Protein AF-A0A7C6D4V8-F1 (afdb_monomer)

Mean predicted aligned error: 15.54 Å

Solvent-accessible surface area (backbone atoms only — not comparable to full-atom values): 23937 Å² total; per-residue (Å²): 134,56,77,69,56,55,51,52,52,51,51,51,51,51,50,50,52,51,52,51,49,52,51,51,52,50,49,50,52,53,51,51,51,54,49,49,53,52,52,42,51,52,47,40,75,75,41,34,91,42,47,88,47,73,38,70,47,79,51,89,60,61,53,86,79,49,80,55,28,46,69,45,39,31,45,28,16,43,92,86,67,48,71,65,18,37,38,37,32,26,46,42,79,55,99,60,31,35,41,31,33,37,37,19,30,36,69,74,51,42,27,29,50,23,70,47,79,76,48,71,60,44,78,50,71,60,54,71,72,54,45,52,52,48,44,58,65,46,45,63,34,45,48,34,52,35,71,49,63,88,69,73,85,81,74,88,64,74,83,90,66,81,66,42,89,66,40,41,63,48,61,14,51,29,64,55,95,59,63,45,99,87,39,34,28,46,37,24,39,34,32,28,50,89,23,29,54,31,30,55,47,64,47,24,45,31,77,85,74,55,65,35,45,37,60,24,18,71,73,58,77,43,78,58,65,92,91,56,64,42,54,40,55,29,40,49,41,51,28,49,46,44,31,67,63,66,36,77,77,75,50,51,65,43,97,89,24,37,45,83,76,52,76,75,43,90,57,75,44,54,64,57,53,53,27,47,48,48,17,52,51,23,23,52,68,69,47,71,50,83,75,82,52,90,83,74,77,78,78,79,82,84,79,86,89,82,83,90,80,80,85,84,87,90,79,90,85,89,89,88,81,89,89,82,85,87,84,90,86,82,87,86,89,86,89,84,91,86,82,87,87,89,80,79,92,78,83,81,74,80,68,91,84,70,86,78,91,64,68,85,40,39,96,70,70,44,52,54,46,62,32,60,32,74,31,73,59,43,90,86,19,52,68,45,36,46,50,50,41,37,32,53,35,51,50,37,51,48,36,60,77,75,72,108

pLDDT: mean 76.83, std 23.44, range [23.64, 98.25]

Sequence (404 aa):
MNRSDARKIVLSAIIMVSLSLVALIGSALISNYSRQEKTQNYFRQNMGHLIDADRFEAYEVPEAISDGSVSDFYIAYDMNRKVLGYVLTVRISTDQGELSSRMAISETGDRLLAIEVLDSSMQSLPSLNVMDALNGQLQGVRIPVALQLEYNSEELIYSEYPSVEGLHDGVFFAENDDYDNSGYKDYVEITVKDGRIISVNWDAEAKDGGKNRAQSSVDGEYNMPDGQQIWAAQSYSMENMLVKVQDLDKLAIKSDGYTEIVDGVDMKVNVFYRLAKECIENSRNNVIKEIPTEGERTEETGTEPSEAEELPSVSNDAEDASNFPGDEVSIPSDTAKVEIDNGGIEDGVVVPGEVGDNLIESVDGLPLSEIRTQILGVDSAPEFSATLVSAVNTGYKYIRDYVL

Structure (mmCIF, N/CA/C/O backbone):
data_AF-A0A7C6D4V8-F1
#
_entry.id   AF-A0A7C6D4V8-F1
#
loop_
_atom_site.group_PDB
_atom_site.id
_atom_site.type_symbol
_atom_site.label_atom_id
_atom_site.label_alt_id
_atom_site.label_comp_id
_atom_site.label_asym_id
_atom_site.label_entity_id
_atom_site.label_seq_id
_atom_site.pdbx_PDB_ins_code
_atom_site.Cartn_x
_atom_site.Cartn_y
_atom_site.Cartn_z
_atom_site.occupancy
_atom_site.B_iso_or_equiv
_atom_site.auth_seq_id
_atom_site.auth_comp_id
_atom_site.auth_asym_id
_atom_site.auth_atom_id
_atom_site.pdbx_PDB_model_num
ATOM 1 N N . MET A 1 1 ? 39.667 10.645 -66.633 1.00 62.72 1 MET A N 1
ATOM 2 C CA . MET A 1 1 ? 38.469 10.010 -66.044 1.00 62.72 1 MET A CA 1
ATOM 3 C C . MET A 1 1 ? 37.240 10.627 -66.693 1.00 62.72 1 MET A C 1
ATOM 5 O O . MET A 1 1 ? 37.128 11.848 -66.669 1.00 62.72 1 MET A O 1
ATOM 9 N N . ASN A 1 2 ? 36.388 9.839 -67.356 1.00 81.75 2 ASN A N 1
ATOM 10 C CA . ASN A 1 2 ? 35.209 10.390 -68.033 1.00 81.75 2 ASN A CA 1
ATOM 11 C C . ASN A 1 2 ? 34.081 10.625 -67.006 1.00 81.75 2 ASN A C 1
ATOM 13 O O . ASN A 1 2 ? 34.040 9.969 -65.965 1.00 81.75 2 ASN A O 1
ATOM 17 N N . ARG A 1 3 ? 33.149 11.550 -67.274 1.00 76.31 3 ARG A N 1
ATOM 18 C CA . ARG A 1 3 ? 32.049 11.907 -66.348 1.00 76.31 3 ARG A CA 1
ATOM 19 C C . ARG A 1 3 ? 31.216 10.694 -65.909 1.00 76.31 3 ARG A C 1
ATOM 21 O O . ARG A 1 3 ? 30.687 10.686 -64.801 1.00 76.31 3 ARG A O 1
ATOM 28 N N . SER A 1 4 ? 31.118 9.671 -66.759 1.00 81.06 4 SER A N 1
ATOM 29 C CA . SER A 1 4 ? 30.445 8.405 -66.447 1.00 81.06 4 SER A CA 1
ATOM 30 C C . SER A 1 4 ? 31.153 7.605 -65.347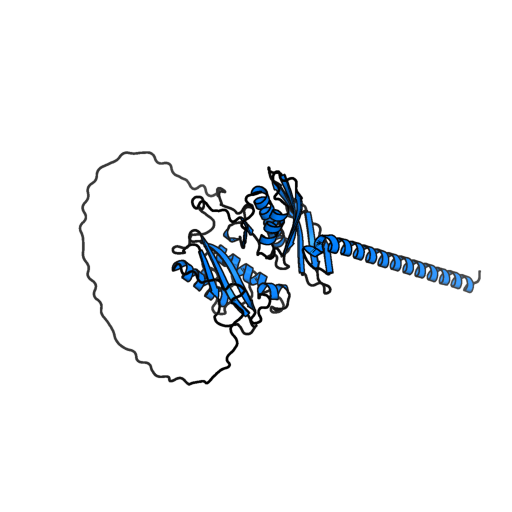 1.00 81.06 4 SER A C 1
ATOM 32 O O . SER A 1 4 ? 30.486 7.028 -64.492 1.00 81.06 4 SER A O 1
ATOM 34 N N . ASP A 1 5 ? 32.486 7.582 -65.338 1.00 83.56 5 ASP A N 1
ATOM 35 C CA . ASP A 1 5 ? 33.266 6.818 -64.356 1.00 83.56 5 ASP A CA 1
ATOM 36 C C . ASP A 1 5 ? 33.213 7.499 -62.988 1.00 83.56 5 ASP A C 1
ATOM 38 O O . ASP A 1 5 ? 32.983 6.848 -61.973 1.00 83.56 5 ASP A O 1
ATOM 42 N N . ALA A 1 6 ? 33.292 8.835 -62.975 1.00 79.06 6 ALA A N 1
ATOM 43 C CA . ALA A 1 6 ? 33.117 9.630 -61.763 1.00 79.06 6 ALA A CA 1
ATOM 44 C C . ALA A 1 6 ? 31.729 9.415 -61.127 1.00 79.06 6 ALA A C 1
ATOM 46 O O . ALA A 1 6 ? 31.631 9.222 -59.920 1.00 79.06 6 ALA A O 1
ATOM 47 N N . ARG A 1 7 ? 30.654 9.374 -61.931 1.00 83.62 7 ARG A N 1
ATOM 48 C CA . ARG A 1 7 ? 29.289 9.104 -61.436 1.00 83.62 7 ARG A CA 1
ATOM 49 C C . ARG A 1 7 ? 29.139 7.702 -60.844 1.00 83.62 7 ARG A C 1
ATOM 51 O O . ARG A 1 7 ? 28.488 7.563 -59.816 1.00 83.62 7 ARG A O 1
ATOM 58 N N . LYS A 1 8 ? 29.745 6.679 -61.456 1.00 86.12 8 LYS A N 1
ATOM 59 C CA . LYS A 1 8 ? 29.718 5.301 -60.933 1.00 86.12 8 LYS A CA 1
ATOM 60 C C . LYS A 1 8 ? 30.466 5.176 -59.607 1.00 86.12 8 LYS A C 1
ATOM 62 O O . LYS A 1 8 ? 29.975 4.504 -58.704 1.00 86.12 8 LYS A O 1
ATOM 67 N N . ILE A 1 9 ? 31.610 5.848 -59.475 1.00 88.19 9 ILE A N 1
ATOM 68 C CA . ILE A 1 9 ? 32.384 5.876 -58.226 1.00 88.19 9 ILE A CA 1
ATOM 69 C C . ILE A 1 9 ? 31.589 6.582 -57.123 1.00 88.19 9 ILE A C 1
ATOM 71 O O . ILE A 1 9 ? 31.449 6.032 -56.036 1.00 88.19 9 ILE A O 1
ATOM 75 N N . VAL A 1 10 ? 31.002 7.748 -57.415 1.00 86.81 10 VAL A N 1
ATOM 76 C CA . VAL A 1 10 ? 30.170 8.488 -56.449 1.00 86.81 10 VAL A CA 1
ATOM 77 C C . VAL A 1 10 ? 28.944 7.675 -56.031 1.00 86.81 10 VAL A C 1
ATOM 79 O O . VAL A 1 10 ? 28.665 7.574 -54.842 1.00 86.81 10 VAL A O 1
ATOM 82 N N . LEU A 1 11 ? 28.245 7.036 -56.974 1.00 87.50 11 LEU A N 1
ATOM 83 C CA . LEU A 1 11 ? 27.096 6.183 -56.663 1.00 87.50 11 LEU A CA 1
ATOM 84 C C . LEU A 1 11 ? 27.495 4.985 -55.787 1.00 87.50 11 LEU A C 1
ATOM 86 O O . LEU A 1 11 ? 26.812 4.683 -54.814 1.00 87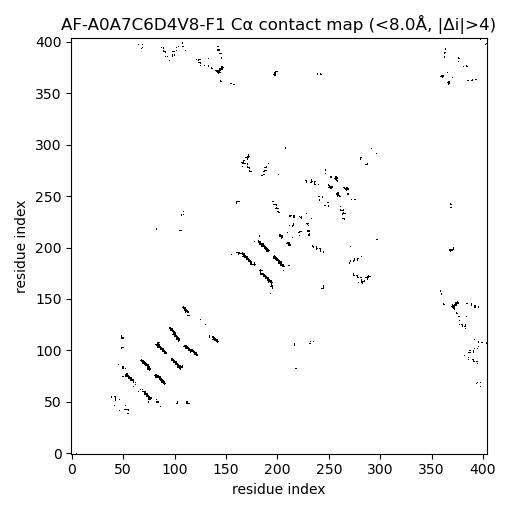.50 11 LEU A O 1
ATOM 90 N N . SER A 1 12 ? 28.622 4.338 -56.094 1.00 86.00 12 SER A N 1
ATOM 91 C CA . SER A 1 12 ? 29.137 3.214 -55.299 1.00 86.00 12 SER A CA 1
ATOM 92 C C . SER A 1 12 ? 29.539 3.656 -53.889 1.00 86.00 12 SER A C 1
ATOM 94 O O . SER A 1 12 ? 29.259 2.950 -52.925 1.00 86.00 12 SER A O 1
ATOM 96 N N . ALA A 1 13 ? 30.141 4.843 -53.756 1.00 86.69 13 ALA A N 1
ATOM 97 C CA . ALA A 1 13 ? 30.484 5.427 -52.463 1.00 86.69 13 ALA A CA 1
ATOM 98 C C . ALA A 1 13 ? 29.231 5.745 -51.631 1.00 86.69 13 ALA A C 1
ATOM 100 O O . ALA A 1 13 ? 29.190 5.409 -50.452 1.00 86.69 13 ALA A O 1
ATOM 101 N N . ILE A 1 14 ? 28.186 6.314 -52.247 1.00 90.19 14 ILE A N 1
ATOM 102 C CA . ILE A 1 14 ? 26.900 6.568 -51.577 1.00 90.19 14 ILE A CA 1
ATOM 103 C C . ILE A 1 14 ? 26.290 5.251 -51.083 1.00 90.19 14 ILE A C 1
ATOM 105 O O . ILE A 1 14 ? 25.914 5.161 -49.920 1.00 90.19 14 ILE A O 1
ATOM 109 N N . ILE A 1 15 ? 26.260 4.210 -51.923 1.00 91.62 15 ILE A N 1
ATOM 110 C CA . ILE A 1 15 ? 25.720 2.895 -51.545 1.00 91.62 15 ILE A CA 1
ATOM 111 C C . ILE A 1 15 ? 26.504 2.286 -50.374 1.00 91.62 15 ILE A C 1
ATOM 113 O O . ILE A 1 15 ? 25.889 1.800 -49.427 1.00 91.62 15 ILE A O 1
ATOM 117 N N . MET A 1 16 ? 27.842 2.334 -50.392 1.00 92.44 16 MET A N 1
ATOM 118 C CA . MET A 1 16 ? 28.656 1.823 -49.280 1.00 92.44 16 MET A CA 1
ATOM 119 C C . MET A 1 16 ? 28.403 2.582 -47.976 1.00 92.44 16 MET A C 1
ATOM 121 O O . MET A 1 16 ? 28.285 1.957 -46.921 1.00 92.44 16 MET A O 1
ATOM 125 N N . VAL A 1 17 ? 28.293 3.913 -48.037 1.00 92.75 17 VAL A N 1
ATOM 126 C CA . VAL A 1 17 ? 27.989 4.739 -46.860 1.00 92.75 17 VAL A CA 1
ATOM 127 C C . VAL A 1 17 ? 26.596 4.413 -46.322 1.00 92.75 17 VAL A C 1
ATOM 129 O O . VAL A 1 17 ? 26.448 4.198 -45.122 1.00 92.75 17 VAL A O 1
ATOM 132 N N . SER A 1 18 ? 25.590 4.293 -47.192 1.00 89.25 18 SER A N 1
ATOM 133 C CA . SER A 1 18 ? 24.230 3.920 -46.792 1.00 89.25 18 SER A CA 1
ATOM 134 C C . SER A 1 18 ? 24.169 2.524 -46.166 1.00 89.25 18 SER A C 1
ATOM 136 O O . SER A 1 18 ? 23.566 2.364 -45.110 1.00 89.25 18 SER A O 1
ATOM 138 N N . LEU A 1 19 ? 24.829 1.523 -46.760 1.00 92.94 19 LEU A N 1
ATOM 139 C CA . LEU A 1 19 ? 24.890 0.166 -46.204 1.00 92.94 19 LEU A CA 1
ATOM 140 C C . LEU A 1 19 ? 25.598 0.134 -44.846 1.00 92.94 19 LEU A C 1
ATOM 142 O O . LEU A 1 19 ? 25.136 -0.542 -43.930 1.00 92.94 19 LEU A O 1
ATOM 146 N N . SER A 1 20 ? 26.680 0.901 -44.697 1.00 91.44 20 SER A N 1
ATOM 147 C CA . SER A 1 20 ? 27.408 1.007 -43.428 1.00 91.44 20 SER A CA 1
ATOM 148 C C . SER A 1 20 ? 26.553 1.670 -42.348 1.00 91.44 20 SER A C 1
ATOM 150 O O . SER A 1 20 ? 26.542 1.211 -41.209 1.00 91.44 20 SER A O 1
ATOM 152 N N . LEU A 1 21 ? 25.789 2.708 -42.703 1.00 93.25 21 LEU A N 1
ATOM 153 C CA . LEU A 1 21 ? 24.876 3.383 -41.783 1.00 93.25 21 LEU A CA 1
ATOM 154 C C . LEU A 1 21 ? 23.735 2.459 -41.338 1.00 93.25 21 LEU A C 1
ATOM 156 O O . LEU A 1 21 ? 23.437 2.394 -40.150 1.00 93.25 21 LEU A O 1
ATOM 160 N N . VAL A 1 22 ? 23.139 1.698 -42.262 1.00 93.56 22 VAL A N 1
ATOM 161 C CA . VAL A 1 22 ? 22.102 0.703 -41.936 1.00 93.56 22 VAL A CA 1
ATOM 162 C C . VAL A 1 22 ? 22.662 -0.398 -41.035 1.00 93.56 22 VAL A C 1
ATOM 164 O O . VAL A 1 22 ? 22.009 -0.774 -40.067 1.00 93.56 22 VAL A O 1
ATOM 167 N N . ALA A 1 23 ? 23.879 -0.881 -41.298 1.00 91.25 23 ALA A N 1
ATOM 168 C CA . ALA A 1 23 ? 24.529 -1.875 -40.448 1.00 91.25 23 ALA A CA 1
ATOM 169 C C . ALA A 1 23 ? 24.836 -1.326 -39.039 1.00 91.25 23 ALA A C 1
ATOM 171 O O . ALA A 1 23 ? 24.625 -2.022 -38.045 1.00 91.25 23 ALA A O 1
ATOM 172 N N . LEU A 1 24 ? 25.282 -0.070 -38.929 1.00 92.38 24 LEU A N 1
ATOM 173 C CA . LEU A 1 24 ? 25.537 0.588 -37.642 1.00 92.38 24 LEU A CA 1
ATOM 174 C C . LEU A 1 24 ? 24.248 0.824 -36.850 1.00 92.38 24 LEU A C 1
ATOM 176 O O . LEU A 1 24 ? 24.184 0.471 -35.678 1.00 92.38 24 LEU A O 1
ATOM 180 N N . ILE A 1 25 ? 23.205 1.358 -37.487 1.00 90.31 25 ILE A N 1
ATOM 181 C CA . ILE A 1 25 ? 21.903 1.565 -36.839 1.00 90.31 25 ILE A CA 1
ATOM 182 C C . ILE A 1 25 ? 21.298 0.216 -36.440 1.00 90.31 25 ILE A C 1
ATOM 184 O O . ILE A 1 25 ? 20.875 0.049 -35.301 1.00 90.31 25 ILE A O 1
ATOM 188 N N . GLY A 1 26 ? 21.313 -0.771 -37.340 1.00 84.50 26 GLY A N 1
ATOM 189 C CA . GLY A 1 26 ? 20.806 -2.115 -37.068 1.00 84.50 26 GLY A CA 1
ATOM 190 C C . GLY A 1 26 ? 21.529 -2.785 -35.899 1.00 84.50 26 GLY A C 1
ATOM 191 O O . GLY A 1 26 ? 20.882 -3.300 -34.992 1.00 84.50 26 GLY A O 1
ATOM 192 N N . SER A 1 27 ? 22.863 -2.724 -35.865 1.00 82.25 27 SER A N 1
ATOM 193 C CA . SER A 1 27 ? 23.650 -3.281 -34.756 1.0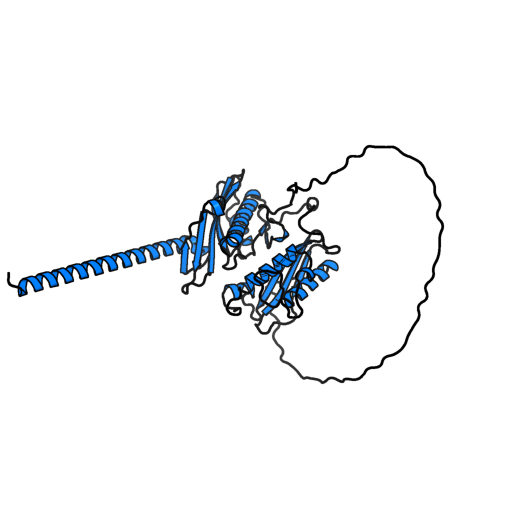0 82.25 27 SER A CA 1
ATOM 194 C C . SER A 1 27 ? 23.434 -2.535 -33.436 1.00 82.25 27 SER A C 1
ATOM 196 O O . SER A 1 27 ? 23.338 -3.184 -32.396 1.00 82.25 27 SER A O 1
ATOM 198 N N . ALA A 1 28 ? 23.281 -1.208 -33.461 1.00 83.88 28 ALA A N 1
ATOM 199 C CA . ALA A 1 28 ? 22.936 -0.422 -32.277 1.00 83.88 28 ALA A CA 1
ATOM 200 C C . ALA A 1 28 ? 21.543 -0.782 -31.733 1.00 83.88 28 ALA A C 1
ATOM 202 O O . ALA A 1 28 ? 21.394 -0.986 -30.530 1.00 83.88 28 ALA A O 1
ATOM 203 N N . LEU A 1 29 ? 20.543 -0.932 -32.609 1.00 83.88 29 LEU A N 1
ATOM 204 C CA . LEU A 1 29 ? 19.187 -1.339 -32.227 1.00 83.88 29 LEU A CA 1
ATOM 205 C C . LEU A 1 29 ? 19.167 -2.747 -31.623 1.00 83.88 29 LEU A C 1
ATOM 207 O O . LEU A 1 29 ? 18.613 -2.935 -30.543 1.00 83.88 29 LEU A O 1
ATOM 211 N N . ILE A 1 30 ? 19.824 -3.716 -32.270 1.00 84.69 30 ILE A N 1
ATOM 212 C CA . ILE A 1 30 ? 19.922 -5.097 -31.770 1.00 84.69 30 ILE A CA 1
ATOM 213 C C . ILE A 1 30 ? 20.673 -5.139 -30.433 1.00 84.69 30 ILE A C 1
ATOM 215 O O . ILE A 1 30 ? 20.250 -5.825 -29.504 1.00 84.69 30 ILE A O 1
ATOM 219 N N . SER A 1 31 ? 21.770 -4.385 -30.307 1.00 81.44 31 SER A N 1
ATOM 220 C CA . SER A 1 31 ? 22.532 -4.280 -29.058 1.00 81.44 31 SER A CA 1
ATOM 221 C C . SER A 1 31 ? 21.681 -3.701 -27.929 1.00 81.44 31 SER A C 1
ATOM 223 O O . SER A 1 31 ? 21.689 -4.239 -26.824 1.00 81.44 31 SER A O 1
ATOM 225 N N . ASN A 1 32 ? 20.943 -2.622 -28.188 1.00 81.88 32 ASN A N 1
ATOM 226 C CA . ASN A 1 32 ? 20.095 -1.988 -27.181 1.00 81.88 32 ASN A CA 1
ATOM 227 C C . ASN A 1 32 ? 18.934 -2.894 -26.770 1.00 81.88 32 ASN A C 1
ATOM 229 O O . ASN A 1 32 ? 18.693 -3.040 -25.576 1.00 81.88 32 ASN A O 1
ATOM 233 N N . TYR A 1 33 ? 18.287 -3.560 -27.728 1.00 79.94 33 TYR A N 1
ATOM 234 C CA . TYR A 1 33 ? 17.239 -4.539 -27.447 1.00 79.94 33 TYR A CA 1
ATOM 235 C C . TYR A 1 33 ? 17.763 -5.689 -26.579 1.00 79.94 33 TYR A C 1
ATOM 237 O O . TYR A 1 33 ? 17.205 -5.972 -25.525 1.00 79.94 33 TYR A O 1
ATOM 245 N N . SER A 1 34 ? 18.902 -6.286 -26.952 1.00 81.06 34 SER A N 1
ATOM 246 C CA . SER A 1 34 ? 19.509 -7.370 -26.169 1.00 81.06 34 SER A CA 1
ATOM 247 C C . SER A 1 34 ? 19.940 -6.919 -24.768 1.00 81.06 34 SER A C 1
ATOM 249 O O . SER A 1 34 ? 19.862 -7.698 -23.821 1.00 81.06 34 SER A O 1
ATOM 251 N N . ARG A 1 35 ? 20.393 -5.667 -24.606 1.00 81.62 35 ARG A N 1
ATOM 252 C CA . ARG A 1 35 ? 20.683 -5.095 -23.281 1.00 81.62 35 ARG A CA 1
ATOM 253 C C . ARG A 1 35 ? 19.416 -4.959 -22.450 1.00 81.62 35 ARG A C 1
ATOM 255 O O . ARG A 1 35 ? 19.416 -5.415 -21.315 1.00 81.62 35 ARG A O 1
ATOM 262 N N . GLN A 1 36 ? 18.357 -4.386 -23.018 1.00 84.50 36 GLN A N 1
ATOM 263 C CA . GLN A 1 36 ? 17.076 -4.240 -22.330 1.00 84.50 36 GLN A CA 1
ATOM 264 C C . GLN A 1 36 ? 16.517 -5.599 -21.913 1.00 84.50 36 GLN A C 1
ATOM 266 O O . GLN A 1 36 ? 16.172 -5.765 -20.752 1.00 84.50 36 GLN A O 1
ATOM 271 N N . GLU A 1 37 ? 16.515 -6.591 -22.801 1.00 88.62 37 GLU A N 1
ATOM 272 C CA . GLU A 1 37 ? 16.044 -7.943 -22.488 1.00 88.62 37 GLU A CA 1
ATOM 273 C C . GLU A 1 37 ? 16.849 -8.583 -21.347 1.00 88.62 37 GLU A C 1
ATOM 275 O O . GLU A 1 37 ? 16.272 -9.127 -20.410 1.00 88.62 37 GLU A O 1
ATOM 280 N N . LYS A 1 38 ? 18.184 -8.459 -21.358 1.00 91.00 38 LYS A N 1
ATOM 281 C CA . LYS A 1 38 ? 19.029 -8.937 -20.250 1.00 91.00 38 LYS A CA 1
ATOM 282 C C . LYS A 1 38 ? 18.706 -8.239 -18.932 1.00 91.00 38 LYS A C 1
ATOM 284 O O . LYS A 1 38 ? 18.637 -8.907 -17.906 1.00 91.00 38 LYS A O 1
ATOM 289 N N . THR A 1 39 ? 18.508 -6.924 -18.961 1.00 92.62 39 THR A N 1
ATOM 290 C CA . THR A 1 39 ? 18.119 -6.140 -17.784 1.00 92.62 39 THR A CA 1
ATOM 291 C C . THR A 1 39 ? 16.745 -6.567 -17.262 1.00 92.62 39 THR A C 1
ATOM 293 O O . THR A 1 39 ? 16.603 -6.815 -16.072 1.00 92.62 39 THR A O 1
ATOM 296 N N . GLN A 1 40 ? 15.755 -6.753 -18.137 1.00 94.44 40 GLN A N 1
ATOM 297 C CA . GLN A 1 40 ? 14.428 -7.238 -17.745 1.00 94.44 40 GLN A CA 1
ATOM 298 C C . GLN A 1 40 ? 14.469 -8.672 -17.199 1.00 94.44 40 GLN A C 1
ATOM 300 O O . GLN A 1 40 ? 13.786 -8.981 -16.229 1.00 94.44 40 GLN A O 1
ATOM 305 N N . ASN A 1 41 ? 15.299 -9.549 -17.772 1.00 94.12 41 ASN A N 1
ATOM 306 C CA . ASN A 1 41 ? 15.513 -10.901 -17.247 1.00 94.12 41 ASN A CA 1
ATOM 307 C C . ASN A 1 41 ? 16.131 -10.867 -15.847 1.00 94.12 41 ASN A C 1
ATOM 309 O O . ASN A 1 41 ? 15.708 -11.624 -14.979 1.00 94.12 41 ASN A O 1
ATOM 313 N N . TYR A 1 42 ? 17.100 -9.975 -15.623 1.00 94.19 42 TYR A N 1
ATOM 314 C CA . TYR A 1 42 ? 17.686 -9.758 -14.305 1.00 94.19 42 TYR A CA 1
ATOM 315 C C . TYR A 1 42 ? 16.632 -9.281 -13.296 1.00 94.19 42 TYR A C 1
ATOM 317 O O . TYR A 1 42 ? 16.562 -9.817 -12.195 1.00 94.19 42 TYR A O 1
ATOM 325 N N . PHE A 1 43 ? 15.776 -8.328 -13.668 1.00 95.50 43 PHE A N 1
ATOM 326 C CA . PHE A 1 43 ? 14.708 -7.852 -12.787 1.00 95.50 43 PHE A CA 1
ATOM 327 C C . PHE A 1 43 ? 13.703 -8.949 -12.439 1.00 95.50 43 PHE A C 1
ATOM 329 O O . PHE A 1 43 ? 13.473 -9.201 -11.261 1.00 95.50 43 PHE A O 1
ATOM 336 N N . ARG A 1 44 ? 13.188 -9.679 -13.433 1.00 94.88 44 ARG A N 1
ATOM 337 C CA . ARG A 1 44 ? 12.243 -10.784 -13.199 1.00 94.88 44 ARG A CA 1
ATOM 338 C C . ARG A 1 44 ? 12.836 -11.895 -12.336 1.00 94.88 44 ARG A C 1
ATOM 340 O O . ARG A 1 44 ? 12.141 -12.441 -11.491 1.00 94.88 44 ARG A O 1
ATOM 347 N N . GLN A 1 45 ? 14.124 -12.199 -12.497 1.00 93.94 45 GLN A N 1
ATOM 348 C CA . GLN A 1 45 ? 14.799 -13.190 -11.658 1.00 93.94 45 GLN A CA 1
ATOM 349 C C . GLN A 1 45 ? 14.909 -12.753 -10.188 1.00 93.94 45 GLN A C 1
ATOM 351 O O . GLN A 1 45 ? 14.853 -13.609 -9.312 1.00 93.94 45 GLN A O 1
ATOM 356 N N . ASN A 1 46 ? 15.100 -11.456 -9.924 1.00 93.75 46 ASN A N 1
ATOM 357 C CA . ASN A 1 46 ? 15.354 -10.946 -8.572 1.00 93.75 46 ASN A CA 1
ATOM 358 C C . ASN A 1 46 ? 14.122 -10.365 -7.870 1.00 93.75 46 ASN A C 1
ATOM 360 O O . ASN A 1 46 ? 14.189 -10.151 -6.669 1.00 93.75 46 ASN A O 1
ATOM 364 N N . MET A 1 47 ? 13.051 -10.040 -8.597 1.00 96.25 47 MET A N 1
ATOM 365 C CA . MET A 1 47 ? 11.862 -9.368 -8.050 1.00 96.25 47 MET A CA 1
ATOM 366 C C . MET A 1 47 ? 10.549 -10.059 -8.435 1.00 96.25 47 MET A C 1
ATOM 368 O O . MET A 1 47 ? 9.503 -9.696 -7.908 1.00 96.25 47 MET A O 1
ATOM 372 N N . GLY A 1 48 ? 10.579 -11.058 -9.325 1.00 94.12 48 GLY A N 1
ATOM 373 C CA . GLY A 1 48 ? 9.370 -11.732 -9.811 1.00 94.12 48 GLY A CA 1
ATOM 374 C C . GLY A 1 48 ? 8.599 -12.499 -8.733 1.00 94.12 48 GLY A C 1
ATOM 375 O O . GLY A 1 48 ? 7.416 -12.761 -8.903 1.00 94.12 48 GLY A O 1
ATOM 376 N N . HIS A 1 49 ? 9.244 -12.850 -7.616 1.00 94.56 49 HIS A N 1
ATOM 377 C CA . HIS A 1 49 ? 8.568 -13.443 -6.456 1.00 94.56 49 HIS A CA 1
ATOM 378 C C . HIS A 1 49 ? 7.858 -12.410 -5.578 1.00 94.56 49 HIS A C 1
ATOM 380 O O . HIS A 1 49 ? 6.994 -12.795 -4.798 1.00 94.56 49 HIS A O 1
ATOM 386 N N . LEU A 1 50 ? 8.222 -11.127 -5.688 1.00 95.81 50 LEU A N 1
ATOM 387 C CA . LEU A 1 50 ? 7.534 -10.039 -4.994 1.00 95.81 50 LEU A CA 1
ATOM 388 C C . LEU A 1 50 ? 6.317 -9.565 -5.789 1.00 95.81 50 LEU A C 1
ATOM 390 O O . LEU A 1 50 ? 5.283 -9.254 -5.206 1.00 95.81 50 LEU A O 1
ATOM 394 N N . ILE A 1 51 ? 6.453 -9.499 -7.117 1.00 96.19 51 ILE A N 1
ATOM 395 C CA . ILE A 1 51 ? 5.383 -9.103 -8.031 1.00 96.19 51 ILE A CA 1
ATOM 396 C C . ILE A 1 51 ? 5.575 -9.748 -9.410 1.00 96.19 51 ILE A C 1
ATOM 398 O O . ILE A 1 51 ? 6.651 -9.654 -10.009 1.00 96.19 51 ILE A O 1
ATOM 402 N N . ASP A 1 52 ? 4.529 -10.403 -9.920 1.00 94.75 52 ASP A N 1
ATOM 403 C CA . ASP A 1 52 ? 4.553 -11.062 -11.230 1.00 94.75 52 ASP A CA 1
ATOM 404 C C . ASP A 1 52 ? 4.351 -10.030 -12.346 1.00 94.75 52 ASP A C 1
ATOM 406 O O . ASP A 1 52 ? 3.228 -9.659 -12.681 1.00 94.75 52 ASP A O 1
ATOM 410 N N . ALA A 1 53 ? 5.459 -9.513 -12.878 1.00 95.56 53 ALA A N 1
ATOM 411 C CA . ALA A 1 53 ? 5.458 -8.470 -13.894 1.00 95.56 53 ALA A CA 1
ATOM 412 C C . ALA A 1 53 ? 6.267 -8.857 -15.136 1.00 95.56 53 ALA A C 1
ATOM 414 O O . ALA A 1 53 ? 7.358 -9.436 -15.065 1.00 95.56 53 ALA A O 1
ATOM 415 N N . ASP A 1 54 ? 5.767 -8.442 -16.298 1.00 94.25 54 ASP A N 1
ATOM 416 C CA . ASP A 1 54 ? 6.437 -8.642 -17.581 1.00 94.25 54 ASP A CA 1
ATOM 417 C C . ASP A 1 54 ? 7.607 -7.677 -17.775 1.00 94.25 54 ASP A C 1
ATOM 419 O O . ASP A 1 54 ? 8.590 -7.996 -18.460 1.00 94.25 54 ASP A O 1
ATOM 423 N N . ARG A 1 55 ? 7.504 -6.479 -17.188 1.00 95.25 55 ARG A N 1
ATOM 424 C CA . ARG A 1 55 ? 8.492 -5.416 -17.340 1.00 95.25 55 ARG A CA 1
ATOM 425 C C . ARG A 1 55 ? 8.627 -4.573 -16.076 1.00 95.25 55 ARG A C 1
ATOM 427 O O . ARG A 1 55 ? 7.641 -4.168 -15.482 1.00 95.25 55 ARG A O 1
ATOM 434 N N . PHE A 1 56 ? 9.863 -4.207 -15.760 1.00 96.81 56 PHE A N 1
ATOM 435 C CA . PHE A 1 56 ? 10.210 -3.240 -14.726 1.00 96.81 56 PHE A CA 1
ATOM 436 C C . PHE A 1 56 ? 10.881 -2.014 -15.346 1.00 96.81 56 PHE A C 1
ATOM 438 O O . PHE A 1 56 ? 11.732 -2.131 -16.237 1.00 96.81 56 PHE A O 1
ATOM 445 N N . GLU A 1 57 ? 10.530 -0.830 -14.863 1.00 94.69 57 GLU A N 1
ATOM 446 C CA . GLU A 1 57 ? 11.219 0.418 -15.183 1.00 94.69 57 GLU A CA 1
ATOM 447 C C . GLU A 1 57 ? 11.848 0.983 -13.918 1.00 94.69 57 GLU A C 1
ATOM 449 O O . GLU A 1 57 ? 11.151 1.208 -12.937 1.00 94.69 57 GLU A O 1
ATOM 454 N N . ALA A 1 58 ? 13.169 1.155 -13.937 1.00 94.00 58 ALA A N 1
ATOM 455 C CA . ALA A 1 58 ? 13.927 1.681 -12.811 1.00 94.00 58 ALA A CA 1
ATOM 456 C C . ALA A 1 58 ? 13.935 3.209 -12.851 1.00 94.00 58 ALA A C 1
ATOM 458 O O . ALA A 1 58 ? 14.185 3.798 -13.907 1.00 94.00 58 ALA A O 1
ATOM 459 N N . TYR A 1 59 ? 13.734 3.823 -11.694 1.00 90.81 59 TYR A N 1
ATOM 460 C CA . TYR A 1 59 ? 13.763 5.265 -11.511 1.00 90.81 59 TYR A CA 1
ATOM 461 C C . TYR A 1 59 ? 14.842 5.626 -10.497 1.00 90.81 59 TYR A C 1
ATOM 463 O O . TYR A 1 59 ? 15.101 4.902 -9.538 1.00 90.81 59 TYR A O 1
ATOM 471 N N . GLU A 1 60 ? 15.497 6.755 -10.739 1.00 86.94 60 GLU A N 1
ATOM 472 C CA . GLU A 1 60 ? 16.466 7.301 -9.800 1.00 86.94 60 GLU A CA 1
ATOM 473 C C . GLU A 1 60 ? 15.717 7.903 -8.612 1.00 86.94 60 GLU A C 1
ATOM 475 O O . GLU A 1 60 ? 14.783 8.683 -8.804 1.00 86.94 60 GLU A O 1
ATOM 480 N N . VAL A 1 61 ? 16.131 7.542 -7.397 1.00 85.75 61 VAL A N 1
ATOM 481 C CA . VAL A 1 61 ? 15.608 8.114 -6.156 1.00 85.75 61 VAL A CA 1
ATOM 482 C C . VAL A 1 61 ? 16.585 9.195 -5.702 1.00 85.75 61 VAL A C 1
ATOM 484 O O . VAL A 1 61 ? 17.700 8.870 -5.290 1.00 85.75 61 VAL A O 1
ATOM 487 N N . PRO A 1 62 ? 16.230 10.488 -5.798 1.00 77.94 62 PRO A N 1
ATOM 488 C CA . PRO A 1 62 ? 17.084 11.545 -5.285 1.00 77.94 62 PRO A CA 1
ATOM 489 C C . PRO A 1 62 ? 17.260 11.385 -3.774 1.00 77.94 62 PRO A C 1
ATOM 491 O O . PRO A 1 62 ? 16.280 11.318 -3.038 1.00 77.94 62 PRO A O 1
ATOM 494 N N . GLU A 1 63 ? 18.504 11.394 -3.305 1.00 72.12 63 GLU A N 1
ATOM 495 C CA . GLU A 1 63 ? 18.851 11.183 -1.889 1.00 72.12 63 GLU A CA 1
ATOM 496 C C . GLU A 1 63 ? 18.106 12.144 -0.939 1.00 72.12 63 GLU A C 1
ATOM 498 O O . GLU A 1 63 ? 17.706 11.762 0.157 1.00 72.12 63 GLU A O 1
ATOM 503 N N . ALA A 1 64 ? 17.825 13.367 -1.405 1.00 64.88 64 ALA A N 1
ATOM 504 C CA . ALA A 1 64 ? 17.100 14.402 -0.668 1.00 64.88 64 ALA A CA 1
ATOM 505 C C . ALA A 1 64 ? 15.607 14.105 -0.419 1.00 64.88 64 ALA A C 1
ATOM 507 O O . ALA A 1 64 ? 14.991 14.792 0.389 1.00 64.88 64 ALA A O 1
ATOM 508 N N . ILE A 1 65 ? 15.014 13.1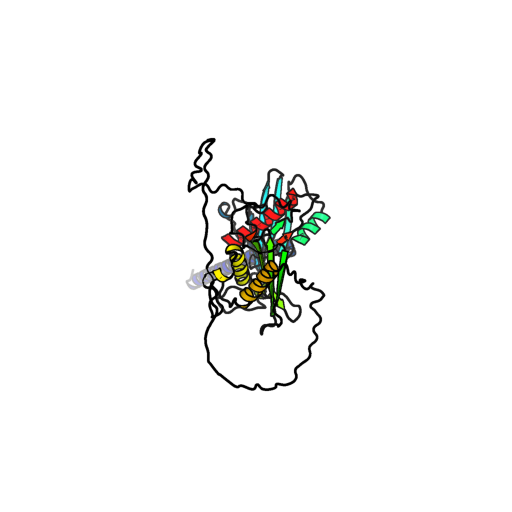43 -1.132 1.00 64.94 65 ILE A N 1
ATOM 509 C CA . ILE A 1 65 ? 13.574 12.848 -1.078 1.00 64.94 65 ILE A CA 1
ATOM 510 C C . ILE A 1 65 ? 13.245 11.846 0.034 1.00 64.94 65 ILE A C 1
ATOM 512 O O . ILE A 1 65 ? 12.209 11.961 0.682 1.00 64.94 65 ILE A O 1
ATOM 516 N N . SER A 1 66 ? 14.136 10.888 0.290 1.00 62.94 66 SER A N 1
ATOM 517 C CA . SER A 1 66 ? 13.919 9.831 1.284 1.00 62.94 66 SER A CA 1
ATOM 518 C C . SER A 1 66 ? 14.868 9.906 2.479 1.00 62.94 66 SER A C 1
ATOM 520 O O . SER A 1 66 ? 14.942 8.940 3.230 1.00 62.94 66 SER A O 1
ATOM 522 N N . ASP A 1 67 ? 15.679 10.960 2.603 1.00 70.88 67 ASP A N 1
ATOM 523 C CA . ASP A 1 67 ? 16.811 11.001 3.549 1.00 70.88 67 ASP A CA 1
ATOM 524 C C . ASP A 1 67 ? 17.733 9.765 3.406 1.00 70.88 67 ASP A C 1
ATOM 526 O O . ASP A 1 67 ? 18.220 9.181 4.368 1.00 70.88 67 ASP A O 1
ATOM 530 N N . GLY A 1 68 ? 17.879 9.271 2.168 1.00 76.56 68 GLY A N 1
ATOM 531 C CA . GLY A 1 68 ? 18.614 8.036 1.857 1.00 76.56 68 GLY A CA 1
ATOM 532 C C . GLY A 1 68 ? 17.955 6.712 2.288 1.00 76.56 68 GLY A C 1
ATOM 533 O O . GLY A 1 68 ? 18.503 5.651 1.986 1.00 76.56 68 GLY A O 1
ATOM 534 N N . SER A 1 69 ? 16.784 6.734 2.937 1.00 87.31 69 SER A N 1
ATOM 535 C CA . SER A 1 69 ? 16.087 5.512 3.383 1.00 87.31 69 SER A CA 1
ATOM 536 C C . SER A 1 69 ? 15.520 4.662 2.240 1.00 87.31 69 SER A C 1
ATOM 538 O O . SER A 1 69 ? 15.387 3.453 2.400 1.00 87.31 69 SER A O 1
ATOM 540 N N . VAL A 1 70 ? 15.240 5.239 1.066 1.00 92.44 70 VAL A N 1
ATOM 541 C CA . VAL A 1 70 ? 14.835 4.511 -0.147 1.00 92.44 70 VAL A CA 1
ATOM 542 C C . VAL A 1 70 ? 15.983 4.561 -1.153 1.00 92.44 70 VAL A C 1
ATOM 544 O O . VAL A 1 70 ? 16.448 5.633 -1.526 1.00 92.44 70 VAL A O 1
ATOM 547 N N . SER A 1 71 ? 16.459 3.391 -1.580 1.00 87.75 71 SER A N 1
ATOM 548 C CA . SER A 1 71 ? 17.694 3.261 -2.375 1.00 87.75 71 SER A CA 1
ATOM 549 C C . SER A 1 71 ? 17.470 2.809 -3.817 1.00 87.75 71 SER A C 1
ATOM 551 O O . SER A 1 71 ? 18.187 3.252 -4.710 1.00 87.75 71 SER A O 1
ATOM 553 N N . ASP A 1 72 ? 16.454 1.981 -4.059 1.00 92.06 72 ASP A N 1
ATOM 554 C CA . ASP A 1 72 ? 16.022 1.593 -5.400 1.00 92.06 72 ASP A CA 1
ATOM 555 C C . ASP A 1 72 ? 14.512 1.786 -5.524 1.00 92.06 72 ASP A C 1
ATOM 557 O O . ASP A 1 72 ? 13.786 1.504 -4.569 1.00 92.06 72 ASP A O 1
ATOM 561 N N . PHE A 1 73 ? 14.040 2.188 -6.706 1.00 95.75 73 PHE A N 1
ATOM 562 C CA . PHE A 1 73 ? 12.618 2.288 -7.025 1.00 95.75 73 PHE A CA 1
ATOM 563 C C . PHE A 1 73 ? 12.340 1.795 -8.450 1.00 95.75 73 PHE A C 1
ATOM 565 O O . PHE A 1 73 ? 13.024 2.170 -9.409 1.00 95.75 73 PHE A O 1
ATOM 572 N N . TYR A 1 74 ? 11.322 0.949 -8.586 1.00 97.25 74 TYR A N 1
ATOM 573 C CA . TYR A 1 74 ? 10.887 0.361 -9.844 1.00 97.25 74 TYR A CA 1
ATOM 574 C C . TYR A 1 74 ? 9.370 0.439 -9.976 1.00 97.25 74 TYR A C 1
ATOM 576 O O . TYR A 1 74 ? 8.644 0.158 -9.025 1.00 97.25 74 TYR A O 1
ATOM 584 N N . ILE A 1 75 ? 8.894 0.715 -11.187 1.00 97.12 75 ILE A N 1
ATOM 585 C CA . ILE A 1 75 ? 7.490 0.514 -11.555 1.00 97.12 75 ILE A CA 1
ATOM 586 C C . ILE A 1 75 ? 7.379 -0.805 -12.315 1.00 97.12 75 ILE A C 1
ATOM 588 O O . ILE A 1 75 ? 8.123 -1.041 -13.275 1.00 97.12 75 ILE A O 1
ATOM 592 N N . ALA A 1 76 ? 6.464 -1.661 -11.873 1.00 97.38 76 ALA A N 1
ATOM 593 C CA . ALA A 1 76 ? 6.167 -2.950 -12.474 1.00 97.38 76 ALA A CA 1
ATOM 594 C C . ALA A 1 76 ? 4.976 -2.832 -13.436 1.00 97.38 76 ALA A C 1
ATOM 596 O O . ALA A 1 76 ? 3.967 -2.204 -13.115 1.00 97.38 76 ALA A O 1
ATOM 597 N N . TYR A 1 77 ? 5.093 -3.444 -14.614 1.00 95.44 77 TYR A N 1
ATOM 598 C CA . TYR A 1 77 ? 4.094 -3.394 -15.677 1.00 95.44 77 TYR A CA 1
ATOM 599 C C . TYR A 1 77 ? 3.770 -4.777 -16.243 1.00 95.44 77 TYR A C 1
ATOM 601 O O . TYR A 1 77 ? 4.651 -5.638 -16.347 1.00 95.44 77 TYR A O 1
ATOM 609 N N . ASP A 1 78 ? 2.535 -4.932 -16.716 1.00 92.25 78 ASP A N 1
ATOM 610 C CA . ASP A 1 78 ? 2.113 -6.061 -17.550 1.00 92.25 78 ASP A CA 1
ATOM 611 C C . ASP A 1 78 ? 2.570 -5.908 -19.023 1.00 92.25 78 ASP A C 1
ATOM 613 O O . ASP A 1 78 ? 3.150 -4.892 -19.439 1.00 92.25 78 ASP A O 1
ATOM 617 N N . MET A 1 79 ? 2.255 -6.908 -19.856 1.00 90.75 79 MET A N 1
ATOM 618 C CA . MET A 1 79 ? 2.510 -6.890 -21.305 1.00 90.75 79 MET A CA 1
ATOM 619 C C . MET A 1 79 ? 1.903 -5.674 -22.033 1.00 90.75 79 MET A C 1
ATOM 621 O O . MET A 1 79 ? 2.413 -5.268 -23.084 1.00 90.75 79 MET A O 1
ATOM 625 N N . ASN A 1 80 ? 0.821 -5.097 -21.506 1.00 89.62 80 ASN A N 1
ATOM 626 C CA . ASN A 1 80 ? 0.078 -3.985 -22.099 1.00 89.62 80 ASN A CA 1
ATOM 627 C C . ASN A 1 80 ? 0.536 -2.607 -21.591 1.00 89.62 80 ASN A C 1
ATOM 629 O O . ASN A 1 80 ? 0.037 -1.590 -22.079 1.00 89.62 80 ASN A O 1
ATOM 633 N N . ARG A 1 81 ? 1.524 -2.557 -20.684 1.00 88.56 81 ARG A N 1
ATOM 634 C CA . ARG A 1 81 ? 1.977 -1.354 -19.960 1.00 88.56 81 ARG A CA 1
ATOM 635 C C . ARG A 1 81 ? 0.968 -0.800 -18.952 1.00 88.56 81 ARG A C 1
ATOM 637 O O . ARG A 1 81 ? 1.031 0.385 -18.625 1.00 88.56 81 ARG A O 1
ATOM 644 N N . LYS A 1 82 ? 0.074 -1.638 -18.437 1.00 88.19 82 LYS A N 1
ATOM 645 C CA . LYS A 1 82 ? -0.678 -1.342 -17.220 1.00 88.19 82 LYS A CA 1
ATOM 646 C C . LYS A 1 82 ? 0.272 -1.438 -16.023 1.00 88.19 82 LYS A C 1
ATOM 648 O O . LYS A 1 82 ? 1.068 -2.373 -15.964 1.00 88.19 82 LYS A O 1
ATOM 653 N N . VAL A 1 83 ? 0.212 -0.472 -15.108 1.00 91.06 83 VAL A N 1
ATOM 654 C CA . VAL A 1 83 ? 0.952 -0.531 -13.837 1.00 91.06 83 VAL A CA 1
ATOM 655 C C . VAL A 1 83 ? 0.353 -1.645 -12.981 1.00 91.06 83 VAL A C 1
ATOM 657 O O . VAL A 1 83 ? -0.863 -1.707 -12.832 1.00 91.06 83 VAL A O 1
ATOM 660 N N . LEU A 1 84 ? 1.213 -2.519 -12.465 1.00 91.75 84 LEU A N 1
ATOM 661 C CA . LEU A 1 84 ? 0.862 -3.595 -11.531 1.00 91.75 84 LEU A CA 1
ATOM 662 C C . LEU A 1 84 ? 1.253 -3.260 -10.088 1.00 91.75 84 LEU A C 1
ATOM 664 O O . LEU A 1 84 ? 0.793 -3.905 -9.159 1.00 91.75 84 LEU A O 1
ATOM 668 N N . GLY A 1 85 ? 2.157 -2.298 -9.903 1.00 95.44 85 GLY A N 1
ATOM 669 C CA . GLY A 1 85 ? 2.634 -1.894 -8.591 1.00 95.44 85 GLY A CA 1
ATOM 670 C C . GLY A 1 85 ? 4.037 -1.314 -8.625 1.00 95.44 85 GLY A C 1
ATOM 671 O O . GLY A 1 85 ? 4.618 -1.042 -9.684 1.00 95.44 85 GLY A O 1
ATOM 672 N N . TYR A 1 86 ? 4.581 -1.151 -7.431 1.00 97.62 86 TYR A N 1
ATOM 673 C CA . TYR A 1 86 ? 5.846 -0.489 -7.173 1.00 97.62 86 TYR A CA 1
ATOM 674 C C . TYR A 1 86 ? 6.765 -1.408 -6.386 1.00 97.62 86 TYR A C 1
ATOM 676 O O . TYR A 1 86 ? 6.329 -2.038 -5.430 1.00 97.62 86 TYR A O 1
ATOM 684 N N . VAL A 1 87 ? 8.042 -1.468 -6.752 1.00 98.25 87 VAL A N 1
ATOM 685 C CA . VAL A 1 87 ? 9.056 -2.194 -5.980 1.00 98.25 87 VAL A CA 1
ATOM 686 C C . VAL A 1 87 ? 10.100 -1.212 -5.495 1.00 98.25 87 VAL A C 1
ATOM 688 O O . VAL A 1 87 ? 10.639 -0.444 -6.290 1.00 98.25 87 VAL A O 1
ATOM 691 N N . LEU A 1 88 ? 10.414 -1.250 -4.207 1.00 96.75 88 LEU A N 1
ATOM 692 C CA . LEU A 1 88 ? 11.413 -0.375 -3.614 1.00 96.75 88 LEU A CA 1
ATOM 693 C C . LEU A 1 88 ? 12.280 -1.099 -2.594 1.00 96.75 88 LEU A C 1
ATOM 695 O O . LEU A 1 88 ? 11.822 -2.005 -1.896 1.00 96.75 88 LEU A O 1
ATOM 699 N N . THR A 1 89 ? 13.540 -0.678 -2.520 1.00 96.81 89 THR A N 1
ATOM 700 C CA . THR A 1 89 ? 14.483 -1.122 -1.491 1.00 96.81 89 THR A CA 1
ATOM 701 C C . THR A 1 89 ? 14.569 -0.052 -0.409 1.00 96.81 89 THR A C 1
ATOM 703 O O . THR A 1 89 ? 15.068 1.047 -0.665 1.00 96.81 89 THR A O 1
ATOM 706 N N . VAL A 1 90 ? 14.130 -0.390 0.800 1.00 96.06 90 VAL A N 1
ATOM 707 C CA . VAL A 1 90 ? 14.167 0.474 1.982 1.00 96.06 90 VAL A CA 1
ATOM 708 C C . VAL A 1 90 ? 15.281 0.024 2.922 1.00 96.06 90 VAL A C 1
ATOM 710 O O . VAL A 1 90 ? 15.445 -1.172 3.173 1.00 96.06 90 VAL A O 1
ATOM 713 N N . ARG A 1 91 ? 16.039 0.979 3.456 1.00 95.31 91 ARG A N 1
ATOM 714 C CA . ARG A 1 91 ? 17.051 0.771 4.488 1.00 95.31 91 ARG A CA 1
ATOM 715 C C . ARG A 1 91 ? 16.687 1.557 5.739 1.00 95.31 91 ARG A C 1
ATOM 717 O O . ARG A 1 91 ? 16.527 2.771 5.676 1.00 95.31 91 ARG A O 1
ATOM 724 N N . ILE A 1 92 ? 16.628 0.855 6.864 1.00 93.81 92 ILE A N 1
ATOM 725 C CA . ILE A 1 92 ? 16.429 1.436 8.191 1.00 93.81 92 ILE A CA 1
ATOM 726 C C . ILE A 1 92 ? 17.684 1.177 9.021 1.00 93.81 92 ILE A C 1
ATOM 728 O O . ILE A 1 92 ? 18.152 0.040 9.102 1.00 93.81 92 ILE A O 1
ATOM 732 N N . SER A 1 93 ? 18.219 2.231 9.632 1.00 92.31 93 SER A N 1
ATOM 733 C CA . SER A 1 93 ? 19.368 2.163 10.536 1.00 92.31 93 SER A CA 1
ATOM 734 C C . SER A 1 93 ? 18.916 2.510 11.953 1.00 92.31 93 SER A C 1
ATOM 736 O O . SER A 1 93 ? 18.334 3.567 12.183 1.00 92.31 93 SER A O 1
ATOM 738 N N . THR A 1 94 ? 19.200 1.620 12.899 1.00 89.62 94 THR A N 1
ATOM 739 C CA . THR A 1 94 ? 18.893 1.757 14.331 1.00 89.62 94 THR A CA 1
ATOM 740 C C . THR A 1 94 ? 20.183 1.661 15.151 1.00 89.62 94 THR A C 1
ATOM 742 O O . THR A 1 94 ? 21.254 1.354 14.620 1.00 89.62 94 THR A O 1
ATOM 745 N N . ASP A 1 95 ? 20.107 1.881 16.463 1.00 90.62 95 ASP A N 1
ATOM 746 C CA . ASP A 1 95 ? 21.227 1.595 17.369 1.00 90.62 95 ASP A CA 1
ATOM 747 C C . ASP A 1 95 ? 21.507 0.080 17.507 1.00 90.62 95 ASP A C 1
ATOM 749 O O . ASP A 1 95 ? 22.626 -0.322 17.840 1.00 90.62 95 ASP A O 1
ATOM 753 N N . GLN A 1 96 ? 20.518 -0.764 17.188 1.00 90.00 96 GLN A N 1
ATOM 754 C CA . GLN A 1 96 ? 20.619 -2.224 17.183 1.00 90.00 96 GLN A CA 1
ATOM 755 C C . GLN A 1 96 ? 21.134 -2.810 15.861 1.00 90.00 96 GLN A C 1
ATOM 757 O O . GLN A 1 96 ? 21.372 -4.018 15.791 1.00 90.00 96 GLN A O 1
ATOM 762 N N . GLY A 1 97 ? 21.351 -1.984 14.837 1.00 92.94 97 GLY A N 1
ATOM 763 C CA . GLY A 1 97 ? 21.889 -2.387 13.539 1.00 92.94 97 GLY A CA 1
ATOM 764 C C . GLY A 1 97 ? 21.077 -1.850 12.365 1.00 92.94 97 GLY A C 1
ATOM 765 O O . GLY A 1 97 ? 20.187 -1.016 12.522 1.00 92.94 97 GLY A O 1
ATOM 766 N N . GLU A 1 98 ? 21.406 -2.331 11.170 1.00 94.69 98 GLU A N 1
ATOM 767 C CA . GLU A 1 98 ? 20.744 -1.924 9.929 1.00 94.69 98 GLU A CA 1
ATOM 768 C C . GLU A 1 98 ? 19.937 -3.071 9.321 1.00 94.69 98 GLU A C 1
ATOM 770 O O . GLU A 1 98 ? 20.339 -4.240 9.371 1.00 94.69 98 GLU A O 1
ATOM 775 N N . LEU A 1 99 ? 18.818 -2.722 8.695 1.00 95.38 99 LEU A N 1
ATOM 776 C CA . LEU A 1 99 ? 17.969 -3.628 7.937 1.00 95.38 99 LEU A CA 1
ATOM 777 C C . LEU A 1 99 ? 17.732 -3.051 6.543 1.00 95.38 99 LEU A C 1
ATOM 779 O O . LEU A 1 99 ? 17.233 -1.937 6.407 1.00 95.38 99 LEU A O 1
ATOM 783 N N . SER A 1 100 ? 18.064 -3.823 5.511 1.00 96.62 100 SER A N 1
ATOM 784 C CA . SER A 1 100 ? 17.707 -3.524 4.129 1.00 96.62 100 SER A CA 1
ATOM 785 C C . SER A 1 100 ? 16.655 -4.520 3.666 1.00 96.62 100 SER A C 1
ATOM 787 O O . SER A 1 100 ? 16.920 -5.719 3.588 1.00 96.62 100 SER A O 1
ATOM 789 N N . SER A 1 101 ? 15.485 -4.013 3.300 1.00 96.56 101 SER A N 1
ATOM 790 C CA . SER A 1 101 ? 14.349 -4.815 2.852 1.00 96.56 101 SER A CA 1
ATOM 791 C C . SER A 1 101 ? 13.879 -4.333 1.490 1.00 96.56 101 SER A C 1
ATOM 793 O O . SER A 1 101 ? 13.893 -3.136 1.210 1.00 96.56 101 SER A O 1
ATOM 795 N N . ARG A 1 102 ? 13.449 -5.255 0.636 1.00 97.69 102 ARG A N 1
ATOM 796 C CA . ARG A 1 102 ? 12.776 -4.933 -0.619 1.00 97.69 102 ARG A CA 1
ATOM 797 C C . ARG A 1 102 ? 11.317 -5.319 -0.510 1.00 97.69 102 ARG A C 1
ATOM 799 O O . ARG A 1 102 ? 10.999 -6.400 -0.030 1.00 97.69 102 ARG A O 1
ATOM 806 N N . MET A 1 103 ? 10.438 -4.447 -0.972 1.00 97.56 103 MET A N 1
ATOM 807 C CA . MET A 1 103 ? 8.998 -4.664 -0.916 1.00 97.56 103 MET A CA 1
ATOM 808 C C . MET A 1 103 ? 8.334 -4.345 -2.242 1.00 97.56 103 MET A C 1
ATOM 810 O O . MET A 1 103 ? 8.791 -3.456 -2.961 1.00 97.56 103 MET A O 1
ATOM 814 N N . ALA A 1 104 ? 7.258 -5.070 -2.534 1.00 98.12 104 ALA A N 1
ATOM 815 C CA . ALA A 1 104 ? 6.307 -4.732 -3.577 1.00 98.12 104 ALA A CA 1
ATOM 816 C C . ALA A 1 104 ? 5.046 -4.140 -2.937 1.00 98.12 104 ALA A C 1
ATOM 818 O O . ALA A 1 104 ? 4.473 -4.738 -2.028 1.00 98.12 104 ALA A O 1
ATOM 819 N N . ILE A 1 105 ? 4.624 -2.979 -3.420 1.00 96.94 105 ILE A N 1
ATOM 820 C CA . ILE A 1 105 ? 3.416 -2.265 -3.005 1.00 96.94 105 ILE A CA 1
ATOM 821 C C . ILE A 1 105 ? 2.451 -2.228 -4.197 1.00 96.94 105 ILE A C 1
ATOM 823 O O . ILE A 1 105 ? 2.898 -2.132 -5.343 1.00 96.94 105 ILE A O 1
ATOM 827 N N . SER A 1 106 ? 1.146 -2.330 -3.933 1.00 93.00 106 SER A N 1
ATOM 828 C CA . SER A 1 106 ? 0.092 -2.241 -4.953 1.00 93.00 106 SER A CA 1
ATOM 829 C C . SER A 1 106 ? 0.183 -0.947 -5.765 1.00 93.00 106 SER A C 1
ATOM 831 O O . SER A 1 106 ? 0.738 0.058 -5.320 1.00 93.00 106 SER A O 1
ATOM 833 N N . GLU A 1 107 ? -0.400 -0.938 -6.961 1.00 87.94 107 GLU A N 1
ATOM 834 C CA . GLU A 1 107 ? -0.491 0.245 -7.825 1.00 87.94 107 GLU A CA 1
ATOM 835 C C . GLU A 1 107 ? -1.246 1.422 -7.190 1.00 87.94 107 GLU A C 1
ATOM 837 O O . GLU A 1 107 ? -1.092 2.559 -7.627 1.00 87.94 107 GLU A O 1
ATOM 842 N N . THR A 1 108 ? -2.041 1.163 -6.154 1.00 81.56 108 THR A N 1
ATOM 843 C CA . THR A 1 108 ? -2.749 2.158 -5.336 1.00 81.56 108 THR A CA 1
ATOM 844 C C . THR A 1 108 ? -1.964 2.640 -4.132 1.00 81.56 108 THR A C 1
ATOM 846 O O . THR A 1 108 ? -2.415 3.558 -3.455 1.00 81.56 108 THR A O 1
ATOM 849 N N . GLY A 1 109 ? -0.813 2.036 -3.836 1.00 85.19 109 GLY A N 1
ATOM 850 C CA . GLY A 1 109 ? 0.012 2.425 -2.694 1.00 85.19 109 GLY A CA 1
ATOM 851 C C . GLY A 1 109 ? -0.530 1.991 -1.329 1.00 85.19 109 GLY A C 1
ATOM 852 O O . GLY A 1 109 ? 0.076 2.315 -0.314 1.00 85.19 109 GLY A O 1
ATOM 853 N N . ASP A 1 110 ? -1.650 1.268 -1.285 1.00 81.44 110 ASP A N 1
ATOM 854 C CA . ASP A 1 110 ? -2.405 0.966 -0.063 1.00 81.44 110 ASP A CA 1
ATOM 855 C C . ASP A 1 110 ? -2.176 -0.454 0.472 1.00 81.44 110 ASP A C 1
ATOM 857 O O . ASP A 1 110 ? -2.589 -0.751 1.594 1.00 81.44 110 ASP A O 1
ATOM 861 N N . ARG A 1 111 ? -1.514 -1.340 -0.288 1.00 89.50 111 ARG A N 1
ATOM 862 C CA . ARG A 1 111 ? -1.242 -2.728 0.113 1.00 89.50 111 ARG A CA 1
ATOM 863 C C . ARG A 1 111 ? 0.209 -3.123 -0.075 1.00 89.50 111 ARG A C 1
ATOM 865 O O . ARG A 1 111 ? 0.806 -2.874 -1.119 1.00 89.50 111 ARG A O 1
ATOM 872 N N . LEU A 1 112 ? 0.743 -3.834 0.912 1.00 96.25 112 LEU A N 1
ATOM 873 C CA . LEU A 1 112 ? 2.021 -4.525 0.806 1.00 96.25 112 LEU A CA 1
ATOM 874 C C . LEU A 1 112 ? 1.788 -5.890 0.156 1.00 96.25 112 LEU A C 1
ATOM 876 O O . LEU A 1 112 ? 1.225 -6.787 0.772 1.00 96.25 112 LEU A O 1
ATOM 880 N N . LEU A 1 113 ? 2.206 -6.058 -1.096 1.00 95.38 113 LEU A N 1
ATOM 881 C CA . LEU A 1 113 ? 2.028 -7.311 -1.833 1.00 95.38 113 LEU A CA 1
ATOM 882 C C . LEU A 1 113 ? 2.973 -8.396 -1.312 1.00 95.38 113 LEU A C 1
ATOM 884 O O . LEU A 1 113 ? 2.565 -9.537 -1.102 1.00 95.38 113 LEU A O 1
ATOM 888 N N . ALA A 1 114 ? 4.232 -8.023 -1.091 1.00 96.44 114 ALA A N 1
ATOM 889 C CA . ALA A 1 114 ? 5.272 -8.905 -0.584 1.00 96.44 114 ALA A CA 1
ATOM 890 C C . ALA A 1 114 ? 6.445 -8.095 -0.025 1.00 96.44 114 ALA A C 1
ATOM 892 O O . ALA A 1 114 ? 6.690 -6.959 -0.438 1.00 96.44 114 ALA A O 1
ATOM 893 N N . ILE A 1 115 ? 7.217 -8.716 0.864 1.00 96.81 115 ILE A N 1
ATOM 894 C CA . ILE A 1 115 ? 8.454 -8.163 1.409 1.00 96.81 115 ILE A CA 1
ATOM 895 C C . ILE A 1 115 ? 9.516 -9.255 1.531 1.00 96.81 115 ILE A C 1
ATOM 897 O O . ILE A 1 115 ? 9.222 -10.402 1.866 1.00 96.81 115 ILE A O 1
ATOM 901 N N . GLU A 1 116 ? 10.761 -8.888 1.260 1.00 95.19 116 GLU A N 1
ATOM 902 C CA . GLU A 1 116 ? 11.940 -9.703 1.512 1.00 95.19 116 GLU A CA 1
ATOM 903 C C . GLU A 1 116 ? 13.011 -8.888 2.235 1.00 95.19 116 GLU A C 1
ATOM 905 O O . GLU A 1 116 ? 13.166 -7.685 2.022 1.00 95.19 116 GLU A O 1
ATOM 910 N N . VAL A 1 117 ? 13.795 -9.564 3.065 1.00 94.75 117 VAL A N 1
ATOM 911 C CA . VAL A 1 117 ? 14.964 -8.980 3.724 1.00 94.75 117 VAL A CA 1
ATOM 912 C C . VAL A 1 117 ? 16.179 -9.285 2.857 1.00 94.75 117 VAL A C 1
ATOM 914 O O . VAL A 1 117 ? 16.485 -10.451 2.612 1.00 94.75 117 VAL A O 1
ATOM 917 N N . LEU A 1 118 ? 16.858 -8.246 2.372 1.00 93.69 118 LEU A N 1
ATOM 918 C CA . LEU A 1 118 ? 18.025 -8.379 1.498 1.00 93.69 118 LEU A CA 1
ATOM 919 C C . LEU A 1 118 ? 19.315 -8.555 2.292 1.00 93.69 118 LEU A C 1
ATOM 921 O O . LEU A 1 118 ? 20.141 -9.408 1.971 1.00 93.69 118 LEU A O 1
ATOM 925 N N . ASP A 1 119 ? 19.495 -7.706 3.298 1.00 91.56 119 ASP A N 1
ATOM 926 C CA . ASP A 1 119 ? 20.672 -7.695 4.154 1.00 91.56 119 ASP A CA 1
ATOM 927 C C . ASP A 1 119 ? 20.297 -7.161 5.531 1.00 91.56 119 ASP A C 1
ATOM 929 O O . ASP A 1 119 ? 19.385 -6.341 5.677 1.00 91.56 119 ASP A O 1
ATOM 933 N N . SER A 1 120 ? 21.000 -7.634 6.552 1.00 91.31 120 SER A N 1
ATOM 934 C CA . SER A 1 120 ? 20.788 -7.168 7.910 1.00 91.31 120 SER A CA 1
ATOM 935 C C . SER A 1 120 ? 22.038 -7.322 8.762 1.00 91.31 120 SER A C 1
ATOM 937 O O . SER A 1 120 ? 22.687 -8.367 8.777 1.00 91.31 120 SER A O 1
ATOM 939 N N . SER A 1 121 ? 22.328 -6.275 9.529 1.00 93.62 121 SER A N 1
ATOM 940 C CA . SER A 1 121 ? 23.332 -6.266 10.594 1.00 93.62 121 SER A CA 1
ATOM 941 C C . SER A 1 121 ? 22.700 -6.155 11.987 1.00 93.62 121 SER A C 1
ATOM 943 O O . SER A 1 121 ? 23.395 -5.842 12.953 1.00 93.62 121 SER A O 1
ATOM 945 N N . MET A 1 122 ? 21.392 -6.418 12.095 1.00 91.69 122 MET A N 1
ATOM 946 C CA . MET A 1 122 ? 20.661 -6.376 13.361 1.00 91.69 122 MET A CA 1
ATOM 947 C C . MET A 1 122 ? 21.258 -7.358 14.375 1.00 91.69 122 MET A C 1
ATOM 949 O O . MET A 1 122 ? 21.547 -8.513 14.053 1.00 91.69 122 MET A O 1
ATOM 953 N N . GLN A 1 123 ? 21.411 -6.908 15.623 1.00 87.75 123 GLN A N 1
ATOM 954 C CA . GLN A 1 123 ? 21.991 -7.706 16.709 1.00 87.75 123 GLN A CA 1
ATOM 955 C C . GLN A 1 123 ? 21.198 -8.987 17.008 1.00 87.75 123 GLN A C 1
ATOM 957 O O . GLN A 1 123 ? 21.793 -10.013 17.348 1.00 87.75 123 GLN A O 1
ATOM 962 N N . SER A 1 124 ? 19.868 -8.935 16.879 1.00 86.56 124 SER A N 1
ATOM 963 C CA . SER A 1 124 ? 18.979 -10.088 17.034 1.00 86.56 124 SER A CA 1
ATOM 964 C C . SER A 1 124 ? 18.210 -10.332 15.743 1.00 86.56 124 SER A C 1
ATOM 966 O O . SER A 1 124 ? 17.452 -9.472 15.295 1.00 86.56 124 SER A O 1
ATOM 968 N N . LEU A 1 125 ? 18.401 -11.515 15.160 1.00 87.81 125 LEU A N 1
ATOM 969 C CA . LEU A 1 125 ? 17.679 -11.968 13.976 1.00 87.81 125 LEU A CA 1
ATOM 970 C C . LEU A 1 125 ? 16.752 -13.127 14.349 1.00 87.81 125 LEU A C 1
ATOM 972 O O . LEU A 1 125 ? 17.184 -14.047 15.055 1.00 87.81 125 LEU A O 1
ATOM 976 N N . PRO A 1 126 ? 15.502 -13.137 13.857 1.00 88.19 126 PRO A N 1
ATOM 977 C CA . PRO A 1 126 ? 14.646 -14.303 13.995 1.00 88.19 126 PRO A CA 1
ATOM 978 C C . PRO A 1 126 ? 15.215 -15.481 13.190 1.00 88.19 126 PRO A C 1
ATOM 980 O O . PRO A 1 126 ? 15.963 -15.314 12.224 1.00 88.19 126 PRO A O 1
ATOM 983 N N . SER A 1 127 ? 14.844 -16.705 13.569 1.00 89.62 127 SER A N 1
ATOM 984 C CA . SER A 1 127 ? 15.132 -17.878 12.742 1.00 89.62 127 SER A CA 1
ATOM 985 C C . SER A 1 127 ? 14.347 -17.820 11.427 1.00 89.62 127 SER A C 1
ATOM 987 O O . SER A 1 127 ? 13.310 -17.168 11.346 1.00 89.62 127 SER A O 1
ATOM 989 N N . LEU A 1 128 ? 14.803 -18.536 10.395 1.00 88.50 128 LEU A N 1
ATOM 990 C CA . LEU A 1 128 ? 14.203 -18.465 9.054 1.00 88.50 128 LEU A CA 1
ATOM 991 C C . LEU A 1 128 ? 12.692 -18.764 9.046 1.00 88.50 128 LEU A C 1
ATOM 993 O O . LEU A 1 128 ? 11.921 -18.020 8.464 1.00 88.50 128 LEU A O 1
ATOM 997 N N . ASN A 1 129 ? 12.250 -19.785 9.780 1.00 86.19 129 ASN A N 1
ATOM 998 C CA . ASN A 1 129 ? 10.826 -20.112 9.918 1.00 86.19 129 ASN A CA 1
ATOM 999 C C . ASN A 1 129 ? 10.006 -19.019 10.630 1.00 86.19 129 ASN A C 1
ATOM 1001 O O . ASN A 1 129 ? 8.812 -18.890 10.386 1.00 86.19 129 ASN A O 1
ATOM 1005 N N . VAL A 1 130 ? 10.629 -18.266 11.538 1.00 87.50 130 VAL A N 1
ATOM 1006 C CA . VAL A 1 130 ? 9.993 -17.147 12.244 1.00 87.50 130 VAL A CA 1
ATOM 1007 C C . VAL A 1 130 ? 9.946 -15.915 11.335 1.00 87.50 130 VAL A C 1
ATOM 1009 O O . VAL A 1 130 ? 8.942 -15.212 11.326 1.00 87.50 130 VAL A O 1
ATOM 1012 N N . MET A 1 131 ? 10.980 -15.705 10.514 1.00 89.38 131 MET A N 1
ATOM 1013 C CA . MET A 1 131 ? 10.979 -14.701 9.447 1.00 89.38 131 MET A CA 1
ATOM 1014 C C . MET A 1 131 ? 9.857 -14.958 8.437 1.00 89.38 131 MET A C 1
ATOM 1016 O O . MET A 1 131 ? 9.107 -14.044 8.116 1.00 89.38 131 MET A O 1
ATOM 1020 N N . ASP A 1 132 ? 9.700 -16.205 7.984 1.00 87.12 132 ASP A N 1
ATOM 1021 C CA . ASP A 1 132 ? 8.635 -16.587 7.052 1.00 87.12 132 ASP A CA 1
ATOM 1022 C C . ASP A 1 132 ? 7.246 -16.318 7.651 1.00 87.12 132 ASP A C 1
ATOM 1024 O O . ASP A 1 132 ? 6.359 -15.813 6.966 1.00 87.12 132 ASP A O 1
ATOM 1028 N N . ALA A 1 133 ? 7.063 -16.597 8.947 1.00 83.94 133 ALA A N 1
ATOM 1029 C CA . ALA A 1 133 ? 5.821 -16.292 9.652 1.00 83.94 133 ALA A CA 1
ATOM 1030 C C . ALA A 1 133 ? 5.555 -14.780 9.740 1.00 83.94 133 ALA A C 1
ATOM 1032 O O . ALA A 1 133 ? 4.417 -14.352 9.562 1.00 83.94 133 ALA A O 1
ATOM 1033 N N . LEU A 1 134 ? 6.588 -13.969 9.988 1.00 88.00 134 LEU A N 1
ATOM 1034 C CA . LEU A 1 134 ? 6.472 -12.511 10.017 1.00 88.00 134 LEU A CA 1
ATOM 1035 C C . LEU A 1 134 ? 6.152 -11.936 8.628 1.00 88.00 134 LEU A C 1
ATOM 1037 O O . LEU A 1 134 ? 5.244 -11.121 8.502 1.00 88.00 134 LEU A O 1
ATOM 1041 N N . ASN A 1 135 ? 6.830 -12.408 7.580 1.00 90.44 135 ASN A N 1
ATOM 1042 C CA . ASN A 1 135 ? 6.526 -12.028 6.198 1.00 90.44 135 ASN A CA 1
ATOM 1043 C C . ASN A 1 135 ? 5.098 -12.431 5.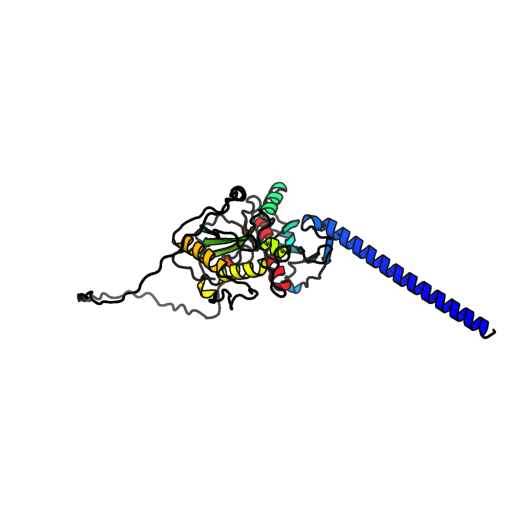808 1.00 90.44 135 ASN A C 1
ATOM 1045 O O . ASN A 1 135 ? 4.412 -11.670 5.133 1.00 90.44 135 ASN A O 1
ATOM 1049 N N . GLY A 1 136 ? 4.622 -13.587 6.282 1.00 87.56 136 GLY A N 1
ATOM 1050 C CA . GLY A 1 136 ? 3.239 -14.026 6.094 1.00 87.56 136 GLY A CA 1
ATOM 1051 C C . GLY A 1 136 ? 2.211 -13.092 6.742 1.00 87.56 136 GLY A C 1
ATOM 1052 O O . GLY A 1 136 ? 1.174 -12.840 6.141 1.00 87.56 136 GLY A O 1
ATOM 1053 N N . GLN A 1 137 ? 2.507 -12.517 7.915 1.00 87.88 137 GLN A N 1
ATOM 1054 C CA . GLN A 1 137 ? 1.646 -11.496 8.542 1.00 87.88 137 GLN A CA 1
ATOM 1055 C C . GLN A 1 137 ? 1.583 -10.190 7.738 1.00 87.88 137 GLN A C 1
ATOM 1057 O O . GLN A 1 137 ? 0.648 -9.418 7.906 1.00 87.88 137 GLN A O 1
ATOM 1062 N N . LEU A 1 138 ? 2.587 -9.927 6.901 1.00 92.38 138 LEU A N 1
ATOM 1063 C CA . LEU A 1 138 ? 2.726 -8.715 6.096 1.00 92.38 138 LEU A CA 1
ATOM 1064 C C . LEU A 1 138 ? 2.246 -8.896 4.647 1.00 92.38 138 LEU A C 1
ATOM 1066 O O . LEU A 1 138 ? 2.180 -7.928 3.894 1.00 92.38 138 LEU A O 1
ATOM 1070 N N . GLN A 1 139 ? 1.921 -10.116 4.226 1.00 89.88 139 GLN A N 1
ATOM 1071 C CA . GLN A 1 139 ? 1.555 -10.394 2.844 1.00 89.88 139 GLN A CA 1
ATOM 1072 C C . GLN A 1 139 ? 0.109 -9.966 2.549 1.00 89.88 139 GLN A C 1
ATOM 1074 O O . GLN A 1 139 ? -0.834 -10.437 3.178 1.00 89.88 139 GLN A O 1
ATOM 1079 N N . GLY A 1 140 ? -0.073 -9.092 1.558 1.00 85.00 140 GLY A N 1
ATOM 1080 C CA . GLY A 1 140 ? -1.378 -8.617 1.082 1.00 85.00 140 GLY A CA 1
ATOM 1081 C C . GLY A 1 140 ? -2.091 -7.630 2.013 1.00 85.00 140 GLY A C 1
ATOM 1082 O O . GLY A 1 140 ? -3.205 -7.188 1.704 1.00 85.00 140 GLY A O 1
ATOM 1083 N N . VAL A 1 141 ? -1.480 -7.273 3.145 1.00 85.56 141 VAL A N 1
ATOM 1084 C CA . VAL A 1 141 ? -2.100 -6.401 4.148 1.00 85.56 141 VAL A CA 1
ATOM 1085 C C . VAL A 1 141 ? -2.168 -4.957 3.679 1.00 85.56 141 VAL A C 1
ATOM 1087 O O . VAL A 1 141 ? -1.358 -4.515 2.860 1.00 85.56 141 VAL A O 1
ATOM 1090 N N . ARG A 1 142 ? -3.125 -4.200 4.225 1.00 85.19 142 ARG A N 1
ATOM 1091 C CA . ARG A 1 142 ? -3.173 -2.756 4.001 1.00 85.19 142 ARG A CA 1
ATOM 1092 C C . ARG A 1 142 ? -2.084 -2.062 4.818 1.00 85.19 142 ARG A C 1
ATOM 1094 O O . ARG A 1 142 ? -1.883 -2.398 5.986 1.00 85.19 142 ARG A O 1
ATOM 1101 N N . ILE A 1 143 ? -1.405 -1.102 4.206 1.00 89.00 143 ILE A N 1
ATOM 1102 C CA . ILE A 1 143 ? -0.352 -0.284 4.818 1.00 89.00 143 ILE A CA 1
ATOM 1103 C C . ILE A 1 143 ? -0.873 1.141 5.067 1.00 89.00 143 ILE A C 1
ATOM 1105 O O . ILE A 1 143 ? -1.776 1.585 4.356 1.00 89.00 143 ILE A O 1
ATOM 1109 N N . PRO A 1 144 ? -0.359 1.860 6.078 1.00 88.81 144 PRO A N 1
ATOM 1110 C CA . PRO A 1 144 ? 0.736 1.488 6.977 1.00 88.81 144 PRO A CA 1
ATOM 1111 C C . PRO A 1 144 ? 0.336 0.464 8.048 1.00 88.81 144 PRO A C 1
ATOM 1113 O O . PRO A 1 144 ? -0.845 0.258 8.339 1.00 88.81 144 PRO A O 1
ATOM 1116 N N . VAL A 1 145 ? 1.339 -0.192 8.627 1.00 88.12 145 VAL A N 1
ATOM 1117 C CA . VAL A 1 145 ? 1.176 -1.249 9.632 1.00 88.12 145 VAL A CA 1
ATOM 1118 C C . VAL A 1 145 ? 1.755 -0.851 10.986 1.00 88.12 145 VAL A C 1
ATOM 1120 O O . VAL A 1 145 ? 2.657 -0.022 11.073 1.00 88.12 145 VAL A O 1
ATOM 1123 N N . ALA A 1 146 ? 1.269 -1.468 12.059 1.00 84.75 146 ALA A N 1
ATOM 1124 C CA . ALA A 1 146 ? 1.852 -1.344 13.393 1.00 84.75 146 ALA A CA 1
ATOM 1125 C C . ALA A 1 146 ? 2.000 -2.711 14.064 1.00 84.75 146 ALA A C 1
ATOM 1127 O O . ALA A 1 146 ? 1.274 -3.653 13.747 1.00 84.75 146 ALA A O 1
ATOM 1128 N N . LEU A 1 147 ? 2.918 -2.810 15.026 1.00 83.06 147 LEU A N 1
ATOM 1129 C CA . LEU A 1 147 ? 2.979 -3.971 15.906 1.00 83.06 147 LEU A CA 1
ATOM 1130 C C . LEU A 1 147 ? 1.808 -3.947 16.891 1.00 83.06 147 LEU A C 1
ATOM 1132 O O . LEU A 1 147 ? 1.528 -2.933 17.530 1.00 83.06 147 LEU A O 1
ATOM 1136 N N . GLN A 1 148 ? 1.163 -5.094 17.049 1.00 75.94 148 GLN A N 1
ATOM 1137 C CA . GLN A 1 148 ? 0.237 -5.382 18.121 1.00 75.94 148 GLN A CA 1
ATOM 1138 C C . GLN A 1 148 ? 1.063 -5.589 19.386 1.00 75.94 148 GLN A C 1
ATOM 1140 O O . GLN A 1 148 ? 1.416 -6.701 19.764 1.00 75.94 148 GLN A O 1
ATOM 1145 N N . LEU A 1 149 ? 1.413 -4.486 20.034 1.00 63.28 149 LEU A N 1
ATOM 1146 C CA . LEU A 1 149 ? 1.938 -4.538 21.387 1.00 63.28 149 LEU A CA 1
ATOM 1147 C C . LEU A 1 149 ? 0.804 -5.070 22.278 1.00 63.28 149 LEU A C 1
ATOM 1149 O O . LEU A 1 149 ? -0.333 -4.610 22.157 1.00 63.28 149 LEU A O 1
ATOM 1153 N N . GLU A 1 150 ? 1.063 -6.037 23.163 1.00 45.53 150 GLU A N 1
ATOM 1154 C CA . GLU A 1 150 ? 0.161 -6.286 24.295 1.00 45.53 150 GLU A CA 1
ATOM 1155 C C . GLU A 1 150 ? 0.161 -5.003 25.139 1.00 45.53 150 GLU A C 1
ATOM 1157 O O . GLU A 1 150 ? 1.018 -4.783 25.992 1.00 45.53 150 GLU A O 1
ATOM 1162 N N . TYR A 1 151 ? -0.729 -4.072 24.791 1.00 43.47 151 TYR A N 1
ATOM 1163 C CA . TYR A 1 151 ? -0.751 -2.728 25.342 1.00 43.47 151 TYR A CA 1
ATOM 1164 C C . TYR A 1 151 ? -1.032 -2.809 26.841 1.00 43.47 151 TYR A C 1
ATOM 1166 O O . TYR A 1 151 ? -2.141 -3.151 27.251 1.00 43.47 151 TYR A O 1
ATOM 1174 N N . ASN A 1 152 ? -0.057 -2.421 27.663 1.00 39.34 152 ASN A N 1
ATOM 1175 C CA . ASN A 1 152 ? -0.363 -1.958 29.005 1.00 39.34 152 ASN A CA 1
ATOM 1176 C C . ASN A 1 152 ? -1.121 -0.634 28.821 1.00 39.34 152 ASN A C 1
ATOM 1178 O O . ASN A 1 152 ? -0.559 0.362 28.371 1.00 39.34 152 ASN A O 1
ATOM 1182 N N . SER A 1 153 ? -2.428 -0.669 29.060 1.00 39.97 153 SER A N 1
ATOM 1183 C CA . SER A 1 153 ? -3.447 0.330 28.701 1.00 39.97 153 SER A CA 1
ATOM 1184 C C . SER A 1 153 ? -3.289 1.714 29.353 1.00 39.97 153 SER A C 1
ATOM 1186 O O . SER A 1 153 ? -4.213 2.517 29.318 1.00 39.97 153 SER A O 1
ATOM 1188 N N . GLU A 1 154 ? -2.159 1.997 29.997 1.00 41.91 154 GLU A N 1
ATOM 1189 C CA . GLU A 1 154 ? -1.970 3.179 30.843 1.00 41.91 154 GLU A CA 1
ATOM 1190 C C . GLU A 1 154 ? -1.237 4.335 30.147 1.00 41.91 154 GLU A C 1
ATOM 1192 O O . GLU A 1 154 ? -1.255 5.447 30.670 1.00 41.91 154 GLU A O 1
ATOM 1197 N N . GLU A 1 155 ? -0.625 4.121 28.976 1.00 42.09 155 GLU A N 1
ATOM 1198 C CA . GLU A 1 155 ? 0.217 5.154 28.347 1.00 42.09 155 GLU A CA 1
ATOM 1199 C C . GLU A 1 155 ? -0.489 5.950 27.233 1.00 42.09 155 GLU A C 1
ATOM 1201 O O . GLU A 1 155 ? -0.002 7.001 26.832 1.00 42.09 155 GLU A O 1
ATOM 1206 N N . LEU A 1 156 ? -1.680 5.534 26.778 1.00 40.22 156 LEU A N 1
ATOM 1207 C CA . LEU A 1 156 ? -2.464 6.237 25.749 1.00 40.22 156 LEU A CA 1
ATOM 1208 C C . LEU A 1 156 ? -3.093 7.529 26.290 1.00 40.22 156 LEU A C 1
ATOM 1210 O O . LEU A 1 156 ? -4.286 7.592 26.584 1.00 40.22 156 LEU A O 1
ATOM 1214 N N . ILE A 1 157 ? -2.298 8.596 26.396 1.00 44.19 157 ILE A N 1
ATOM 1215 C CA . ILE A 1 157 ? -2.807 9.930 26.721 1.00 44.19 157 ILE A CA 1
ATOM 1216 C C . ILE A 1 157 ? -2.361 10.960 25.671 1.00 44.19 157 ILE A C 1
ATOM 1218 O O . ILE A 1 157 ? -1.207 11.354 25.609 1.00 44.19 157 ILE A O 1
ATOM 1222 N N . TYR A 1 158 ? -3.371 11.448 24.939 1.00 43.03 158 TYR A N 1
ATOM 1223 C CA . TYR A 1 158 ? -3.498 12.756 24.272 1.00 43.03 158 TYR A CA 1
ATOM 1224 C C . TYR A 1 158 ? -2.603 13.106 23.064 1.00 43.03 158 TYR A C 1
ATOM 1226 O O . TYR A 1 158 ? -1.418 13.370 23.194 1.00 43.03 158 TYR A O 1
ATOM 1234 N N . SER A 1 159 ? -3.239 13.398 21.919 1.00 42.81 159 SER A N 1
ATOM 1235 C CA . SER A 1 159 ? -3.501 14.807 21.530 1.00 42.81 159 SER A CA 1
ATOM 1236 C C . SER A 1 159 ? -3.821 15.053 20.048 1.00 42.81 159 SER A C 1
ATOM 1238 O O . SER A 1 159 ? -3.930 16.212 19.672 1.00 42.81 159 SER A O 1
ATOM 1240 N N . GLU A 1 160 ? -4.045 14.049 19.197 1.00 46.50 160 GLU A N 1
ATOM 1241 C CA . GLU A 1 160 ? -4.306 14.374 17.782 1.00 46.50 160 GLU A CA 1
ATOM 1242 C C . GLU A 1 160 ? -5.791 14.639 17.464 1.00 46.50 160 GLU A C 1
ATOM 1244 O O . GLU A 1 160 ? -6.109 15.509 16.655 1.00 46.50 160 GLU A O 1
ATOM 1249 N N . TYR A 1 161 ? -6.720 13.974 18.165 1.00 49.78 161 TYR A N 1
ATOM 1250 C CA . TYR A 1 161 ? -8.158 14.097 17.901 1.00 49.78 161 TYR A CA 1
ATOM 1251 C C . TYR A 1 161 ? -8.998 14.070 19.190 1.00 49.78 161 TYR A C 1
ATOM 1253 O O . TYR A 1 161 ? -8.649 13.348 20.139 1.00 49.78 161 TYR A O 1
ATOM 1261 N N . PRO A 1 162 ? -10.103 14.845 19.261 1.00 55.97 162 PRO A N 1
ATOM 1262 C CA . PRO A 1 162 ? -11.004 14.806 20.408 1.00 55.97 162 PRO A CA 1
ATOM 1263 C C . PRO A 1 162 ? -11.571 13.392 20.559 1.00 55.97 162 PRO A C 1
ATOM 1265 O O . PRO A 1 162 ? -12.002 12.793 19.576 1.00 55.97 162 PRO A O 1
ATOM 1268 N N . SER A 1 163 ? -11.570 12.852 21.781 1.00 60.22 163 SER A N 1
ATOM 1269 C CA . SER A 1 163 ? -12.295 11.611 22.060 1.00 60.22 163 SER A CA 1
ATOM 1270 C C . SER A 1 163 ? -13.772 11.820 21.754 1.00 60.22 163 SER A C 1
ATOM 1272 O O . SER A 1 163 ? -14.347 12.846 22.134 1.00 60.22 163 SER A O 1
ATOM 1274 N N . VAL A 1 164 ? -14.392 10.843 21.100 1.00 71.56 164 VAL A N 1
ATOM 1275 C CA . VAL A 1 164 ? -15.832 10.857 20.873 1.00 71.56 164 VAL A CA 1
ATOM 1276 C C . VAL A 1 164 ? -16.472 10.227 22.099 1.00 71.56 164 VAL A C 1
ATOM 1278 O O . VAL A 1 164 ? -16.331 9.032 22.353 1.00 71.56 164 VAL A O 1
ATOM 1281 N N . GLU A 1 165 ? -17.146 11.049 22.901 1.00 76.69 165 GLU A N 1
ATOM 1282 C CA . GLU A 1 165 ? -17.827 10.567 24.099 1.00 76.69 165 GLU A CA 1
ATOM 1283 C C . GLU A 1 165 ? -18.809 9.438 23.739 1.00 76.69 165 GLU A C 1
ATOM 1285 O O . GLU A 1 165 ? -19.614 9.554 22.809 1.00 76.69 165 GLU A O 1
ATOM 1290 N N . GLY A 1 166 ? -18.719 8.334 24.482 1.00 83.12 166 GLY A N 1
ATOM 1291 C CA . GLY A 1 166 ? -19.633 7.203 24.369 1.00 83.12 166 GLY A CA 1
ATOM 1292 C C . GLY A 1 166 ? -19.235 6.106 23.384 1.00 83.12 166 GLY A C 1
ATOM 1293 O O . GLY A 1 166 ? -20.032 5.192 23.221 1.00 83.12 166 GLY A O 1
ATOM 1294 N N . LEU A 1 167 ? -18.065 6.143 22.734 1.00 90.44 167 LEU A N 1
ATOM 1295 C CA . LEU A 1 167 ? -17.596 4.986 21.956 1.00 90.44 167 LEU A CA 1
ATOM 1296 C C . LEU A 1 167 ? -16.958 3.929 22.867 1.00 90.44 167 LEU A C 1
ATOM 1298 O O . LEU A 1 167 ? -16.091 4.257 23.677 1.00 90.44 167 LEU A O 1
ATOM 1302 N N . HIS A 1 168 ? -17.376 2.669 22.718 1.00 89.50 168 HIS A N 1
ATOM 1303 C CA . HIS A 1 168 ? -16.723 1.529 23.357 1.00 89.50 168 HIS A CA 1
ATOM 1304 C C . HIS A 1 168 ? -15.640 0.948 22.454 1.00 89.50 168 HIS A C 1
ATOM 1306 O O . HIS A 1 168 ? -15.811 0.866 21.237 1.00 89.50 168 HIS A O 1
ATOM 1312 N N . ASP A 1 169 ? -14.556 0.505 23.077 1.00 84.81 169 ASP A N 1
ATOM 1313 C CA . ASP A 1 169 ? -13.429 -0.126 22.405 1.00 84.81 169 ASP A CA 1
ATOM 1314 C C . ASP A 1 169 ? -13.815 -1.474 21.791 1.00 84.81 169 ASP A C 1
ATOM 1316 O O . ASP A 1 169 ? -14.575 -2.249 22.376 1.00 84.81 169 ASP A O 1
ATOM 1320 N N . GLY A 1 170 ? -13.267 -1.765 20.614 1.00 83.06 170 GLY A N 1
ATOM 1321 C CA . GLY A 1 170 ? -13.546 -2.995 19.881 1.00 83.06 170 GLY A CA 1
ATOM 1322 C C . GLY A 1 170 ? -13.460 -2.822 18.369 1.00 83.06 170 GLY A C 1
ATOM 1323 O O . GLY A 1 170 ? -13.132 -1.749 17.866 1.00 83.06 170 GLY A O 1
ATOM 1324 N N . VAL A 1 171 ? -13.768 -3.899 17.651 1.00 85.19 171 VAL A N 1
ATOM 1325 C CA . VAL A 1 171 ? -13.918 -3.904 16.192 1.00 85.19 171 VAL A CA 1
ATOM 1326 C C . VAL A 1 171 ? -15.404 -4.025 15.875 1.00 85.19 171 VAL A C 1
ATOM 1328 O O . VAL A 1 171 ? -16.079 -4.930 16.368 1.00 85.19 171 VAL A O 1
ATOM 1331 N N . PHE A 1 172 ? -15.919 -3.096 15.077 1.00 93.38 172 PHE A N 1
ATOM 1332 C CA . PHE A 1 172 ? -17.332 -2.979 14.741 1.00 93.38 172 PHE A CA 1
ATOM 1333 C C . PHE A 1 172 ? -17.513 -3.095 13.237 1.00 93.38 172 PHE A C 1
ATOM 1335 O O . PHE A 1 172 ? -16.852 -2.397 12.473 1.00 93.38 172 PHE A O 1
ATOM 1342 N N . PHE A 1 173 ? -18.430 -3.963 12.827 1.00 95.25 173 PHE A N 1
ATOM 1343 C CA . PHE A 1 173 ? -18.655 -4.320 11.433 1.00 95.25 173 PHE A CA 1
ATOM 1344 C C . PHE A 1 173 ? -20.102 -4.031 11.023 1.00 95.25 173 PHE A C 1
ATOM 1346 O O . PHE A 1 173 ? -21.036 -4.269 11.798 1.00 95.25 173 PHE A O 1
ATOM 1353 N N . ALA A 1 174 ? -20.285 -3.538 9.802 1.00 96.81 174 ALA A N 1
ATOM 1354 C CA . ALA A 1 174 ? -21.578 -3.373 9.150 1.00 96.81 174 ALA A CA 1
ATOM 1355 C C . ALA A 1 174 ? -21.437 -3.671 7.655 1.00 96.81 174 ALA A C 1
ATOM 1357 O O . ALA A 1 174 ? -20.447 -3.292 7.035 1.00 96.81 174 ALA A O 1
ATOM 1358 N N . GLU A 1 175 ? -22.446 -4.299 7.061 1.00 96.50 175 GLU A N 1
ATOM 1359 C CA . GLU A 1 175 ? -22.493 -4.595 5.629 1.00 96.50 175 GLU A CA 1
ATOM 1360 C C . GLU A 1 175 ? -23.881 -4.311 5.052 1.00 96.50 175 GLU A C 1
ATOM 1362 O O . GLU A 1 175 ? -24.852 -4.133 5.788 1.00 96.50 175 GLU A O 1
ATOM 1367 N N . ASN A 1 176 ? -23.974 -4.216 3.728 1.00 95.69 176 ASN A N 1
ATOM 1368 C CA . ASN A 1 176 ? -25.267 -4.186 3.049 1.00 95.69 176 ASN A CA 1
ATOM 1369 C C . ASN A 1 176 ? -25.963 -5.543 3.142 1.00 95.69 176 ASN A C 1
ATOM 1371 O O . ASN A 1 176 ? -25.302 -6.574 3.093 1.00 95.69 176 ASN A O 1
ATOM 1375 N N . ASP A 1 177 ? -27.295 -5.528 3.156 1.00 93.06 177 ASP A N 1
ATOM 1376 C CA . ASP A 1 177 ? -28.095 -6.752 3.047 1.00 93.06 177 ASP A CA 1
ATOM 1377 C C . ASP A 1 177 ? -27.996 -7.358 1.634 1.00 93.06 177 ASP A C 1
ATOM 1379 O O . ASP A 1 177 ? -27.850 -8.566 1.469 1.00 93.06 177 ASP A O 1
ATOM 1383 N N . ASP A 1 178 ? -28.011 -6.501 0.608 1.00 94.19 178 ASP A N 1
ATOM 1384 C CA . ASP A 1 178 ? -28.037 -6.898 -0.799 1.00 94.19 178 ASP A CA 1
ATOM 1385 C C . ASP A 1 178 ? -26.774 -6.480 -1.564 1.00 94.19 178 ASP A C 1
ATOM 1387 O O . ASP A 1 178 ? -26.134 -5.458 -1.283 1.00 94.19 178 ASP A O 1
ATOM 1391 N N . TYR A 1 179 ? -26.471 -7.245 -2.614 1.00 94.69 179 TYR A N 1
ATOM 1392 C CA . TYR A 1 179 ? -25.499 -6.861 -3.635 1.00 94.69 179 TYR A CA 1
ATOM 1393 C C . TYR A 1 179 ? -26.028 -5.698 -4.482 1.00 94.69 179 TYR A C 1
ATOM 1395 O O . TYR A 1 179 ? -27.203 -5.653 -4.851 1.00 94.69 179 TYR A O 1
ATOM 1403 N N . ASP A 1 180 ? -25.139 -4.783 -4.850 1.00 93.75 180 ASP A N 1
ATOM 1404 C CA . ASP A 1 180 ? -25.434 -3.708 -5.785 1.00 93.75 180 ASP A CA 1
ATOM 1405 C C . ASP A 1 180 ? -25.592 -4.217 -7.234 1.00 93.75 180 ASP A C 1
ATOM 1407 O O . ASP A 1 180 ? -25.392 -5.390 -7.563 1.00 93.75 180 ASP A O 1
ATOM 1411 N N . ASN A 1 181 ? -25.929 -3.299 -8.144 1.00 91.69 181 ASN A N 1
ATOM 1412 C CA . ASN A 1 181 ? -26.084 -3.609 -9.570 1.00 91.69 181 ASN A CA 1
ATOM 1413 C C . ASN A 1 181 ? -24.776 -4.040 -10.258 1.00 91.69 181 ASN A C 1
ATOM 1415 O O . ASN A 1 181 ? -24.824 -4.573 -11.367 1.00 91.69 181 ASN A O 1
ATOM 1419 N N . SER A 1 182 ? -23.629 -3.790 -9.627 1.00 90.56 182 SER A N 1
ATOM 1420 C CA . SER A 1 182 ? -22.303 -4.200 -10.088 1.00 90.56 182 SER A CA 1
ATOM 1421 C C . SER A 1 182 ? -21.894 -5.565 -9.522 1.00 90.56 182 SER A C 1
ATOM 1423 O O . SER A 1 182 ? -20.816 -6.049 -9.852 1.00 90.56 182 SER A O 1
ATOM 1425 N N . GLY A 1 183 ? -22.743 -6.200 -8.705 1.00 93.69 183 GLY A N 1
ATOM 1426 C CA . GLY A 1 183 ? -22.484 -7.506 -8.107 1.00 93.69 183 GLY A CA 1
ATOM 1427 C C . GLY A 1 183 ? -21.622 -7.458 -6.847 1.00 93.69 183 GLY A C 1
ATOM 1428 O O . GLY A 1 183 ? -21.048 -8.484 -6.493 1.00 93.69 183 GLY A O 1
ATOM 1429 N N . TYR A 1 184 ? -21.537 -6.310 -6.170 1.00 95.81 184 TYR A N 1
ATOM 1430 C CA . TYR A 1 184 ? -20.735 -6.135 -4.960 1.00 95.81 184 TYR A CA 1
ATOM 1431 C C . TYR A 1 184 ? -21.588 -5.807 -3.731 1.00 95.81 184 TYR A C 1
ATOM 1433 O O . TYR A 1 184 ? -22.558 -5.058 -3.824 1.00 95.81 184 TYR A O 1
ATOM 1441 N N . LYS A 1 185 ? -21.211 -6.337 -2.567 1.00 96.81 185 LYS A N 1
ATOM 1442 C CA . LYS A 1 185 ? -21.844 -6.064 -1.270 1.00 96.81 185 LYS A CA 1
ATOM 1443 C C . LYS A 1 185 ? -20.869 -5.294 -0.383 1.00 96.81 185 LYS A C 1
ATOM 1445 O O . LYS A 1 185 ? -19.871 -5.852 0.065 1.00 96.81 185 LYS A O 1
ATOM 1450 N N . ASP A 1 186 ? -21.122 -4.000 -0.195 1.00 97.38 186 ASP A N 1
ATOM 1451 C CA . ASP A 1 186 ? -20.271 -3.126 0.619 1.00 97.38 186 ASP A CA 1
ATOM 1452 C C . ASP A 1 186 ? -20.267 -3.529 2.093 1.00 97.38 186 ASP A C 1
ATOM 1454 O O . ASP A 1 186 ? -21.309 -3.885 2.648 1.00 97.38 186 ASP A O 1
ATOM 1458 N N . TYR A 1 187 ? -19.112 -3.362 2.729 1.00 97.25 187 TYR A N 1
ATOM 1459 C CA . TYR A 1 187 ? -18.948 -3.451 4.171 1.00 97.25 187 TYR A CA 1
ATOM 1460 C C . TYR A 1 187 ? -18.039 -2.340 4.701 1.00 97.25 187 TYR A C 1
ATOM 1462 O O . TYR A 1 187 ? -17.189 -1.808 3.985 1.00 97.25 187 TYR A O 1
ATOM 1470 N N . VAL A 1 188 ? -18.216 -1.997 5.975 1.00 97.56 188 VAL A N 1
ATOM 1471 C CA . VAL A 1 188 ? -17.318 -1.128 6.733 1.00 97.56 188 VAL A CA 1
ATOM 1472 C C . VAL A 1 188 ? -16.933 -1.821 8.033 1.00 97.56 188 VAL A C 1
ATOM 1474 O O . VAL A 1 188 ? -17.791 -2.289 8.780 1.00 97.56 188 VAL A O 1
ATOM 1477 N N . GLU A 1 189 ? -15.639 -1.837 8.322 1.00 93.00 189 GLU A N 1
ATOM 1478 C CA . GLU A 1 189 ? -15.081 -2.228 9.613 1.00 93.00 189 GLU A CA 1
ATOM 1479 C C . GLU A 1 189 ? -14.449 -1.000 10.279 1.00 93.00 189 GLU A C 1
ATOM 1481 O O . GLU A 1 189 ? -13.720 -0.248 9.633 1.00 93.00 189 GLU A O 1
ATOM 1486 N N . ILE A 1 190 ? -14.753 -0.772 11.557 1.00 90.31 190 ILE A N 1
ATOM 1487 C CA . ILE A 1 190 ? -14.199 0.318 12.363 1.00 90.31 190 ILE A CA 1
ATOM 1488 C C . ILE A 1 190 ? -13.586 -0.257 13.631 1.00 90.31 190 ILE A C 1
ATOM 1490 O O . ILE A 1 190 ? -14.272 -0.921 14.407 1.00 90.31 190 ILE A O 1
ATOM 1494 N N . THR A 1 191 ? -12.330 0.089 13.892 1.00 82.81 191 THR A N 1
ATOM 1495 C CA . THR A 1 191 ? -11.678 -0.207 15.168 1.00 82.81 191 THR A CA 1
ATOM 1496 C C . THR A 1 191 ? -11.726 1.023 16.060 1.00 82.81 191 THR A C 1
ATOM 1498 O O . THR A 1 191 ? -11.246 2.094 15.679 1.00 82.81 191 THR A O 1
ATOM 1501 N N . VAL A 1 192 ? -12.283 0.863 17.259 1.00 84.62 192 VAL A N 1
ATOM 1502 C CA . VAL A 1 192 ? -12.318 1.884 18.305 1.00 84.62 192 VAL A CA 1
ATOM 1503 C C . VAL A 1 192 ? -11.375 1.507 19.437 1.00 84.62 192 VAL A C 1
ATOM 1505 O O . VAL A 1 192 ? -11.358 0.360 19.885 1.00 84.62 192 VAL A O 1
ATOM 1508 N N . LYS A 1 193 ? -10.616 2.491 19.918 1.00 75.62 193 LYS A N 1
ATOM 1509 C CA . LYS A 1 193 ? -9.762 2.372 21.097 1.00 75.62 193 LYS A CA 1
ATOM 1510 C C . LYS A 1 193 ? -9.733 3.680 21.880 1.00 75.62 193 LYS A C 1
ATOM 1512 O O . LYS A 1 193 ? -9.607 4.749 21.279 1.00 75.62 193 LYS A O 1
ATOM 1517 N N . ASP A 1 194 ? -9.867 3.603 23.198 1.00 73.44 194 ASP A N 1
ATOM 1518 C CA . ASP A 1 194 ? -9.961 4.740 24.116 1.00 73.44 194 ASP A CA 1
ATOM 1519 C C . ASP A 1 194 ? -10.957 5.813 23.646 1.00 73.44 194 ASP A C 1
ATOM 1521 O O . ASP A 1 194 ? -10.670 7.018 23.646 1.00 73.44 194 ASP A O 1
ATOM 1525 N N . GLY A 1 195 ? -12.122 5.364 23.169 1.00 80.19 195 GLY A N 1
ATOM 1526 C CA . GLY A 1 195 ? -13.173 6.245 22.658 1.00 80.19 195 GLY A CA 1
ATOM 1527 C C . GLY A 1 195 ? -12.826 6.984 21.354 1.00 80.19 195 GLY A C 1
ATOM 1528 O O . GLY A 1 195 ? -13.385 8.052 21.084 1.00 80.19 195 GLY A O 1
ATOM 1529 N N . ARG A 1 196 ? -11.880 6.465 20.557 1.00 80.31 196 ARG A N 1
ATOM 1530 C CA . ARG A 1 196 ? -11.453 7.027 19.261 1.00 80.31 196 ARG A CA 1
ATOM 1531 C C . ARG A 1 196 ? -11.519 5.991 18.156 1.00 80.31 196 ARG A C 1
ATOM 1533 O O . ARG A 1 196 ? -11.139 4.845 18.363 1.00 80.31 196 ARG A O 1
ATOM 1540 N N . ILE A 1 197 ? -11.927 6.417 16.968 1.00 83.69 197 ILE A N 1
ATOM 1541 C CA . ILE A 1 197 ? -11.830 5.629 15.740 1.00 83.69 197 ILE A CA 1
ATOM 1542 C C . ILE A 1 197 ? -10.361 5.616 15.309 1.00 83.69 197 ILE A C 1
ATOM 1544 O O . ILE A 1 197 ? -9.828 6.654 14.924 1.00 83.69 197 ILE A O 1
ATOM 1548 N N . ILE A 1 198 ? -9.695 4.468 15.394 1.00 74.31 198 ILE A N 1
ATOM 1549 C CA . ILE A 1 198 ? -8.271 4.342 15.040 1.00 74.31 198 ILE A CA 1
ATOM 1550 C C . ILE A 1 198 ? -8.049 3.681 13.680 1.00 74.31 198 ILE A C 1
ATOM 1552 O O . ILE A 1 198 ? -6.981 3.832 13.111 1.00 74.31 198 ILE A O 1
ATOM 1556 N N . SER A 1 199 ? -9.045 2.975 13.144 1.00 78.75 199 SER A N 1
ATOM 1557 C CA . SER A 1 199 ? -8.995 2.410 11.794 1.00 78.75 199 SER A CA 1
ATOM 1558 C C . SER A 1 199 ? -10.399 2.326 11.209 1.00 78.75 199 SER A C 1
ATOM 1560 O O . SER A 1 199 ? -11.369 2.108 11.940 1.00 78.75 199 SER A O 1
ATOM 1562 N N . VAL A 1 200 ? -10.491 2.516 9.895 1.00 87.12 200 VAL A N 1
ATOM 1563 C CA . VAL A 1 200 ? -11.698 2.328 9.091 1.00 87.12 200 VAL A CA 1
ATOM 1564 C C . VAL A 1 200 ? -11.283 1.570 7.835 1.00 87.12 200 VAL A C 1
ATOM 1566 O O . VAL A 1 200 ? -10.323 1.959 7.175 1.00 87.12 200 VAL A O 1
ATOM 1569 N N . ASN A 1 201 ? -12.011 0.513 7.496 1.00 88.00 201 ASN A N 1
ATOM 1570 C CA . ASN A 1 201 ? -11.832 -0.252 6.269 1.00 88.00 201 ASN A CA 1
ATOM 1571 C C . ASN A 1 201 ? -13.166 -0.300 5.527 1.00 88.00 201 ASN A C 1
ATOM 1573 O O . ASN A 1 201 ? -14.126 -0.878 6.034 1.00 88.00 201 ASN A O 1
ATOM 1577 N N . TRP A 1 202 ? -13.223 0.318 4.351 1.00 95.00 202 TRP A N 1
ATOM 1578 C CA . TRP A 1 202 ? -14.355 0.253 3.440 1.00 95.00 202 TRP A CA 1
ATOM 1579 C C . TRP A 1 202 ? -13.942 -0.536 2.198 1.00 95.00 202 TRP A C 1
ATOM 1581 O O . TRP A 1 202 ? -13.040 -0.150 1.447 1.00 95.00 202 TRP A O 1
ATOM 1591 N N . ASP A 1 203 ? -14.627 -1.652 1.972 1.00 94.44 203 ASP A N 1
ATOM 1592 C CA . ASP A 1 203 ? -14.476 -2.484 0.780 1.00 94.44 203 ASP A CA 1
ATOM 1593 C C . ASP A 1 203 ? -15.832 -3.083 0.387 1.00 94.44 203 ASP A C 1
ATOM 1595 O O . ASP A 1 203 ? -16.865 -2.783 0.995 1.00 94.44 203 ASP A O 1
ATOM 1599 N N . ALA A 1 204 ? -15.846 -3.915 -0.653 1.00 95.38 204 ALA A N 1
ATOM 1600 C CA . ALA A 1 204 ? -17.037 -4.668 -1.010 1.00 95.38 204 ALA A CA 1
ATOM 1601 C C . ALA A 1 204 ? -16.720 -6.073 -1.528 1.00 95.38 204 ALA A C 1
ATOM 1603 O O . ALA A 1 204 ? -15.800 -6.276 -2.318 1.00 95.38 204 ALA A O 1
ATOM 1604 N N . GLU A 1 205 ? -17.537 -7.028 -1.104 1.00 94.00 205 GLU A N 1
ATOM 1605 C CA . GLU A 1 205 ? -17.488 -8.448 -1.452 1.00 94.00 205 GLU A CA 1
ATOM 1606 C C . GLU A 1 205 ? -18.096 -8.701 -2.830 1.00 94.00 205 GLU A C 1
ATOM 1608 O O . GLU A 1 205 ? -19.204 -8.235 -3.095 1.00 94.00 205 GLU A O 1
ATOM 1613 N N . ALA A 1 206 ? -17.442 -9.481 -3.690 1.00 93.50 206 ALA A N 1
ATOM 1614 C CA . ALA A 1 206 ? -18.033 -9.885 -4.963 1.00 93.50 206 ALA A CA 1
ATOM 1615 C C . ALA A 1 206 ? -19.035 -11.039 -4.774 1.00 93.50 206 ALA A C 1
ATOM 1617 O O . ALA A 1 206 ? -18.790 -11.993 -4.034 1.00 93.50 206 ALA A O 1
ATOM 1618 N N . LYS A 1 207 ? -20.173 -10.981 -5.475 1.00 92.31 207 LYS A N 1
ATOM 1619 C CA . LYS A 1 207 ? -21.249 -11.989 -5.405 1.00 92.31 207 LYS A CA 1
ATOM 1620 C C . LYS A 1 207 ? -20.811 -13.401 -5.779 1.00 92.31 207 LYS A C 1
ATOM 1622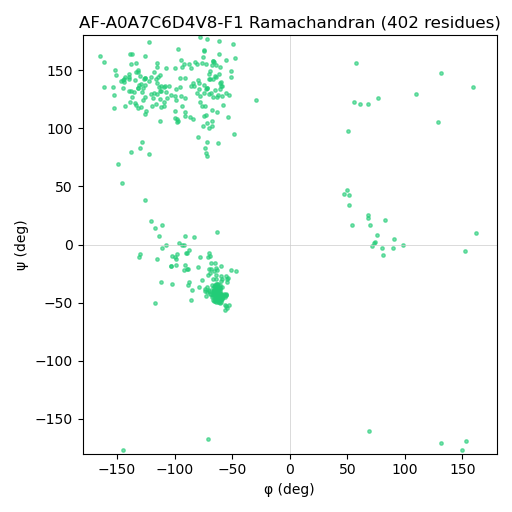 O O . LYS A 1 207 ? -21.395 -14.375 -5.318 1.00 92.31 207 LYS A O 1
ATOM 1627 N N . ASP A 1 208 ? -19.823 -13.512 -6.647 1.00 88.56 208 ASP A N 1
ATOM 1628 C CA . ASP A 1 208 ? -19.293 -14.772 -7.153 1.00 88.56 208 ASP A CA 1
ATOM 1629 C C . ASP A 1 208 ? -18.122 -15.319 -6.321 1.00 88.56 208 ASP A C 1
ATOM 1631 O O . ASP A 1 208 ? -17.507 -16.309 -6.719 1.00 88.56 208 ASP A O 1
ATOM 1635 N N . GLY A 1 209 ? -17.812 -14.698 -5.175 1.00 84.12 209 GLY A N 1
ATOM 1636 C CA . GLY A 1 209 ? -16.637 -15.040 -4.372 1.00 84.12 209 GLY A CA 1
ATOM 1637 C C . GLY A 1 209 ? -15.319 -14.638 -5.040 1.00 84.12 209 GLY A C 1
ATOM 1638 O O . GLY A 1 209 ? -14.266 -15.167 -4.687 1.00 84.12 209 GLY A O 1
ATOM 1639 N N . GLY A 1 210 ? -15.377 -13.750 -6.039 1.00 86.75 210 GLY A N 1
ATOM 1640 C CA . GLY A 1 210 ? -14.213 -13.141 -6.662 1.00 86.75 210 GLY A CA 1
ATOM 1641 C C . GLY A 1 210 ? -13.507 -12.128 -5.757 1.00 86.75 210 GLY A C 1
ATOM 1642 O O . GLY A 1 210 ? -13.749 -12.021 -4.555 1.00 86.75 210 GLY A O 1
ATOM 1643 N N . LYS A 1 211 ? -12.604 -11.357 -6.361 1.00 86.44 211 LYS A N 1
ATOM 1644 C CA . LYS A 1 211 ? -11.835 -10.318 -5.669 1.00 86.44 211 LYS A CA 1
ATOM 1645 C C . LYS A 1 211 ? -12.768 -9.246 -5.106 1.00 86.44 211 LYS A C 1
ATOM 1647 O O . LYS A 1 211 ? -13.762 -8.884 -5.735 1.00 86.44 211 LYS A O 1
ATOM 1652 N N . ASN A 1 212 ? -12.403 -8.669 -3.964 1.00 90.19 212 ASN A N 1
ATOM 1653 C CA . ASN A 1 212 ? -13.109 -7.502 -3.443 1.00 90.19 212 ASN A CA 1
ATOM 1654 C C . ASN A 1 212 ? -13.019 -6.305 -4.411 1.00 90.19 212 ASN A C 1
ATOM 1656 O O . ASN A 1 212 ? -12.224 -6.297 -5.361 1.00 90.19 212 ASN A O 1
ATOM 1660 N N . ARG A 1 213 ? -13.876 -5.302 -4.219 1.00 92.81 213 ARG A N 1
ATOM 1661 C CA . ARG A 1 213 ? -13.994 -4.178 -5.157 1.00 92.81 213 ARG A CA 1
ATOM 1662 C C . ARG A 1 213 ? -12.715 -3.347 -5.216 1.00 92.81 213 ARG A C 1
ATOM 1664 O O . ARG A 1 213 ? -12.342 -2.924 -6.313 1.00 92.81 213 ARG A O 1
ATOM 1671 N N . ALA A 1 214 ? -12.014 -3.166 -4.093 1.00 85.69 214 ALA A N 1
ATOM 1672 C CA . ALA A 1 214 ? -10.715 -2.497 -4.093 1.00 85.69 214 ALA A CA 1
ATOM 1673 C C . ALA A 1 214 ? -9.735 -3.191 -5.049 1.00 85.69 214 ALA A C 1
ATOM 1675 O O . ALA A 1 214 ? -9.289 -2.566 -6.015 1.00 85.69 214 ALA A O 1
ATOM 1676 N N . GLN A 1 215 ? -9.499 -4.492 -4.855 1.00 78.88 215 GLN A N 1
ATOM 1677 C CA . GLN A 1 215 ? -8.592 -5.280 -5.689 1.00 78.88 215 GLN A CA 1
ATOM 1678 C C . GLN A 1 215 ? -9.080 -5.381 -7.141 1.00 78.88 215 GLN A C 1
ATOM 1680 O O . GLN A 1 215 ? -8.287 -5.298 -8.071 1.00 78.88 215 GLN A O 1
ATOM 1685 N N . SER A 1 216 ? -10.389 -5.486 -7.367 1.00 85.31 216 SER A N 1
ATOM 1686 C CA . SER A 1 216 ? -10.953 -5.492 -8.723 1.00 85.31 216 SER A CA 1
ATOM 1687 C C . SER A 1 216 ? -10.724 -4.161 -9.449 1.00 85.31 216 SER A C 1
ATOM 1689 O O . SER A 1 216 ? -10.532 -4.146 -10.664 1.00 85.31 216 SER A O 1
ATOM 1691 N N . SER A 1 217 ? -10.746 -3.031 -8.733 1.00 87.50 217 SER A N 1
ATOM 1692 C CA . SER A 1 217 ? -10.535 -1.697 -9.321 1.00 87.50 217 SER A CA 1
ATOM 1693 C C . SER A 1 217 ? -9.077 -1.434 -9.693 1.00 87.50 217 SER A C 1
ATOM 1695 O O . SER A 1 217 ? -8.791 -0.889 -10.755 1.00 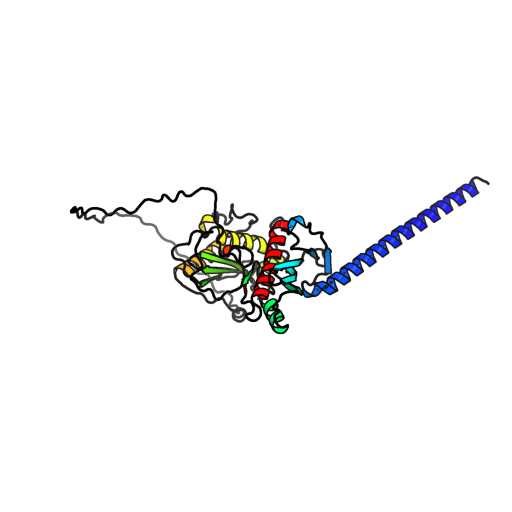87.50 217 SER A O 1
ATOM 1697 N N . VAL A 1 218 ? -8.183 -1.911 -8.834 1.00 73.94 218 VAL A N 1
ATOM 1698 C CA . VAL A 1 218 ? -6.735 -2.062 -9.009 1.00 73.94 218 VAL A CA 1
ATOM 1699 C C . VAL A 1 218 ? -6.475 -2.888 -10.276 1.00 73.94 218 VAL A C 1
ATOM 1701 O O . VAL A 1 218 ? -5.949 -2.391 -11.276 1.00 73.94 218 VAL A O 1
ATOM 1704 N N . ASP A 1 219 ? -7.075 -4.077 -10.360 1.00 73.56 219 ASP A N 1
ATOM 1705 C CA . ASP A 1 219 ? -6.942 -4.982 -11.504 1.00 73.56 219 ASP A CA 1
ATOM 1706 C C . ASP A 1 219 ? -7.617 -4.489 -12.801 1.00 73.56 219 ASP A C 1
ATOM 1708 O O . ASP A 1 219 ? -7.306 -4.994 -13.883 1.00 73.56 219 ASP A O 1
ATOM 1712 N N . GLY A 1 220 ? -8.424 -3.426 -12.747 1.00 80.25 220 GLY A N 1
ATOM 1713 C CA . GLY A 1 220 ? -9.162 -2.881 -13.894 1.00 80.25 220 GLY A CA 1
ATOM 1714 C C . GLY A 1 220 ? -10.386 -3.718 -14.290 1.00 80.25 220 GLY A C 1
ATOM 1715 O O . GLY A 1 220 ? -11.019 -3.462 -15.316 1.00 80.25 220 GLY A O 1
ATOM 1716 N N . GLU A 1 221 ? -10.733 -4.718 -13.478 1.00 87.06 221 GLU A N 1
ATOM 1717 C CA . GLU A 1 221 ? -11.957 -5.513 -13.601 1.00 87.06 221 GLU A CA 1
ATOM 1718 C C . GLU A 1 221 ? -13.179 -4.670 -13.189 1.00 87.06 221 GLU A C 1
ATOM 1720 O O . GLU A 1 221 ? -14.223 -4.711 -13.844 1.00 87.06 221 GLU A O 1
ATOM 1725 N N . TYR A 1 222 ? -13.014 -3.816 -12.172 1.00 88.44 222 TYR A N 1
ATOM 1726 C CA . TYR A 1 222 ? -13.994 -2.810 -11.769 1.00 88.44 222 TYR A CA 1
ATOM 1727 C C . TYR A 1 222 ? -13.615 -1.432 -12.324 1.00 88.44 222 TYR A C 1
ATOM 1729 O O . TYR A 1 222 ? -12.657 -0.800 -11.881 1.00 88.44 222 TYR A O 1
ATOM 1737 N N . ASN A 1 223 ? -14.380 -0.955 -13.306 1.00 88.62 223 ASN A N 1
ATOM 1738 C CA . ASN A 1 223 ? -14.058 0.269 -14.035 1.00 88.62 223 ASN A CA 1
ATOM 1739 C C . ASN A 1 223 ? -14.770 1.486 -13.438 1.00 88.62 223 ASN A C 1
ATOM 1741 O O . ASN A 1 223 ? -15.995 1.502 -13.307 1.00 88.62 223 ASN A O 1
ATOM 1745 N N . MET A 1 224 ? -13.993 2.525 -13.136 1.00 89.12 224 MET A N 1
ATOM 1746 C CA . MET A 1 224 ? -14.512 3.850 -12.800 1.00 89.12 224 MET A CA 1
ATOM 1747 C C . MET A 1 224 ? -14.722 4.680 -14.077 1.00 89.12 224 MET A C 1
ATOM 1749 O O . MET A 1 224 ? -14.079 4.403 -15.092 1.00 89.12 224 MET A O 1
ATOM 1753 N N . PRO A 1 225 ? -15.618 5.684 -14.064 1.00 89.50 225 PRO A N 1
ATOM 1754 C CA . PRO A 1 225 ? -15.755 6.627 -15.170 1.00 89.50 225 PRO A CA 1
ATOM 1755 C C . PRO A 1 225 ? -14.414 7.245 -15.592 1.00 89.50 225 PRO A C 1
ATOM 1757 O O . PRO A 1 225 ? -13.567 7.548 -14.751 1.00 89.50 225 PRO A O 1
ATOM 1760 N N . ASP A 1 226 ? -14.248 7.476 -16.898 1.00 86.12 226 ASP A N 1
ATOM 1761 C CA . ASP A 1 226 ? -13.025 8.059 -17.456 1.00 86.12 226 ASP A CA 1
ATOM 1762 C C . ASP A 1 226 ? -12.648 9.371 -16.750 1.00 86.12 226 ASP A C 1
ATOM 1764 O O . ASP A 1 226 ? -13.446 10.306 -16.661 1.00 86.12 226 ASP A O 1
ATOM 1768 N N . GLY A 1 227 ? -11.396 9.455 -16.297 1.00 82.38 227 GLY A N 1
ATOM 1769 C CA . GLY A 1 227 ? -10.853 10.636 -15.623 1.00 82.38 227 GLY A CA 1
ATOM 1770 C C . GLY A 1 227 ? -11.024 10.652 -14.102 1.00 82.38 227 GLY A C 1
ATOM 1771 O O . GLY A 1 227 ? -10.509 11.572 -13.472 1.00 82.38 227 GLY A O 1
ATOM 1772 N N . GLN A 1 228 ? -11.682 9.650 -13.512 1.00 87.56 228 GLN A N 1
ATOM 1773 C CA . GLN A 1 228 ? -11.729 9.466 -12.060 1.00 87.56 228 GLN A CA 1
ATOM 1774 C C . GLN A 1 228 ? -10.605 8.552 -11.559 1.00 87.56 228 GLN A C 1
ATOM 1776 O O . GLN A 1 228 ? -10.096 7.702 -12.292 1.00 87.56 228 GLN A O 1
ATOM 1781 N N . GLN A 1 229 ? -10.241 8.706 -10.283 1.00 85.12 229 GLN A N 1
ATOM 1782 C CA . GLN A 1 229 ? -9.390 7.737 -9.594 1.00 85.12 229 GLN A CA 1
ATOM 1783 C C . GLN A 1 229 ? -10.101 6.380 -9.486 1.00 85.12 229 GLN A C 1
ATOM 1785 O O . GLN A 1 229 ? -11.331 6.309 -9.478 1.00 85.12 229 GLN A O 1
ATOM 1790 N N . ILE A 1 230 ? -9.340 5.294 -9.373 1.00 86.69 230 ILE A N 1
ATOM 1791 C CA . ILE A 1 230 ? -9.914 3.965 -9.138 1.00 86.69 230 ILE A CA 1
ATOM 1792 C C . ILE A 1 230 ? -10.567 3.873 -7.758 1.00 86.69 230 ILE A C 1
ATOM 1794 O O . ILE A 1 230 ? -10.258 4.651 -6.855 1.00 86.69 230 ILE A O 1
ATOM 1798 N N . TRP A 1 231 ? -11.488 2.920 -7.604 1.00 92.06 231 TRP A N 1
ATOM 1799 C CA . TRP A 1 231 ? -12.327 2.816 -6.411 1.00 92.06 231 TRP A CA 1
ATOM 1800 C C . TRP A 1 231 ? -11.506 2.716 -5.122 1.00 92.06 231 TRP A C 1
ATOM 1802 O O . TRP A 1 231 ? -11.778 3.456 -4.184 1.00 92.06 231 TRP A O 1
ATOM 1812 N N . ALA A 1 232 ? -10.466 1.876 -5.125 1.00 84.31 232 ALA A N 1
ATOM 1813 C CA . ALA A 1 232 ? -9.569 1.673 -3.989 1.00 84.31 232 ALA A CA 1
ATOM 1814 C C . ALA A 1 232 ? -8.925 2.972 -3.470 1.00 84.31 232 ALA A C 1
ATOM 1816 O O . ALA A 1 232 ? -8.898 3.207 -2.268 1.00 84.31 232 ALA A O 1
ATOM 1817 N N . ALA A 1 233 ? -8.458 3.853 -4.362 1.00 80.50 233 ALA A N 1
ATOM 1818 C CA . ALA A 1 233 ? -7.857 5.125 -3.952 1.00 80.50 233 ALA A CA 1
ATOM 1819 C C . ALA A 1 233 ? -8.893 6.058 -3.302 1.00 80.50 233 ALA A C 1
ATOM 1821 O O . ALA A 1 233 ? -8.631 6.690 -2.281 1.00 80.50 233 ALA A O 1
ATOM 1822 N N . GLN A 1 234 ? -10.103 6.108 -3.861 1.00 92.38 234 GLN A N 1
ATOM 1823 C CA . GLN A 1 234 ? -11.168 6.959 -3.337 1.00 92.38 234 GLN A CA 1
ATOM 1824 C C . GLN A 1 234 ? -11.736 6.443 -2.005 1.00 92.38 234 GLN A C 1
ATOM 1826 O O . GLN A 1 234 ? -12.000 7.242 -1.104 1.00 92.38 234 GLN A O 1
ATOM 1831 N N . SER A 1 235 ? -11.921 5.125 -1.852 1.00 91.94 235 SER A N 1
ATOM 1832 C CA . SER A 1 235 ? -12.381 4.535 -0.588 1.00 91.94 235 SER A CA 1
ATOM 1833 C C . SER A 1 235 ? -11.349 4.750 0.517 1.00 91.94 235 SER A C 1
ATOM 1835 O O . SER A 1 235 ? -11.709 5.174 1.615 1.00 91.94 235 SER A O 1
ATOM 1837 N N . TYR A 1 236 ? -10.063 4.592 0.196 1.00 84.06 236 TYR A N 1
ATOM 1838 C CA . TYR A 1 236 ? -8.956 4.877 1.100 1.00 84.06 236 TYR A CA 1
ATOM 1839 C C . TYR A 1 236 ? -8.945 6.335 1.591 1.00 84.06 236 TYR A C 1
ATOM 1841 O O . TYR A 1 236 ? -8.802 6.589 2.792 1.00 84.06 236 TYR A O 1
ATOM 1849 N N . SER A 1 237 ? -9.171 7.305 0.696 1.00 84.19 237 SER A N 1
ATOM 1850 C CA . SER A 1 237 ? -9.296 8.721 1.072 1.00 84.19 237 SER A CA 1
ATOM 1851 C C . SER A 1 237 ? -10.460 8.971 2.039 1.00 84.19 237 SER A C 1
ATOM 1853 O O . SER A 1 237 ? -10.322 9.751 2.986 1.00 84.19 237 SER A O 1
ATOM 1855 N N . MET A 1 238 ? -11.593 8.284 1.853 1.00 93.44 238 MET A N 1
ATOM 1856 C CA . MET A 1 238 ? -12.744 8.375 2.762 1.00 93.44 238 MET A CA 1
ATOM 1857 C C . MET A 1 238 ? -12.461 7.776 4.142 1.00 93.44 238 MET A C 1
ATOM 1859 O O . MET A 1 238 ? -12.782 8.406 5.153 1.00 93.44 238 MET A O 1
ATOM 1863 N N . GLU A 1 239 ? -11.840 6.595 4.190 1.00 89.00 239 GLU A N 1
ATOM 1864 C CA . GLU A 1 239 ? -11.403 5.945 5.433 1.00 89.00 239 GLU A CA 1
ATOM 1865 C C . GLU A 1 239 ? -10.496 6.881 6.239 1.00 89.00 239 GLU A C 1
ATOM 1867 O O . GLU A 1 239 ? -10.782 7.187 7.398 1.00 89.00 239 GLU A O 1
ATOM 1872 N N . ASN A 1 240 ? -9.447 7.405 5.591 1.00 80.38 240 ASN A N 1
ATOM 1873 C CA . ASN A 1 240 ? -8.497 8.332 6.205 1.00 80.38 240 ASN A CA 1
ATOM 1874 C C . ASN A 1 240 ? -9.181 9.593 6.717 1.00 80.38 240 ASN A C 1
ATOM 1876 O O . ASN A 1 240 ? -8.882 10.050 7.822 1.00 80.38 240 ASN A O 1
ATOM 1880 N N . MET A 1 241 ? -10.102 10.166 5.936 1.00 86.12 241 MET A N 1
ATOM 1881 C CA . MET A 1 241 ? -10.787 11.369 6.380 1.00 86.12 241 MET A CA 1
ATOM 1882 C C . MET A 1 241 ? -11.624 11.095 7.626 1.00 86.12 241 MET A C 1
ATOM 1884 O O . MET A 1 241 ? -11.530 11.875 8.569 1.00 86.12 241 MET A O 1
ATOM 1888 N N . LEU A 1 242 ? -12.403 10.007 7.675 1.00 90.25 242 LEU A N 1
ATOM 1889 C CA . LEU A 1 242 ? -13.232 9.697 8.847 1.00 90.25 242 LEU A CA 1
ATOM 1890 C C . LEU A 1 242 ? -12.379 9.529 10.106 1.00 90.25 242 LEU A C 1
ATOM 1892 O O . LEU A 1 242 ? -12.705 10.089 11.155 1.00 90.25 242 LEU A O 1
ATOM 1896 N N . VAL A 1 243 ? -11.260 8.822 9.979 1.00 84.06 243 VAL A N 1
ATOM 1897 C CA . VAL A 1 243 ? -10.303 8.670 11.071 1.00 84.06 243 VAL A CA 1
ATOM 1898 C C . VAL A 1 243 ? -9.703 10.029 11.481 1.00 84.06 243 VAL A C 1
ATOM 1900 O O . VAL A 1 243 ? -9.581 10.321 12.666 1.00 84.06 243 VAL A O 1
ATOM 1903 N N . LYS A 1 244 ? -9.425 10.936 10.543 1.00 79.56 244 LYS A N 1
ATOM 1904 C CA . LYS A 1 244 ? -8.937 12.288 10.860 1.00 79.56 244 LYS A CA 1
ATOM 1905 C C . LYS A 1 244 ? -9.992 13.187 11.515 1.00 79.56 244 LYS A C 1
ATOM 1907 O O . LYS A 1 244 ? -9.678 14.002 12.374 1.00 79.56 244 LYS A O 1
ATOM 1912 N N . VAL A 1 245 ? -11.254 13.126 11.097 1.00 86.38 245 VAL A N 1
ATOM 1913 C CA . VAL A 1 245 ? -12.271 14.072 11.597 1.00 86.38 245 VAL A CA 1
ATOM 1914 C C . VAL A 1 245 ? -13.011 13.572 12.838 1.00 86.38 245 VAL A C 1
ATOM 1916 O O . VAL A 1 245 ? -13.616 14.395 13.539 1.00 86.38 245 VAL A O 1
ATOM 1919 N N . GLN A 1 246 ? -12.943 12.257 13.108 1.00 87.31 246 GLN A N 1
ATOM 1920 C CA . GLN A 1 246 ? -13.634 11.533 14.190 1.00 87.31 246 GLN A CA 1
ATOM 1921 C C . GLN A 1 246 ? -15.160 11.744 14.212 1.00 87.31 246 GLN A C 1
ATOM 1923 O O . GLN A 1 246 ? -15.824 11.508 15.218 1.00 87.31 246 GLN A O 1
ATOM 1928 N N . ASP A 1 247 ? -15.733 12.238 13.117 1.00 88.88 247 ASP A N 1
ATOM 1929 C CA . ASP A 1 247 ? -17.118 12.688 13.046 1.00 88.88 247 ASP A CA 1
ATOM 1930 C C . ASP A 1 247 ? -17.633 12.552 11.611 1.00 88.88 247 ASP A C 1
ATOM 1932 O O . ASP A 1 247 ? -17.130 13.196 10.689 1.00 88.88 247 ASP A O 1
ATOM 1936 N N . LEU A 1 248 ? -18.651 11.715 11.423 1.00 91.81 248 LEU A N 1
ATOM 1937 C CA . LEU A 1 248 ? -19.249 11.469 10.114 1.00 91.81 248 LEU A CA 1
ATOM 1938 C C . LEU A 1 248 ? -19.867 12.722 9.497 1.00 91.81 248 LEU A C 1
ATOM 1940 O O . LEU A 1 248 ? -19.817 12.881 8.277 1.00 91.81 248 LEU A O 1
ATOM 1944 N N . ASP A 1 249 ? -20.426 13.622 10.305 1.00 90.44 249 ASP A N 1
ATOM 1945 C CA . ASP A 1 249 ? -21.084 14.823 9.785 1.00 90.44 249 ASP A CA 1
ATOM 1946 C C . ASP A 1 249 ? -20.055 15.808 9.220 1.00 90.44 249 ASP A C 1
ATOM 1948 O O . ASP A 1 249 ? -20.333 16.549 8.272 1.00 90.44 249 ASP A O 1
ATOM 1952 N N . LYS A 1 250 ? -18.815 15.747 9.723 1.00 90.50 250 LYS A N 1
ATOM 1953 C CA . LYS A 1 250 ? -17.699 16.521 9.179 1.00 90.50 250 LYS A CA 1
ATOM 1954 C C . LYS A 1 250 ? -17.224 16.026 7.826 1.00 90.50 250 LYS A C 1
ATOM 1956 O O . LYS A 1 250 ? -16.492 16.775 7.207 1.00 90.50 250 LYS A O 1
ATOM 1961 N N . LEU A 1 251 ? -17.653 14.861 7.332 1.00 92.06 251 LEU A N 1
ATOM 1962 C CA . LEU A 1 251 ? -17.380 14.435 5.950 1.00 92.06 251 LEU A CA 1
ATOM 1963 C C . LEU A 1 251 ? -18.154 15.253 4.904 1.00 92.06 251 LEU A C 1
ATOM 1965 O O . LEU A 1 251 ? -17.921 15.076 3.707 1.00 92.06 251 LEU A O 1
ATOM 1969 N N . ALA A 1 252 ? -19.072 16.127 5.341 1.00 91.88 252 ALA A N 1
ATOM 1970 C CA . ALA A 1 252 ? -19.822 17.059 4.499 1.00 91.88 252 ALA A CA 1
ATOM 1971 C C . ALA A 1 252 ? -20.474 16.378 3.279 1.00 91.88 252 ALA A C 1
ATOM 1973 O O . ALA A 1 252 ? -20.371 16.843 2.142 1.00 91.88 252 ALA A O 1
ATOM 1974 N N . ILE A 1 253 ? -21.131 15.238 3.513 1.00 93.81 253 ILE A N 1
ATOM 1975 C CA . ILE A 1 253 ? -21.809 14.485 2.455 1.00 93.81 253 ILE A CA 1
ATOM 1976 C C . ILE A 1 253 ? -23.114 15.193 2.105 1.00 93.81 253 ILE A C 1
ATOM 1978 O O . ILE A 1 253 ? -24.013 15.358 2.931 1.00 93.81 253 ILE A O 1
ATOM 1982 N N . LYS A 1 254 ? -23.216 15.614 0.849 1.00 92.38 254 LYS A N 1
ATOM 1983 C CA . LYS A 1 254 ? -24.376 16.312 0.301 1.00 92.38 254 LYS A CA 1
ATOM 1984 C C . LYS A 1 254 ? -25.541 15.349 0.064 1.00 92.38 254 LYS A C 1
ATOM 1986 O O . LYS A 1 254 ? -25.388 14.130 -0.008 1.00 92.38 254 LYS A O 1
ATOM 1991 N N . SER A 1 255 ? -26.726 15.913 -0.159 1.00 91.56 255 SER A N 1
ATOM 1992 C CA . SER A 1 255 ? -27.935 15.148 -0.499 1.00 91.56 255 SER A CA 1
ATOM 1993 C C . SER A 1 255 ? -27.836 14.380 -1.825 1.00 91.56 255 SER A C 1
ATOM 1995 O O . SER A 1 255 ? -28.569 13.414 -2.019 1.00 91.56 255 SER A O 1
ATOM 1997 N N . ASP A 1 256 ? -26.936 14.785 -2.727 1.00 91.75 256 ASP A N 1
ATOM 1998 C CA . ASP A 1 256 ? -26.636 14.075 -3.977 1.00 91.75 256 ASP A CA 1
ATOM 1999 C C . ASP A 1 256 ? -25.730 12.842 -3.778 1.00 91.75 256 ASP A C 1
ATOM 2001 O O . ASP A 1 256 ? -25.599 12.024 -4.696 1.00 91.75 256 ASP A O 1
ATOM 2005 N N . GLY A 1 257 ? -25.156 12.690 -2.579 1.00 92.38 257 GLY A N 1
ATOM 2006 C CA . GLY A 1 257 ? -24.309 11.574 -2.190 1.00 92.38 257 GLY A CA 1
ATOM 2007 C C . GLY A 1 257 ? -22.808 11.801 -2.266 1.00 92.38 257 GLY A C 1
ATOM 2008 O O . GLY A 1 257 ? -22.064 10.884 -1.931 1.00 92.38 257 GLY A O 1
ATOM 2009 N N . TYR A 1 258 ? -22.361 12.980 -2.689 1.00 95.31 258 TYR A N 1
ATOM 2010 C CA . TYR A 1 258 ? -20.943 13.307 -2.835 1.00 95.31 258 TYR A CA 1
ATOM 2011 C C . TYR A 1 258 ? -20.435 14.113 -1.638 1.00 95.31 258 TYR A C 1
ATOM 2013 O O . TYR A 1 258 ? -21.188 14.877 -1.030 1.00 95.31 258 TYR A O 1
ATOM 2021 N N . THR A 1 259 ? -19.146 13.992 -1.339 1.00 94.06 259 THR A N 1
ATOM 2022 C CA . THR A 1 259 ? -18.427 14.899 -0.432 1.00 94.06 259 THR A CA 1
ATOM 2023 C C . THR A 1 259 ? -17.756 16.019 -1.230 1.00 94.06 259 THR A C 1
ATOM 2025 O O . THR A 1 259 ? -17.463 15.853 -2.411 1.00 94.06 259 THR A O 1
ATOM 2028 N N . GLU A 1 260 ? -17.556 17.180 -0.609 1.00 89.00 260 GLU A N 1
ATOM 2029 C CA . GLU A 1 260 ? -16.816 18.307 -1.200 1.00 89.00 260 GLU A CA 1
ATOM 2030 C C . GLU A 1 260 ? -15.469 18.584 -0.519 1.00 89.00 260 GLU A C 1
ATOM 2032 O O . GLU A 1 260 ? -14.747 19.481 -0.947 1.00 89.00 260 GLU A O 1
ATOM 2037 N N . ILE A 1 261 ? -15.140 17.842 0.544 1.00 88.06 261 ILE A N 1
ATOM 2038 C CA . ILE A 1 261 ? -13.965 18.119 1.384 1.00 88.06 261 ILE A CA 1
ATOM 2039 C C . ILE A 1 261 ? -12.898 17.024 1.347 1.00 88.06 261 ILE A C 1
ATOM 2041 O O . ILE A 1 261 ? -11.810 17.221 1.886 1.00 88.06 261 ILE A O 1
ATOM 2045 N N . VAL A 1 262 ? -13.222 15.853 0.792 1.00 87.88 262 VAL A N 1
ATOM 2046 C CA . VAL A 1 262 ? -12.274 14.743 0.676 1.00 87.88 262 VAL A CA 1
ATOM 2047 C C . VAL A 1 262 ? -11.677 14.773 -0.718 1.00 87.88 262 VAL A C 1
ATOM 2049 O O . VAL A 1 262 ? -12.341 14.443 -1.700 1.00 87.88 262 VAL A O 1
ATOM 2052 N N . ASP A 1 263 ? -10.420 15.195 -0.792 1.00 83.50 263 ASP A N 1
ATOM 2053 C CA . ASP A 1 263 ? -9.690 15.289 -2.048 1.00 83.50 263 ASP A CA 1
ATOM 2054 C C . ASP A 1 263 ? -9.601 13.919 -2.744 1.00 83.50 263 ASP A C 1
ATOM 2056 O O . ASP A 1 263 ? -9.412 12.877 -2.113 1.00 83.50 263 ASP A O 1
ATOM 2060 N N . GLY A 1 264 ? -9.756 13.920 -4.070 1.00 83.62 264 GLY A N 1
ATOM 2061 C CA . GLY A 1 264 ? -9.680 12.713 -4.902 1.00 83.62 264 GLY A CA 1
ATOM 2062 C C . GLY A 1 264 ? -10.953 11.860 -4.945 1.00 83.62 264 GLY A C 1
ATOM 2063 O O . GLY A 1 264 ? -11.043 10.976 -5.794 1.00 83.62 264 GLY A O 1
ATOM 2064 N N . VAL A 1 265 ? -11.960 12.143 -4.109 1.00 92.38 265 VAL A N 1
ATOM 2065 C CA . VAL A 1 265 ? -13.222 11.387 -4.076 1.00 92.38 265 VAL A CA 1
ATOM 2066 C C . VAL A 1 265 ? -14.257 12.008 -5.017 1.00 92.38 265 VAL A C 1
ATOM 2068 O O . VAL A 1 265 ? -14.804 13.075 -4.754 1.00 92.38 265 VAL A O 1
ATOM 2071 N N . ASP A 1 266 ? -14.568 11.297 -6.099 1.00 93.31 266 ASP A N 1
ATOM 2072 C CA . ASP A 1 266 ? -15.584 11.638 -7.105 1.00 93.31 266 ASP A CA 1
ATOM 2073 C C . ASP A 1 266 ? -16.593 10.486 -7.303 1.00 93.31 266 ASP A C 1
ATOM 2075 O O . ASP A 1 266 ? -17.047 10.170 -8.407 1.00 93.31 266 ASP A O 1
ATOM 2079 N N . MET A 1 267 ? -16.955 9.824 -6.203 1.00 93.44 267 MET A N 1
ATOM 2080 C CA . MET A 1 267 ? -17.983 8.785 -6.159 1.00 93.44 267 MET A CA 1
ATOM 2081 C C . MET A 1 267 ? -19.050 9.095 -5.108 1.00 93.44 267 MET A C 1
ATOM 2083 O O . MET A 1 267 ? -18.839 9.876 -4.180 1.00 93.44 267 MET A O 1
ATOM 2087 N N . LYS A 1 268 ? -20.209 8.440 -5.228 1.00 94.56 268 LYS A N 1
ATOM 2088 C CA . LYS A 1 268 ? -21.226 8.487 -4.175 1.00 94.56 268 LYS A CA 1
ATOM 2089 C C . LYS A 1 268 ? -20.753 7.712 -2.950 1.00 94.56 268 LYS A C 1
ATOM 2091 O O . LYS A 1 268 ? -20.407 6.541 -3.056 1.00 94.56 268 LYS A O 1
ATOM 2096 N N . VAL A 1 269 ? -20.843 8.344 -1.785 1.00 96.38 269 VAL A N 1
ATOM 2097 C CA . VAL A 1 269 ? -20.362 7.824 -0.496 1.00 96.38 269 VAL A CA 1
ATOM 2098 C C . VAL A 1 269 ? -21.491 7.624 0.527 1.00 96.38 269 VAL A C 1
ATOM 2100 O O . VAL A 1 269 ? -21.234 7.417 1.710 1.00 96.38 269 VAL A O 1
ATOM 2103 N N . ASN A 1 270 ? -22.766 7.642 0.105 1.00 95.12 270 ASN A N 1
ATOM 2104 C CA . ASN A 1 270 ? -23.897 7.386 1.016 1.00 95.12 270 ASN A CA 1
ATOM 2105 C C . ASN A 1 270 ? -23.819 6.011 1.684 1.00 95.12 270 ASN A C 1
ATOM 2107 O O . ASN A 1 270 ? -24.223 5.871 2.836 1.00 95.12 270 ASN A O 1
ATOM 2111 N N . VAL A 1 271 ? -23.345 5.002 0.945 1.00 95.94 271 VAL A N 1
ATOM 2112 C CA . VAL A 1 271 ? -23.203 3.636 1.463 1.00 95.94 271 VAL A CA 1
ATOM 2113 C C . VAL A 1 271 ? -22.160 3.616 2.575 1.00 95.94 271 VAL A C 1
ATOM 2115 O O . VAL A 1 271 ? -22.482 3.175 3.675 1.00 95.94 271 VAL A O 1
ATOM 2118 N N . PHE A 1 272 ? -20.986 4.211 2.338 1.00 97.44 272 PHE A N 1
ATOM 2119 C CA . PHE A 1 272 ? -19.965 4.408 3.367 1.00 97.44 272 PHE A CA 1
ATOM 2120 C C . PHE A 1 272 ? -20.525 5.103 4.610 1.00 97.44 272 PHE A C 1
ATOM 2122 O O . PHE A 1 272 ? -20.402 4.571 5.707 1.00 97.44 272 PHE A O 1
ATOM 2129 N N . TYR A 1 273 ? -21.203 6.247 4.452 1.00 96.62 273 TYR A N 1
ATOM 2130 C CA . TYR A 1 273 ? -21.767 6.984 5.590 1.00 96.62 273 TYR A CA 1
ATOM 2131 C C . TYR A 1 273 ? -22.744 6.141 6.405 1.00 96.62 273 TYR A C 1
ATOM 2133 O O . TYR A 1 273 ? -22.677 6.139 7.630 1.00 96.62 273 TYR A O 1
ATOM 2141 N N . ARG A 1 274 ? -23.655 5.418 5.739 1.00 96.88 274 ARG A N 1
ATOM 2142 C CA . ARG A 1 274 ? -24.644 4.581 6.426 1.00 96.88 274 ARG A CA 1
ATOM 2143 C C . ARG A 1 274 ? -23.975 3.451 7.207 1.00 96.88 274 ARG A C 1
ATOM 2145 O O . ARG A 1 274 ? -24.299 3.279 8.376 1.00 96.88 274 ARG A O 1
ATOM 2152 N N . LEU A 1 275 ? -23.061 2.711 6.579 1.00 98.19 275 LEU A N 1
ATOM 2153 C CA . LEU A 1 275 ? -22.385 1.576 7.212 1.00 98.19 275 LEU A CA 1
ATOM 2154 C C . LEU A 1 275 ? -21.444 2.033 8.334 1.00 98.19 275 LEU A C 1
ATOM 2156 O O . LEU A 1 275 ? -21.477 1.486 9.430 1.00 98.19 275 LEU A O 1
ATOM 2160 N N . ALA A 1 276 ? -20.678 3.104 8.117 1.00 97.44 276 ALA A N 1
ATOM 2161 C CA . ALA A 1 276 ? -19.838 3.688 9.157 1.00 97.44 276 ALA A CA 1
ATOM 2162 C C . ALA A 1 276 ? -20.670 4.213 10.339 1.00 97.44 276 ALA A C 1
ATOM 2164 O O . ALA A 1 276 ? -20.276 4.045 11.494 1.00 97.44 276 ALA A O 1
ATOM 2165 N N . LYS A 1 277 ? -21.843 4.809 10.075 1.00 96.69 277 LYS A N 1
ATOM 2166 C CA . LYS A 1 277 ? -22.773 5.245 11.126 1.00 96.69 277 LYS A CA 1
ATOM 2167 C C . LYS A 1 277 ? -23.252 4.065 11.956 1.00 96.69 277 LYS A C 1
ATOM 2169 O O . LYS A 1 277 ? -23.262 4.157 13.179 1.00 96.69 277 LYS A O 1
ATOM 2174 N N . GLU A 1 278 ? -23.591 2.963 11.301 1.00 97.00 278 GLU A N 1
ATOM 2175 C CA . GLU A 1 278 ? -23.984 1.733 11.974 1.00 97.00 278 GLU A CA 1
ATOM 2176 C C . GLU A 1 278 ? -22.846 1.162 12.829 1.00 97.00 278 GLU A C 1
ATOM 2178 O O . GLU A 1 278 ? -23.078 0.820 13.984 1.00 97.00 278 GLU A O 1
ATOM 2183 N N . CYS A 1 279 ? -21.601 1.141 12.340 1.00 96.81 279 CYS A N 1
ATOM 2184 C CA . CYS A 1 279 ? -20.446 0.739 13.149 1.00 96.81 279 CYS A CA 1
ATOM 2185 C C . CYS A 1 279 ? -20.246 1.639 14.379 1.00 96.81 279 CYS A C 1
ATOM 2187 O O . CYS A 1 279 ? -19.984 1.141 15.473 1.00 96.81 279 CYS A O 1
ATOM 2189 N N . ILE A 1 280 ? -20.410 2.957 14.231 1.00 95.56 280 ILE A N 1
ATOM 2190 C CA . ILE A 1 280 ? -20.317 3.913 15.345 1.00 95.56 280 ILE A CA 1
ATOM 2191 C C . ILE A 1 280 ? -21.455 3.700 16.354 1.00 95.56 280 ILE A C 1
ATOM 2193 O O . ILE A 1 280 ? -21.227 3.749 17.562 1.00 95.56 280 ILE A O 1
ATOM 2197 N N . GLU A 1 281 ? -22.679 3.443 15.895 1.00 95.38 281 GLU A N 1
ATOM 2198 C CA . GLU A 1 281 ? -23.813 3.113 16.765 1.00 95.38 281 GLU A CA 1
ATOM 2199 C C . GLU A 1 281 ? -23.615 1.765 17.471 1.00 95.38 281 GLU A C 1
ATOM 2201 O O . GLU A 1 281 ? -23.885 1.653 18.667 1.00 95.38 281 GLU A O 1
ATOM 2206 N N . ASN A 1 282 ? -23.077 0.765 16.772 1.00 95.50 282 ASN A N 1
ATOM 2207 C CA . ASN A 1 282 ? -22.686 -0.519 17.346 1.00 95.50 282 ASN A CA 1
ATOM 2208 C C . ASN A 1 282 ? -21.618 -0.328 18.431 1.00 95.50 282 ASN A C 1
ATOM 2210 O O . ASN A 1 282 ? -21.771 -0.875 19.521 1.00 95.50 282 ASN A O 1
ATOM 2214 N N . SER A 1 283 ? -20.614 0.523 18.192 1.00 95.00 283 SER A N 1
ATOM 2215 C CA . SER A 1 283 ? -19.628 0.909 19.207 1.00 95.00 283 SER A CA 1
ATOM 2216 C C . SER A 1 283 ? -20.273 1.566 20.415 1.00 95.00 283 SER A C 1
ATOM 2218 O O . SER A 1 283 ? -20.029 1.134 21.536 1.00 95.00 283 SER A O 1
ATOM 2220 N N . ARG A 1 284 ? -21.168 2.538 20.222 1.00 94.44 284 ARG A N 1
ATOM 2221 C CA . ARG A 1 284 ? -21.873 3.196 21.338 1.00 94.44 284 ARG A CA 1
ATOM 2222 C C . ARG A 1 284 ? -22.707 2.245 22.185 1.00 94.44 284 ARG A C 1
ATOM 2224 O O . ARG A 1 284 ? -22.862 2.462 23.381 1.00 94.44 284 ARG A O 1
ATOM 2231 N N . ASN A 1 285 ? -23.246 1.202 21.566 1.00 93.75 285 ASN A N 1
ATOM 2232 C CA . ASN A 1 285 ? -24.073 0.203 22.234 1.00 93.75 285 ASN A CA 1
ATOM 2233 C C . ASN A 1 285 ? -23.284 -1.046 22.666 1.00 93.75 285 ASN A C 1
ATOM 2235 O O . ASN A 1 285 ? -23.883 -1.972 23.213 1.00 93.75 285 ASN A O 1
ATOM 2239 N N . ASN A 1 286 ? -21.969 -1.085 22.420 1.00 91.56 286 ASN A N 1
ATOM 2240 C CA . ASN A 1 286 ? -21.100 -2.243 22.631 1.00 91.56 286 ASN A CA 1
ATOM 2241 C C . ASN A 1 286 ? -21.632 -3.538 21.970 1.00 91.56 286 ASN A C 1
ATOM 2243 O O . ASN A 1 286 ? -21.630 -4.618 22.567 1.00 91.56 286 ASN A O 1
ATOM 2247 N N . VAL A 1 287 ? -22.140 -3.418 20.741 1.00 90.12 287 VAL A N 1
ATOM 2248 C CA . VAL A 1 287 ? -22.652 -4.528 19.926 1.00 90.12 287 VAL A CA 1
ATOM 2249 C C . VAL A 1 287 ? -21.563 -4.965 18.953 1.00 90.12 287 VAL A C 1
ATOM 2251 O O . VAL A 1 287 ? -21.303 -4.293 17.961 1.00 90.12 287 VAL A O 1
ATOM 2254 N N . ILE A 1 288 ? -20.938 -6.107 19.218 1.00 83.06 288 ILE A N 1
ATOM 2255 C CA . ILE A 1 288 ? -19.956 -6.703 18.307 1.00 83.06 288 ILE A CA 1
ATOM 2256 C C . ILE A 1 288 ? -20.707 -7.654 17.375 1.00 83.06 288 ILE A C 1
ATOM 2258 O O . ILE A 1 288 ? -21.267 -8.653 17.828 1.00 83.06 288 ILE A O 1
ATOM 2262 N N . LYS A 1 289 ? -20.747 -7.328 16.080 1.00 79.75 289 LYS A N 1
ATOM 2263 C CA . LYS A 1 289 ? -21.219 -8.256 15.048 1.00 79.75 289 LYS A CA 1
A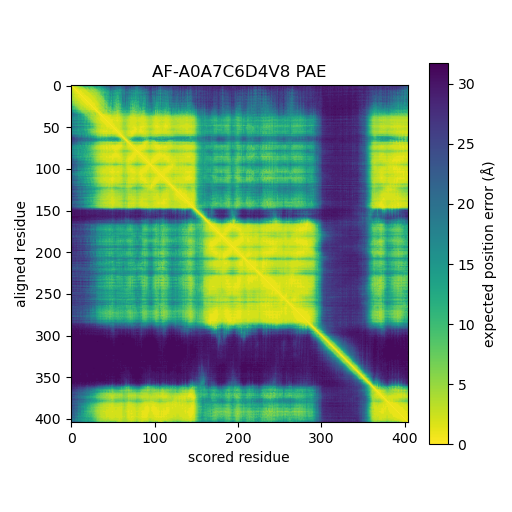TOM 2264 C C . LYS A 1 289 ? -20.069 -9.173 14.644 1.00 79.75 289 LYS A C 1
ATOM 2266 O O . LYS A 1 289 ? -18.938 -8.711 14.519 1.00 79.75 289 LYS A O 1
ATOM 2271 N N . GLU A 1 290 ? -20.357 -10.456 14.450 1.00 71.25 290 GLU A N 1
ATOM 2272 C CA . GLU A 1 290 ? -19.369 -11.382 13.897 1.00 71.25 290 GLU A CA 1
ATOM 2273 C C . GLU A 1 290 ? -19.010 -10.938 12.475 1.00 71.25 290 GLU A C 1
ATOM 2275 O O . GLU A 1 290 ? -19.891 -10.716 11.644 1.00 71.25 290 GLU A O 1
ATOM 2280 N N . ILE A 1 291 ? -17.713 -10.777 12.213 1.00 67.94 291 ILE A N 1
ATOM 2281 C CA . ILE A 1 291 ? -17.197 -10.561 10.863 1.00 67.94 291 ILE A CA 1
ATOM 2282 C C . ILE A 1 291 ? -17.299 -11.917 10.154 1.00 67.94 291 ILE A C 1
ATOM 2284 O O . ILE A 1 291 ? -16.680 -12.875 10.632 1.00 67.94 291 ILE A O 1
ATOM 2288 N N . PRO A 1 29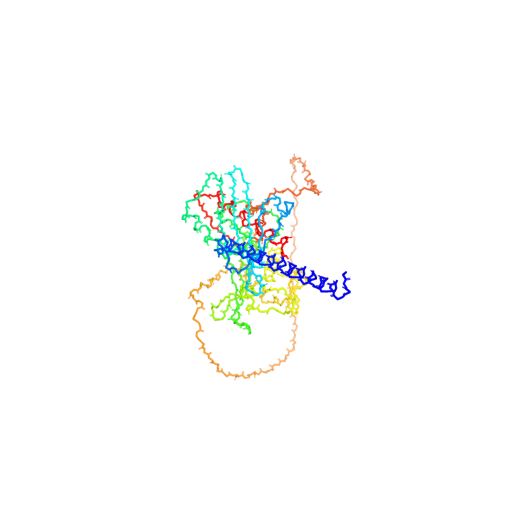2 ? -18.059 -12.043 9.051 1.00 59.25 292 PRO A N 1
ATOM 2289 C CA . PRO A 1 292 ? -18.217 -13.324 8.375 1.00 59.25 292 PRO A CA 1
ATOM 2290 C C . PRO A 1 292 ? -16.849 -13.865 7.951 1.00 59.25 292 PRO A C 1
ATOM 2292 O O . PRO A 1 292 ? -16.138 -13.210 7.182 1.00 59.25 292 PRO A O 1
ATOM 2295 N N . THR A 1 293 ? -16.473 -15.050 8.440 1.00 45.66 293 THR A N 1
ATOM 2296 C CA . THR A 1 293 ? -15.236 -15.713 8.002 1.00 45.66 293 THR A CA 1
ATOM 2297 C C . THR A 1 293 ? -15.376 -16.193 6.556 1.00 45.66 293 THR A C 1
ATOM 2299 O O . THR A 1 293 ? -16.457 -16.585 6.118 1.00 45.66 293 THR A O 1
ATOM 2302 N N . GLU A 1 294 ? -14.271 -16.179 5.806 1.00 45.09 294 GLU A N 1
ATOM 2303 C CA . GLU A 1 294 ? -14.189 -16.462 4.358 1.00 45.09 294 GLU A CA 1
ATOM 2304 C C . GLU A 1 294 ? -14.871 -17.789 3.932 1.00 45.09 294 GLU A C 1
ATOM 2306 O O . GLU A 1 294 ? -15.283 -17.941 2.785 1.00 45.09 294 GLU A O 1
ATOM 2311 N N . GLY A 1 295 ? -15.062 -18.737 4.864 1.00 35.34 295 GLY A N 1
ATOM 2312 C CA . GLY A 1 295 ? -15.725 -20.029 4.640 1.00 35.34 295 GLY A CA 1
ATOM 2313 C C . GLY A 1 295 ? -17.254 -20.072 4.816 1.00 35.34 295 GLY A C 1
ATOM 2314 O O . GLY A 1 295 ? -17.878 -20.964 4.250 1.00 35.34 295 GLY A O 1
ATOM 2315 N N . GLU A 1 296 ? -17.881 -19.138 5.541 1.00 40.00 296 GLU A N 1
ATOM 2316 C CA . GLU A 1 296 ? -19.352 -19.099 5.727 1.00 40.00 296 GLU A CA 1
ATOM 2317 C C . GLU A 1 296 ? -20.072 -18.288 4.636 1.00 40.00 296 GLU A C 1
ATOM 2319 O O . GLU A 1 296 ? -21.295 -18.313 4.521 1.00 40.00 296 GLU A O 1
ATOM 2324 N N . ARG A 1 297 ? -19.312 -17.605 3.775 1.00 50.06 297 ARG A N 1
ATOM 2325 C CA . ARG A 1 297 ? -19.816 -16.650 2.779 1.00 50.06 297 ARG A CA 1
ATOM 2326 C C . ARG A 1 297 ? -20.318 -17.277 1.465 1.00 50.06 297 ARG A C 1
ATOM 2328 O O . ARG A 1 297 ? -20.630 -16.554 0.525 1.00 50.06 297 ARG A O 1
ATOM 2335 N N . THR A 1 298 ? -20.382 -18.609 1.363 1.00 35.75 298 THR A N 1
ATOM 2336 C CA . THR A 1 298 ? -20.658 -19.325 0.094 1.00 35.75 298 THR A CA 1
ATOM 2337 C C . THR A 1 298 ? -22.039 -19.976 -0.021 1.00 35.75 298 THR A C 1
ATOM 2339 O O . THR A 1 298 ? -22.353 -20.523 -1.078 1.00 35.75 298 THR A O 1
ATOM 2342 N N . GLU A 1 299 ? -22.905 -19.886 0.989 1.00 36.31 299 GLU A N 1
ATOM 2343 C CA . GLU A 1 299 ? -24.227 -20.523 0.937 1.00 36.31 299 GLU A CA 1
ATOM 2344 C C . GLU A 1 299 ? -25.381 -19.530 1.113 1.00 36.31 299 GLU A C 1
ATOM 2346 O O . GLU A 1 299 ? -26.039 -19.518 2.141 1.00 36.31 299 GLU A O 1
ATOM 2351 N N . GLU A 1 300 ? -25.719 -18.785 0.059 1.00 35.38 300 GLU A N 1
ATOM 2352 C CA . GLU A 1 300 ? -27.133 -18.499 -0.224 1.00 35.38 300 GLU A CA 1
ATOM 2353 C C . GLU A 1 300 ? -27.448 -18.806 -1.694 1.00 35.38 300 GLU A C 1
ATOM 2355 O O . GLU A 1 300 ? -27.439 -17.966 -2.596 1.00 35.38 300 GLU A O 1
ATOM 2360 N N . THR A 1 301 ? -27.708 -20.091 -1.944 1.00 28.91 301 THR A N 1
ATOM 2361 C CA . THR A 1 301 ? -28.361 -20.583 -3.159 1.00 28.91 301 THR A CA 1
ATOM 2362 C C . THR A 1 301 ? -29.742 -19.955 -3.318 1.00 28.91 301 THR A C 1
ATOM 2364 O O . THR A 1 301 ? -30.583 -20.017 -2.424 1.00 28.91 301 THR A O 1
ATOM 2367 N N . GLY A 1 302 ? -29.963 -19.382 -4.500 1.00 34.34 302 GLY A N 1
ATOM 2368 C CA . GLY A 1 302 ? -31.111 -18.549 -4.816 1.00 34.34 302 GLY A CA 1
ATOM 2369 C C . GLY A 1 302 ? -32.482 -19.207 -4.692 1.00 34.34 302 GLY A C 1
ATOM 2370 O O . GLY A 1 302 ? -32.673 -20.399 -4.933 1.00 34.34 302 GLY A O 1
ATOM 2371 N N . THR A 1 303 ? -33.461 -18.350 -4.420 1.00 26.34 303 THR A N 1
ATOM 2372 C CA . THR A 1 303 ? -34.866 -18.600 -4.735 1.00 26.34 303 THR A CA 1
ATOM 2373 C C . THR A 1 303 ? -35.420 -17.355 -5.436 1.00 26.34 303 THR A C 1
ATOM 2375 O O . THR A 1 303 ? -35.390 -16.259 -4.887 1.00 26.34 303 THR A O 1
ATOM 2378 N N . GLU A 1 304 ? -35.851 -17.522 -6.686 1.00 28.61 304 GLU A N 1
ATOM 2379 C CA . GLU A 1 304 ? -36.530 -16.511 -7.513 1.00 28.61 304 GLU A CA 1
ATOM 2380 C C . GLU A 1 304 ? -38.001 -16.284 -7.066 1.00 28.61 304 GLU A C 1
ATOM 2382 O O . GLU A 1 304 ? -38.523 -17.055 -6.257 1.00 28.61 304 GLU A O 1
ATOM 2387 N N . PRO A 1 305 ? -38.678 -15.220 -7.555 1.00 39.06 305 PRO A N 1
ATOM 2388 C CA . PRO A 1 305 ? -39.617 -14.411 -6.776 1.00 39.06 305 PRO A CA 1
ATOM 2389 C C . PRO A 1 305 ? -41.084 -14.844 -6.907 1.00 39.06 305 PRO A C 1
ATOM 2391 O O . PRO A 1 305 ? -41.493 -15.392 -7.931 1.00 39.06 305 PRO A O 1
ATOM 2394 N N . SER A 1 306 ? -41.922 -14.475 -5.929 1.00 26.61 306 SER A N 1
ATOM 2395 C CA . SER A 1 306 ? -43.376 -14.424 -6.125 1.00 26.61 306 SER A CA 1
ATOM 2396 C C . SER A 1 306 ? -43.982 -13.090 -5.689 1.00 26.61 306 SER A C 1
ATOM 2398 O O . SER A 1 306 ? -43.951 -12.740 -4.516 1.00 26.61 306 SER A O 1
ATOM 2400 N N . GLU A 1 307 ? -44.569 -12.439 -6.690 1.00 27.41 307 GLU A N 1
ATOM 2401 C CA . GLU A 1 307 ? -45.817 -11.669 -6.680 1.00 27.41 307 GLU A CA 1
ATOM 2402 C C . GLU A 1 307 ? -45.980 -10.436 -5.779 1.00 27.41 307 GLU A C 1
ATOM 2404 O O . GLU A 1 307 ? -45.956 -10.466 -4.554 1.00 27.41 307 GLU A O 1
ATOM 2409 N N . ALA A 1 308 ? -46.256 -9.338 -6.483 1.00 32.16 308 ALA A N 1
ATOM 2410 C CA . ALA A 1 308 ? -46.765 -8.081 -5.983 1.00 32.16 308 ALA A CA 1
ATOM 2411 C C . ALA A 1 308 ? -48.136 -8.239 -5.313 1.00 32.16 308 ALA A C 1
ATOM 2413 O O . ALA A 1 308 ? -49.035 -8.850 -5.887 1.00 32.16 308 ALA A O 1
ATOM 2414 N N . GLU A 1 309 ? -48.334 -7.544 -4.195 1.00 29.34 309 GLU A N 1
ATOM 2415 C CA . GLU A 1 309 ? -49.651 -7.039 -3.818 1.00 29.34 309 GLU A CA 1
ATOM 2416 C C . GLU A 1 309 ? -49.577 -5.541 -3.512 1.00 29.34 309 GLU A C 1
ATOM 2418 O O . GLU A 1 309 ? -48.643 -5.028 -2.894 1.00 29.34 309 GLU A O 1
ATOM 2423 N N . GLU A 1 310 ? -50.568 -4.849 -4.063 1.00 26.34 310 GLU A N 1
ATOM 2424 C CA . GLU A 1 310 ? -50.749 -3.409 -4.098 1.00 26.34 310 GLU A CA 1
ATOM 2425 C C . GLU A 1 310 ? -51.038 -2.799 -2.715 1.00 26.34 310 GLU A C 1
ATOM 2427 O O . GLU A 1 310 ? -51.612 -3.416 -1.820 1.00 26.34 310 GLU A O 1
ATOM 2432 N N . LEU A 1 311 ? -50.688 -1.515 -2.601 1.00 31.56 311 LEU A N 1
ATOM 2433 C CA . LEU A 1 311 ? -51.094 -0.579 -1.549 1.00 31.56 311 LEU A CA 1
ATOM 2434 C C . LEU A 1 311 ? -52.610 -0.612 -1.268 1.00 31.56 311 LEU A C 1
ATOM 2436 O O . LEU A 1 311 ? -53.415 -0.826 -2.177 1.00 31.56 311 LEU A O 1
ATOM 2440 N N . PRO A 1 312 ? -53.014 -0.107 -0.089 1.00 27.00 312 PRO A N 1
ATOM 2441 C CA . PRO A 1 312 ? -53.955 1.003 -0.156 1.00 27.00 312 PRO A CA 1
ATOM 2442 C C . PRO A 1 312 ? -53.544 2.222 0.677 1.00 27.00 312 PRO A C 1
ATOM 2444 O O . PRO A 1 312 ? -53.093 2.152 1.815 1.00 27.00 312 PRO A O 1
ATOM 2447 N N . SER A 1 313 ? -53.768 3.362 0.030 1.00 25.83 313 SER A N 1
ATOM 2448 C CA . SER A 1 313 ? -53.832 4.739 0.519 1.00 25.83 313 SER A CA 1
ATOM 2449 C C . SER A 1 313 ? -54.947 5.004 1.548 1.00 25.83 313 SER A C 1
ATOM 2451 O O . SER A 1 313 ? -55.859 4.186 1.651 1.00 25.83 313 SER A O 1
ATOM 2453 N N . VAL A 1 314 ? -54.950 6.244 2.089 1.00 27.06 314 VAL A N 1
ATOM 2454 C CA . VAL A 1 314 ? -56.014 7.012 2.814 1.00 27.06 314 VAL A CA 1
ATOM 2455 C C . VAL A 1 314 ? -55.679 7.160 4.315 1.00 27.06 314 VAL A C 1
ATOM 2457 O O . VAL A 1 314 ? -55.370 6.166 4.951 1.00 27.06 314 VAL A O 1
ATOM 2460 N N . SER A 1 315 ? -55.689 8.320 4.988 1.00 26.84 315 SER A N 1
ATOM 2461 C CA . SER A 1 315 ? -55.996 9.734 4.692 1.00 26.84 315 SER A CA 1
ATOM 2462 C C . SER A 1 315 ? -55.453 10.629 5.823 1.00 26.84 315 SER A C 1
ATOM 2464 O O . SER A 1 315 ? -55.224 10.158 6.933 1.00 26.84 315 SER A O 1
ATOM 2466 N N . ASN A 1 316 ? -55.326 11.929 5.537 1.00 29.91 316 ASN A N 1
ATOM 2467 C CA . ASN A 1 316 ? -55.198 13.023 6.509 1.00 29.91 316 ASN A CA 1
ATOM 2468 C C . ASN A 1 316 ? -56.288 12.987 7.593 1.00 29.91 316 ASN A C 1
ATOM 2470 O O . ASN A 1 316 ? -57.423 12.655 7.267 1.00 29.91 316 ASN A O 1
ATOM 2474 N N . ASP A 1 317 ? -55.959 13.453 8.802 1.00 25.92 317 ASP A N 1
ATOM 2475 C CA . ASP A 1 317 ? -56.730 14.488 9.505 1.00 25.92 317 ASP A CA 1
ATOM 2476 C C . ASP A 1 317 ? -55.888 15.134 10.619 1.00 25.92 317 ASP A C 1
ATOM 2478 O O . ASP A 1 317 ? -55.169 14.471 11.366 1.00 25.92 317 ASP A O 1
ATOM 2482 N N . ALA A 1 318 ? -55.961 16.462 10.675 1.00 28.39 318 ALA A N 1
ATOM 2483 C CA . ALA A 1 318 ? -55.414 17.312 11.719 1.00 28.39 318 ALA A CA 1
ATOM 2484 C C . ALA A 1 318 ? -56.507 17.615 12.755 1.00 28.39 318 ALA A C 1
ATOM 2486 O O . ALA A 1 318 ? -57.650 17.821 12.365 1.00 28.39 318 ALA A O 1
ATOM 2487 N N . GLU A 1 319 ? -56.140 17.684 14.036 1.00 28.69 319 GLU A N 1
ATOM 2488 C CA . GLU A 1 319 ? -56.432 18.774 14.987 1.00 28.69 319 GLU A CA 1
ATOM 2489 C C . GLU A 1 319 ? -56.316 18.293 16.445 1.00 28.69 319 GLU A C 1
ATOM 2491 O O . GLU A 1 319 ? -56.835 17.250 16.830 1.00 28.69 319 GLU A O 1
ATOM 2496 N N . ASP A 1 320 ? -55.660 19.135 17.244 1.00 26.72 320 ASP A N 1
ATOM 2497 C CA . ASP A 1 320 ? -56.137 19.666 18.529 1.00 26.72 320 ASP A CA 1
ATOM 2498 C C . ASP A 1 320 ? -55.143 19.574 19.699 1.00 26.72 320 ASP A C 1
ATOM 2500 O O . ASP A 1 320 ? -54.239 18.743 19.783 1.00 26.72 320 ASP A O 1
ATOM 2504 N N . ALA A 1 321 ? -55.282 20.583 20.545 1.00 26.16 321 ALA A N 1
ATOM 2505 C CA . ALA A 1 321 ? -54.279 21.262 21.318 1.00 26.16 321 ALA A CA 1
ATOM 2506 C C . ALA A 1 321 ? -54.139 20.772 22.766 1.00 26.16 321 ALA A C 1
ATOM 2508 O O . ALA A 1 321 ? -55.046 20.221 23.380 1.00 26.16 321 ALA A O 1
ATOM 2509 N N . SER A 1 322 ? -53.040 21.248 23.355 1.00 26.81 322 SER A N 1
ATOM 2510 C CA . SER A 1 322 ? -52.912 21.714 24.740 1.00 26.81 322 SER A CA 1
ATOM 2511 C C . SER A 1 322 ? -52.824 20.686 25.878 1.00 26.81 322 SER A C 1
ATOM 2513 O O . SER A 1 322 ? -53.737 19.917 26.149 1.00 26.81 322 SER A O 1
ATOM 2515 N N . ASN A 1 323 ? -51.750 20.863 26.662 1.00 26.61 323 ASN A N 1
ATOM 2516 C CA . ASN A 1 323 ? -51.768 21.172 28.101 1.00 26.61 323 ASN A CA 1
ATOM 2517 C C . ASN A 1 323 ? -50.880 20.231 28.942 1.00 26.61 323 ASN A C 1
ATOM 2519 O O . ASN A 1 323 ? -51.273 19.112 29.252 1.00 26.61 323 ASN A O 1
ATOM 2523 N N . PHE A 1 324 ? -49.723 20.728 29.393 1.00 29.67 324 PHE A N 1
ATOM 2524 C CA . PHE A 1 324 ? -49.058 20.241 30.607 1.00 29.67 324 PHE A CA 1
ATOM 2525 C C . PHE A 1 324 ? -48.537 21.443 31.419 1.00 29.67 324 PHE A C 1
ATOM 2527 O O . PHE A 1 324 ? -47.860 22.300 30.846 1.00 29.67 324 PHE A O 1
ATOM 2534 N N . PRO A 1 325 ? -48.885 21.548 32.716 1.00 30.64 325 PRO A N 1
ATOM 2535 C CA . PRO A 1 325 ? -48.537 22.681 33.566 1.00 30.64 325 PRO A CA 1
ATOM 2536 C C . PRO A 1 325 ? -47.148 22.520 34.196 1.00 30.64 325 PRO A C 1
ATOM 2538 O O . PRO A 1 325 ? -46.681 21.406 34.432 1.00 30.64 325 PRO A O 1
ATOM 2541 N N . GLY A 1 326 ? -46.511 23.657 34.479 1.00 23.64 326 GLY A N 1
ATOM 2542 C CA . GLY A 1 326 ? -45.313 23.741 35.307 1.00 23.64 326 GLY A CA 1
ATOM 2543 C C . GLY A 1 326 ? -45.640 23.756 36.799 1.00 23.64 326 GLY A C 1
ATOM 2544 O O . GLY A 1 326 ? -46.731 24.164 37.187 1.00 23.64 326 GLY A O 1
ATOM 2545 N N . ASP A 1 327 ? -44.656 23.367 37.606 1.00 28.91 327 ASP A N 1
ATOM 2546 C CA . ASP A 1 327 ? -44.599 23.663 39.035 1.00 28.91 327 ASP A CA 1
ATOM 2547 C C . ASP A 1 327 ? -43.189 24.163 39.389 1.00 28.91 327 ASP A C 1
ATOM 2549 O O . ASP A 1 327 ? -42.182 23.483 39.181 1.00 28.91 327 ASP A O 1
ATOM 2553 N N . GLU A 1 328 ? -43.147 25.393 39.903 1.00 25.11 328 GLU A N 1
ATOM 2554 C CA . GLU A 1 328 ? -42.019 26.029 40.583 1.00 25.11 328 GLU A CA 1
ATOM 2555 C C . GLU A 1 328 ? -41.941 25.540 42.037 1.00 25.11 328 GLU A C 1
ATOM 2557 O O . GLU A 1 328 ? -42.959 25.487 42.726 1.00 25.11 328 GLU A O 1
ATOM 2562 N N . VAL A 1 329 ? -40.732 25.317 42.567 1.00 27.78 329 VAL A N 1
ATOM 2563 C CA . VAL A 1 329 ? -40.478 25.376 44.019 1.00 27.78 329 VAL A CA 1
ATOM 2564 C C . VAL A 1 329 ? -39.153 26.095 44.284 1.00 27.78 329 VAL A C 1
ATOM 2566 O O . VAL A 1 329 ? -38.135 25.823 43.653 1.00 27.78 329 VAL A O 1
ATOM 2569 N N . SER A 1 330 ? -39.185 27.040 45.226 1.00 25.61 330 SER A N 1
ATOM 2570 C CA . SER A 1 330 ? -38.126 28.001 45.548 1.00 25.61 330 SER A CA 1
ATOM 2571 C C . SER A 1 330 ? -37.510 27.777 46.952 1.00 25.61 330 SER A C 1
ATOM 2573 O O . SER A 1 330 ? -38.265 27.667 47.911 1.00 25.61 330 SER A O 1
ATOM 2575 N N . ILE A 1 331 ? -36.159 27.847 47.025 1.00 32.19 331 ILE A N 1
ATOM 2576 C CA . ILE A 1 331 ? -35.204 28.342 48.081 1.00 32.19 331 ILE A CA 1
ATOM 2577 C C . ILE A 1 331 ? -35.224 27.754 49.530 1.00 32.19 331 ILE A C 1
ATOM 2579 O O . ILE A 1 331 ? -36.262 27.253 49.945 1.00 32.19 331 ILE A O 1
ATOM 2583 N N . PRO A 1 332 ? -34.121 27.799 50.347 1.00 32.06 332 PRO A N 1
ATOM 2584 C CA . PRO A 1 332 ? -33.231 28.955 50.591 1.00 32.06 332 PRO A CA 1
ATOM 2585 C C . PRO A 1 332 ? -31.700 28.726 50.661 1.00 32.06 332 PRO A C 1
ATOM 2587 O O . PRO A 1 332 ? -31.182 27.629 50.839 1.00 32.06 332 PRO A O 1
ATOM 2590 N N . SER A 1 333 ? -31.011 29.865 50.545 1.00 27.11 333 SER A N 1
ATOM 2591 C CA . SER A 1 333 ? -29.595 30.149 50.800 1.00 27.11 333 SER A CA 1
ATOM 2592 C C . SER A 1 333 ? -29.263 30.109 52.297 1.00 27.11 333 SER A C 1
ATOM 2594 O O . SER A 1 333 ? -30.037 30.624 53.101 1.00 27.11 333 SER A O 1
ATOM 2596 N N . ASP A 1 334 ? -28.076 29.600 52.647 1.00 27.84 334 ASP A N 1
ATOM 2597 C CA . ASP A 1 334 ? -27.383 30.007 53.871 1.00 27.84 334 ASP A CA 1
ATOM 2598 C C . ASP A 1 334 ? -25.858 30.035 53.669 1.00 27.84 334 ASP A C 1
ATOM 2600 O O . ASP A 1 334 ? -25.274 29.220 52.954 1.00 27.84 334 ASP A O 1
ATOM 2604 N N . THR A 1 335 ? -25.234 31.040 54.270 1.00 28.19 335 THR A N 1
ATOM 2605 C CA . THR A 1 335 ? -23.820 31.414 54.153 1.00 28.19 335 THR A CA 1
ATOM 2606 C C . THR A 1 335 ? -23.075 31.068 55.436 1.00 28.19 335 THR A C 1
ATOM 2608 O O . THR A 1 335 ? -23.463 31.532 56.503 1.00 28.19 335 THR A O 1
ATOM 2611 N N . ALA A 1 336 ? -21.925 30.396 55.338 1.00 27.78 336 ALA A N 1
ATOM 2612 C CA . ALA A 1 336 ? -20.908 30.420 56.390 1.00 27.78 336 ALA A CA 1
ATOM 2613 C C . ALA A 1 336 ? -19.497 30.417 55.779 1.00 27.78 336 ALA A C 1
ATOM 2615 O O . ALA A 1 336 ? -19.113 29.502 55.056 1.00 27.78 336 ALA A O 1
ATOM 2616 N N . LYS A 1 337 ? -18.738 31.477 56.075 1.00 26.39 337 LYS A N 1
ATOM 2617 C CA . LYS A 1 337 ? -17.302 31.627 55.805 1.00 26.39 337 LYS A CA 1
ATOM 2618 C C . LYS A 1 337 ? -16.491 30.945 56.913 1.00 26.39 337 LYS A C 1
ATOM 2620 O O . LYS A 1 337 ? -16.758 31.230 58.077 1.00 26.39 337 LYS A O 1
ATOM 2625 N N . VAL A 1 338 ? -15.444 30.195 56.557 1.00 27.52 338 VAL A N 1
ATOM 2626 C CA . VAL A 1 338 ? -14.180 30.106 57.318 1.00 27.52 338 VAL A CA 1
ATOM 2627 C C . VAL A 1 338 ? -13.023 30.090 56.311 1.00 27.52 338 VAL A C 1
ATOM 2629 O O . VAL A 1 338 ? -13.158 29.609 55.191 1.00 27.52 338 VAL A O 1
ATOM 2632 N N . GLU A 1 339 ? -11.933 30.726 56.712 1.00 25.73 339 GLU A N 1
ATOM 2633 C CA . GLU A 1 339 ? -10.936 31.433 55.921 1.00 25.73 339 GLU A CA 1
ATOM 2634 C C . GLU A 1 339 ? -9.579 30.687 55.946 1.00 25.73 339 GLU A C 1
ATOM 2636 O O . GLU A 1 339 ? -9.120 30.302 57.014 1.00 25.73 339 GLU A O 1
ATOM 2641 N N . ILE A 1 340 ? -8.999 30.511 54.749 1.00 28.36 340 ILE A N 1
ATOM 2642 C CA . ILE A 1 340 ? -7.578 30.581 54.326 1.00 28.36 340 ILE A CA 1
ATOM 2643 C C . ILE A 1 340 ? -6.511 29.706 55.027 1.00 28.36 340 ILE A C 1
ATOM 2645 O O . ILE A 1 340 ? -6.160 29.931 56.181 1.00 28.36 340 ILE A O 1
ATOM 2649 N N . ASP A 1 341 ? -5.819 28.884 54.222 1.00 25.64 341 ASP A N 1
ATOM 2650 C CA . ASP A 1 341 ? -4.349 28.951 54.158 1.00 25.64 341 ASP A CA 1
ATOM 2651 C C . ASP A 1 341 ? -3.867 28.996 52.694 1.00 25.64 341 ASP A C 1
ATOM 2653 O O . ASP A 1 341 ? -4.379 28.294 51.822 1.00 25.64 341 ASP A O 1
ATOM 2657 N N . ASN A 1 342 ? -2.928 29.907 52.448 1.00 29.81 342 ASN A N 1
ATOM 2658 C CA . ASN A 1 342 ? -2.396 30.352 51.168 1.00 29.81 342 ASN A CA 1
ATOM 2659 C C . ASN A 1 342 ? -1.180 29.510 50.777 1.00 29.81 342 ASN A C 1
ATOM 2661 O O . ASN A 1 342 ? -0.170 29.509 51.477 1.00 29.81 342 ASN A O 1
ATOM 2665 N N . GLY A 1 343 ? -1.211 28.932 49.580 1.00 26.98 343 GLY A N 1
ATOM 2666 C CA . GLY A 1 343 ? -0.041 28.344 48.939 1.00 26.98 343 GLY A CA 1
ATOM 2667 C C . GLY A 1 343 ? 0.017 28.696 47.459 1.00 26.98 343 GLY A C 1
ATOM 2668 O O . GLY A 1 343 ? -0.379 27.889 46.637 1.00 26.98 343 GLY A O 1
ATOM 2669 N N . GLY A 1 344 ? 0.486 29.910 47.159 1.00 25.89 344 GLY A N 1
ATOM 2670 C CA . GLY A 1 344 ? 1.296 30.235 45.977 1.00 25.89 344 GLY A CA 1
ATOM 2671 C C . GLY A 1 344 ? 0.810 29.799 44.591 1.00 25.89 344 GLY A C 1
ATOM 2672 O O . GLY A 1 344 ? 1.105 28.709 44.127 1.00 25.89 344 GLY A O 1
ATOM 2673 N N . ILE A 1 345 ? 0.182 30.755 43.914 1.00 30.27 345 ILE A N 1
ATOM 2674 C CA . ILE A 1 345 ? 0.164 30.998 42.465 1.00 30.27 345 ILE A CA 1
ATOM 2675 C C . ILE A 1 345 ? 1.458 30.523 41.772 1.00 30.27 345 ILE A C 1
ATOM 2677 O O . ILE A 1 345 ? 2.530 31.045 42.079 1.00 30.27 345 ILE A O 1
ATOM 2681 N N . GLU A 1 346 ? 1.348 29.654 40.767 1.00 30.17 346 GLU A N 1
ATOM 2682 C CA . GLU A 1 346 ? 2.166 29.816 39.567 1.00 30.17 346 GLU A CA 1
ATOM 2683 C C . GLU A 1 346 ? 1.301 29.633 38.317 1.00 30.17 346 GLU A C 1
ATOM 2685 O O . GLU A 1 346 ? 0.568 28.662 38.138 1.00 30.17 346 GLU A O 1
ATOM 2690 N N . ASP A 1 347 ? 1.332 30.698 37.533 1.00 35.25 347 ASP A N 1
ATOM 2691 C CA . ASP A 1 347 ? 0.602 30.984 36.319 1.00 35.25 347 ASP A CA 1
ATOM 2692 C C . ASP A 1 347 ? 1.221 30.156 35.189 1.00 35.25 347 ASP A C 1
ATOM 2694 O O . ASP A 1 347 ? 2.303 30.469 34.691 1.00 35.25 347 ASP A O 1
ATOM 2698 N N . GLY A 1 348 ? 0.566 29.054 34.824 1.00 31.39 348 GLY A N 1
ATOM 2699 C CA . GLY A 1 348 ? 0.912 28.268 33.647 1.00 31.39 348 GLY A CA 1
ATOM 2700 C C . GLY A 1 348 ? 0.510 29.020 32.385 1.00 31.39 348 GLY A C 1
ATOM 2701 O O . GLY A 1 348 ? -0.504 28.708 31.764 1.00 31.39 348 GLY A O 1
ATOM 2702 N N . VAL A 1 349 ? 1.298 30.030 32.026 1.00 33.75 349 VAL A N 1
ATOM 2703 C CA . VAL A 1 349 ? 1.272 30.666 30.711 1.00 33.75 349 VAL A CA 1
ATOM 2704 C C . VAL A 1 349 ? 1.439 29.564 29.669 1.00 33.75 349 VAL A C 1
ATOM 2706 O O . VAL A 1 349 ? 2.518 28.991 29.527 1.00 33.75 349 VAL A O 1
ATOM 2709 N N . VAL A 1 350 ? 0.376 29.269 28.921 1.00 33.28 350 VAL A N 1
ATOM 2710 C CA . VAL A 1 350 ? 0.503 28.516 27.674 1.00 33.28 350 VAL A CA 1
ATOM 2711 C C . VAL A 1 350 ? 1.260 29.430 26.723 1.00 33.28 350 VAL A C 1
ATOM 2713 O O . VAL A 1 350 ? 0.707 30.402 26.207 1.00 33.28 350 VAL A O 1
ATOM 2716 N N . VAL A 1 351 ? 2.551 29.165 26.554 1.00 28.94 351 VAL A N 1
ATOM 2717 C CA . VAL A 1 351 ? 3.352 29.801 25.516 1.00 28.94 351 VAL A CA 1
ATOM 2718 C C . VAL A 1 351 ? 2.816 29.266 24.185 1.00 28.94 351 VAL A C 1
ATOM 2720 O O . VAL A 1 351 ? 2.884 28.058 23.953 1.00 28.94 351 VAL A O 1
ATOM 2723 N N . PRO A 1 352 ? 2.239 30.097 23.301 1.00 31.09 352 PRO A N 1
ATOM 2724 C CA . PRO A 1 352 ? 1.838 29.630 21.984 1.00 31.09 352 PRO A CA 1
ATOM 2725 C C . PRO A 1 352 ? 3.122 29.411 21.182 1.00 31.09 352 PRO A C 1
ATOM 2727 O O . PRO A 1 352 ? 3.763 30.384 20.781 1.00 31.09 352 PRO A O 1
ATOM 2730 N N . GLY A 1 353 ? 3.531 28.155 20.993 1.00 33.03 353 GLY A N 1
ATOM 2731 C CA . GLY A 1 353 ? 4.696 27.852 20.159 1.00 33.03 353 GLY A CA 1
ATOM 2732 C C . GLY A 1 353 ? 5.494 26.589 20.463 1.00 33.03 353 GLY A C 1
ATOM 2733 O O . GLY A 1 353 ? 6.364 26.277 19.663 1.00 33.03 353 GLY A O 1
ATOM 2734 N N . GLU A 1 354 ? 5.218 25.841 21.530 1.00 30.97 354 GLU A N 1
ATOM 2735 C CA . GLU A 1 354 ? 5.892 24.555 21.772 1.00 30.97 354 GLU A CA 1
ATOM 2736 C C . GLU A 1 354 ? 4.848 23.464 22.027 1.00 30.97 354 GLU A C 1
ATOM 2738 O O . GLU A 1 354 ? 4.413 23.220 23.151 1.00 30.97 354 GLU A O 1
ATOM 2743 N N . VAL A 1 355 ? 4.404 22.841 20.931 1.00 32.53 355 VAL A N 1
ATOM 2744 C CA . VAL A 1 355 ? 3.740 21.535 20.957 1.00 32.53 355 VAL A CA 1
ATOM 2745 C C . VAL A 1 355 ? 4.836 20.536 21.311 1.00 32.53 355 VAL A C 1
ATOM 2747 O O . VAL A 1 355 ? 5.692 20.241 20.486 1.00 32.53 355 VAL A O 1
ATOM 2750 N N . GLY A 1 356 ? 4.887 20.127 22.576 1.00 29.62 356 GLY A N 1
ATOM 2751 C CA . GLY A 1 356 ? 5.833 19.125 23.050 1.00 29.62 356 GLY A CA 1
ATOM 2752 C C . GLY A 1 356 ? 5.442 17.741 22.542 1.00 29.62 356 GLY A C 1
ATOM 2753 O O . GLY A 1 356 ? 4.428 17.197 22.975 1.00 29.62 356 GLY A O 1
ATOM 2754 N N . ASP A 1 357 ? 6.272 17.217 21.644 1.00 38.16 357 ASP A N 1
ATOM 2755 C CA . ASP A 1 357 ? 6.320 15.855 21.107 1.00 38.16 357 ASP A CA 1
ATOM 2756 C C . ASP A 1 357 ? 6.261 14.779 22.202 1.00 38.16 357 ASP A C 1
ATOM 2758 O O . ASP A 1 357 ? 7.287 14.411 22.763 1.00 38.16 357 ASP A O 1
ATOM 2762 N N . ASN A 1 358 ? 5.079 14.247 22.507 1.00 33.72 358 ASN A N 1
ATOM 2763 C CA . ASN A 1 358 ? 4.932 12.952 23.188 1.00 33.72 358 ASN A CA 1
ATOM 2764 C C . ASN A 1 358 ? 3.676 12.241 22.670 1.00 33.72 358 ASN A C 1
ATOM 2766 O O . ASN A 1 358 ? 2.771 11.878 23.421 1.00 33.72 358 ASN A O 1
ATOM 2770 N N . LEU A 1 359 ? 3.606 12.113 21.348 1.00 41.22 359 LEU A N 1
ATOM 2771 C CA . LEU A 1 359 ? 2.603 11.330 20.644 1.00 41.22 359 LEU A CA 1
ATOM 2772 C C . LEU A 1 359 ? 3.013 9.856 20.768 1.00 41.22 359 LEU A C 1
ATOM 2774 O O . LEU A 1 359 ? 4.151 9.511 20.459 1.00 41.22 359 LEU A O 1
ATOM 2778 N N . ILE A 1 360 ? 2.121 8.971 21.227 1.00 44.38 360 ILE A N 1
ATOM 2779 C CA . ILE A 1 360 ? 2.342 7.528 21.039 1.00 44.38 360 ILE A CA 1
ATOM 2780 C C . ILE A 1 360 ? 2.117 7.245 19.567 1.00 44.38 360 ILE A C 1
ATOM 2782 O O . ILE A 1 360 ? 1.012 6.989 19.086 1.00 44.38 360 ILE A O 1
ATOM 2786 N N . GLU A 1 361 ? 3.213 7.402 18.862 1.00 48.09 361 GLU A N 1
ATOM 2787 C CA . GLU A 1 361 ? 3.371 7.122 17.467 1.00 48.09 361 GLU A CA 1
ATOM 2788 C C . GLU A 1 361 ? 3.478 5.603 17.281 1.00 48.09 361 GLU A C 1
ATOM 2790 O O . GLU A 1 361 ? 3.862 4.853 18.186 1.00 48.09 361 GLU A O 1
ATOM 2795 N N . SER A 1 362 ? 3.145 5.116 16.086 1.00 62.84 362 SER A N 1
ATOM 2796 C CA . SER A 1 362 ? 3.725 3.851 15.616 1.00 62.84 362 SER A CA 1
ATOM 2797 C C . SER A 1 362 ? 5.253 3.875 15.791 1.00 62.84 362 SER A C 1
ATOM 2799 O O . SER A 1 362 ? 5.835 4.925 16.059 1.00 62.84 362 SER A O 1
ATOM 2801 N N . VAL A 1 363 ? 5.929 2.749 15.550 1.00 59.19 363 VAL A N 1
ATOM 2802 C CA . VAL A 1 363 ? 7.406 2.686 15.556 1.00 59.19 363 VAL A CA 1
ATOM 2803 C C . VAL A 1 363 ? 8.053 3.850 14.763 1.00 59.19 363 VAL A C 1
ATOM 2805 O O . VAL A 1 363 ? 9.176 4.242 15.059 1.00 59.19 363 VAL A O 1
ATOM 2808 N N . ASP A 1 364 ? 7.322 4.460 13.818 1.00 69.44 364 ASP A N 1
ATOM 2809 C CA . ASP A 1 364 ? 7.829 5.402 12.816 1.00 69.44 364 ASP A CA 1
ATOM 2810 C C . ASP A 1 364 ? 7.206 6.792 12.838 1.00 69.44 364 ASP A C 1
ATOM 2812 O O . ASP A 1 364 ? 7.188 7.475 11.802 1.00 69.44 364 ASP A O 1
ATOM 2816 N N . GLY A 1 365 ? 6.597 7.211 13.938 1.00 63.78 365 GLY A N 1
ATOM 2817 C CA . GLY A 1 365 ? 5.992 8.541 13.955 1.00 63.78 365 GLY A CA 1
ATOM 2818 C C . GLY A 1 365 ? 4.626 8.629 13.279 1.00 63.78 365 GLY A C 1
ATOM 2819 O O . GLY A 1 365 ? 4.031 9.701 13.243 1.00 63.78 365 GLY A O 1
ATOM 2820 N N . LEU A 1 366 ? 4.122 7.536 12.685 1.00 67.25 366 LEU A N 1
ATOM 2821 C CA . LEU A 1 366 ? 2.790 7.561 12.080 1.00 67.25 366 LEU A CA 1
ATOM 2822 C C . LEU A 1 366 ? 1.732 7.592 13.174 1.00 67.25 366 LEU A C 1
ATOM 2824 O O . LEU A 1 366 ? 1.813 6.777 14.106 1.00 67.25 366 LEU A O 1
ATOM 2828 N N . PRO A 1 367 ? 0.730 8.470 13.046 1.00 64.12 367 PRO A N 1
ATOM 2829 C CA . PRO A 1 367 ? -0.366 8.478 13.983 1.00 64.12 367 PRO A CA 1
ATOM 2830 C C . PRO A 1 367 ? -1.136 7.163 13.874 1.00 64.12 367 PRO A C 1
ATOM 2832 O O . PRO A 1 367 ? -1.306 6.617 12.783 1.00 64.12 367 PRO A O 1
ATOM 2835 N N . LEU A 1 368 ? -1.639 6.653 15.003 1.00 61.91 368 LEU A N 1
ATOM 2836 C CA . LEU A 1 368 ? -2.458 5.430 15.020 1.00 61.91 368 LEU A CA 1
ATOM 2837 C C . LEU A 1 368 ? -3.652 5.515 14.066 1.00 61.91 368 LEU A C 1
ATOM 2839 O O . LEU A 1 368 ? -4.078 4.504 13.533 1.00 61.91 368 LEU A O 1
ATOM 2843 N N . SER A 1 369 ? -4.135 6.734 13.844 1.00 58.03 369 SER A N 1
ATOM 2844 C CA . SER A 1 369 ? -5.207 7.107 12.929 1.00 58.03 369 SER A CA 1
ATOM 2845 C C . SER A 1 369 ? -4.893 6.736 11.458 1.00 58.03 369 SER A C 1
ATOM 2847 O O . SER A 1 369 ? -5.776 6.453 10.650 1.00 58.03 369 SER A O 1
ATOM 2849 N N . GLU A 1 370 ? -3.615 6.672 11.092 1.00 69.38 370 GLU A N 1
ATOM 2850 C CA . GLU A 1 370 ? -3.196 6.277 9.751 1.00 69.38 370 GLU A CA 1
ATOM 2851 C C . GLU A 1 370 ? -3.006 4.757 9.628 1.00 69.38 370 GLU A C 1
ATOM 2853 O O . GLU A 1 370 ? -3.084 4.211 8.526 1.00 69.38 370 GLU A O 1
ATOM 2858 N N . ILE A 1 371 ? -2.816 4.046 10.743 1.00 77.75 371 ILE A N 1
ATOM 2859 C CA . ILE A 1 371 ? -2.523 2.608 10.757 1.00 77.75 371 ILE A CA 1
ATOM 2860 C C . ILE A 1 371 ? -3.713 1.792 10.248 1.00 77.75 371 ILE A C 1
ATOM 2862 O O . ILE A 1 371 ? -4.829 1.889 10.751 1.00 77.75 371 ILE A O 1
ATOM 2866 N N . ARG A 1 372 ? -3.449 0.928 9.263 1.00 77.69 372 ARG A N 1
ATOM 2867 C CA . ARG A 1 372 ? -4.458 0.075 8.622 1.00 77.69 372 ARG A CA 1
ATOM 2868 C C . ARG A 1 372 ? -4.440 -1.365 9.079 1.00 77.69 372 ARG A C 1
ATOM 2870 O O . ARG A 1 372 ? -5.502 -1.972 9.167 1.00 77.69 372 ARG A O 1
ATOM 2877 N N . THR A 1 373 ? -3.265 -1.893 9.396 1.00 81.75 373 THR A N 1
ATOM 2878 C CA . THR A 1 373 ? -3.131 -3.278 9.852 1.00 81.75 373 THR A CA 1
ATOM 2879 C C . THR A 1 373 ? -2.269 -3.345 11.102 1.00 81.75 373 THR A C 1
ATOM 2881 O O . THR A 1 373 ? -1.199 -2.741 11.162 1.00 81.75 373 THR A O 1
ATOM 2884 N N . GLN A 1 374 ? -2.715 -4.112 12.093 1.00 82.62 374 GLN A N 1
ATOM 2885 C CA . GLN A 1 374 ? -1.870 -4.519 13.211 1.00 82.62 374 GLN A CA 1
ATOM 2886 C C . GLN A 1 374 ? -1.348 -5.931 12.958 1.00 82.62 374 GLN A C 1
ATOM 2888 O O . GLN A 1 374 ? -2.113 -6.815 12.578 1.00 82.62 374 GLN A O 1
ATOM 2893 N N . ILE A 1 375 ? -0.052 -6.138 13.166 1.00 84.06 375 ILE A N 1
ATOM 2894 C CA . ILE A 1 375 ? 0.594 -7.450 13.065 1.00 84.06 375 ILE A CA 1
ATOM 2895 C C . ILE A 1 375 ? 1.177 -7.826 14.423 1.00 84.06 375 ILE A C 1
ATOM 2897 O O . ILE A 1 375 ? 1.636 -6.959 15.155 1.00 84.06 375 ILE A O 1
ATOM 2901 N N . LEU A 1 376 ? 1.225 -9.106 14.766 1.00 83.12 376 LEU A N 1
ATOM 2902 C CA . LEU A 1 376 ? 1.731 -9.563 16.064 1.00 83.12 376 LEU A CA 1
ATOM 2903 C C . LEU A 1 376 ? 3.233 -9.302 16.244 1.00 83.12 376 LEU A C 1
ATOM 2905 O O . LEU A 1 376 ? 3.702 -9.111 17.361 1.00 83.12 376 LEU A O 1
ATOM 2909 N N . GLY A 1 377 ? 4.000 -9.294 15.153 1.00 85.00 377 GLY A N 1
ATOM 2910 C CA . GLY A 1 377 ? 5.458 -9.332 15.251 1.00 85.00 377 GLY A CA 1
ATOM 2911 C C . GLY A 1 377 ? 5.945 -10.690 15.764 1.00 85.00 377 GLY A C 1
ATOM 2912 O O . GLY A 1 377 ? 5.240 -11.699 15.646 1.00 85.00 377 GLY A O 1
ATOM 2913 N N . VAL A 1 378 ? 7.179 -10.734 16.281 1.00 82.50 378 VAL A N 1
ATOM 2914 C CA . VAL A 1 378 ? 7.779 -11.949 16.855 1.00 82.50 378 VAL A CA 1
ATOM 2915 C C . VAL A 1 378 ? 8.569 -11.658 18.139 1.00 82.50 378 VAL A C 1
ATOM 2917 O O . VAL A 1 378 ? 9.556 -10.922 18.134 1.00 82.50 378 VAL A O 1
ATOM 2920 N N . ASP A 1 379 ? 8.203 -12.325 19.237 1.00 80.69 379 ASP A N 1
ATOM 2921 C CA . ASP A 1 379 ? 8.813 -12.121 20.566 1.00 80.69 379 ASP A CA 1
ATOM 2922 C C . ASP A 1 379 ? 10.299 -12.490 20.631 1.00 80.69 379 ASP A C 1
ATOM 2924 O O . ASP A 1 379 ? 11.053 -11.971 21.451 1.00 80.69 379 ASP A O 1
ATOM 2928 N N . SER A 1 380 ? 10.749 -13.409 19.770 1.00 82.50 380 SER A N 1
ATOM 2929 C CA . SER A 1 380 ? 12.159 -13.809 19.718 1.00 82.50 380 SER A CA 1
ATOM 2930 C C . SER A 1 380 ? 13.072 -12.714 19.161 1.00 82.50 380 SER A C 1
ATOM 2932 O O . SER A 1 380 ? 14.283 -12.773 19.364 1.00 82.50 380 SER A O 1
ATOM 2934 N N . ALA A 1 381 ? 12.511 -11.753 18.420 1.00 86.12 381 ALA A N 1
ATOM 2935 C CA . ALA A 1 381 ? 13.247 -10.664 17.787 1.00 86.12 381 ALA A CA 1
ATOM 2936 C C . ALA A 1 381 ? 12.360 -9.399 17.686 1.00 86.12 381 ALA A C 1
ATOM 2938 O O . ALA A 1 381 ? 11.956 -9.006 16.586 1.00 86.12 381 ALA A O 1
ATOM 2939 N N . PRO A 1 382 ? 12.037 -8.752 18.822 1.00 85.75 382 PRO A N 1
ATOM 2940 C CA . PRO A 1 382 ? 11.119 -7.613 18.855 1.00 85.75 382 PRO A CA 1
ATOM 2941 C C . PRO A 1 382 ? 11.679 -6.405 18.096 1.00 85.75 382 PRO A C 1
ATOM 2943 O O . PRO A 1 382 ? 10.977 -5.823 17.278 1.00 85.75 382 PRO A O 1
ATOM 2946 N N . GLU A 1 383 ? 12.970 -6.105 18.263 1.00 88.25 383 GLU A N 1
ATOM 2947 C CA . GLU A 1 383 ? 13.653 -5.020 17.538 1.00 88.25 383 GLU A CA 1
ATOM 2948 C C . GLU A 1 383 ? 13.652 -5.240 16.026 1.00 88.25 383 GLU A C 1
ATOM 2950 O O . GLU A 1 383 ? 13.457 -4.317 15.239 1.00 88.25 383 GLU A O 1
ATOM 2955 N N . PHE A 1 384 ? 13.817 -6.494 15.604 1.00 91.75 384 PHE A N 1
ATOM 2956 C CA . PHE A 1 384 ? 13.716 -6.852 14.198 1.00 91.75 384 PHE A CA 1
ATOM 2957 C C . PHE A 1 384 ? 12.296 -6.620 13.668 1.00 91.75 384 PHE A C 1
ATOM 2959 O O . PHE A 1 384 ? 12.128 -6.060 12.589 1.00 91.75 384 PHE A O 1
ATOM 2966 N N . SER A 1 385 ? 11.279 -7.019 14.439 1.00 91.31 385 SER A N 1
ATOM 2967 C CA . SER A 1 385 ? 9.869 -6.809 14.087 1.00 91.31 385 SER A CA 1
ATOM 2968 C C . SER A 1 385 ? 9.556 -5.323 13.931 1.00 91.31 385 SER A C 1
ATOM 2970 O O . SER A 1 385 ? 8.948 -4.927 12.939 1.00 91.31 385 SER A O 1
ATOM 2972 N N . ALA A 1 386 ? 10.019 -4.505 14.880 1.00 90.00 386 ALA A N 1
ATOM 2973 C CA . ALA A 1 386 ? 9.842 -3.059 14.862 1.00 90.00 386 ALA A CA 1
ATOM 2974 C C . ALA A 1 386 ? 10.524 -2.446 13.632 1.00 90.00 386 ALA A C 1
ATOM 2976 O O . ALA A 1 386 ? 9.875 -1.761 12.851 1.00 90.00 386 ALA A O 1
ATOM 2977 N N . THR A 1 387 ? 11.785 -2.803 13.382 1.00 92.81 387 THR A N 1
ATOM 2978 C CA . THR A 1 387 ? 12.558 -2.298 12.235 1.00 92.81 387 THR A CA 1
ATOM 2979 C C . THR A 1 387 ? 11.962 -2.729 10.887 1.00 92.81 387 THR A C 1
ATOM 2981 O O . THR A 1 387 ? 12.021 -1.984 9.907 1.00 92.81 387 THR A O 1
ATOM 2984 N N . LEU A 1 388 ? 11.372 -3.926 10.801 1.00 93.94 388 LEU A N 1
ATOM 2985 C CA . LEU A 1 388 ? 10.696 -4.377 9.583 1.00 93.94 388 LEU A CA 1
ATOM 2986 C C . LEU A 1 388 ? 9.404 -3.586 9.333 1.00 93.94 388 LEU A C 1
ATOM 2988 O O . LEU A 1 388 ? 9.169 -3.168 8.200 1.00 93.94 388 LEU A O 1
ATOM 2992 N N . VAL A 1 389 ? 8.612 -3.328 10.380 1.00 93.12 389 VAL A N 1
ATOM 2993 C CA . VAL A 1 389 ? 7.457 -2.413 10.319 1.00 93.12 389 VAL A CA 1
ATOM 2994 C C . VAL A 1 389 ? 7.901 -1.019 9.867 1.00 93.12 389 VAL A C 1
ATOM 2996 O O . VAL A 1 389 ? 7.292 -0.463 8.951 1.00 93.12 389 VAL A O 1
ATOM 2999 N N . SER A 1 390 ? 9.028 -0.522 10.387 1.00 92.81 390 SER A N 1
ATOM 3000 C CA . SER A 1 390 ? 9.634 0.739 9.953 1.00 92.81 390 SER A CA 1
ATOM 3001 C C . SER A 1 390 ? 9.949 0.796 8.478 1.00 92.81 390 SER A C 1
ATOM 3003 O O . SER A 1 390 ? 9.663 1.794 7.809 1.00 92.81 390 SER A O 1
ATOM 3005 N N . ALA A 1 391 ? 10.510 -0.285 7.942 1.00 94.94 391 ALA A N 1
ATOM 3006 C CA . ALA A 1 391 ? 10.805 -0.368 6.525 1.00 94.94 391 ALA A CA 1
ATOM 3007 C C . ALA A 1 391 ? 9.517 -0.278 5.691 1.00 94.94 391 ALA A C 1
ATOM 3009 O O . ALA A 1 391 ? 9.462 0.495 4.733 1.00 94.94 391 ALA A O 1
ATOM 3010 N N . VAL A 1 392 ? 8.470 -1.014 6.081 1.00 95.75 392 VAL A N 1
ATOM 3011 C CA . VAL A 1 392 ? 7.167 -1.008 5.393 1.00 95.75 392 VAL A CA 1
ATOM 3012 C C . VAL A 1 392 ? 6.542 0.386 5.401 1.00 95.75 392 VAL A C 1
ATOM 3014 O O . VAL A 1 392 ? 6.165 0.905 4.351 1.00 95.75 392 VAL A O 1
ATOM 3017 N N . ASN A 1 393 ? 6.474 1.022 6.568 1.00 93.25 393 ASN A N 1
ATOM 3018 C CA . ASN A 1 393 ? 5.857 2.335 6.733 1.00 93.25 393 ASN A CA 1
ATOM 3019 C C . ASN A 1 393 ? 6.639 3.448 6.030 1.00 93.25 393 ASN A C 1
ATOM 3021 O O . ASN A 1 393 ? 6.044 4.373 5.478 1.00 93.25 393 ASN A O 1
ATOM 3025 N N . THR A 1 394 ? 7.967 3.345 5.998 1.00 92.94 394 THR A N 1
ATOM 3026 C CA . THR A 1 394 ? 8.824 4.240 5.210 1.00 92.94 394 THR A CA 1
ATOM 3027 C C . THR A 1 394 ? 8.551 4.088 3.718 1.00 92.94 394 THR A C 1
ATOM 3029 O O . THR A 1 394 ? 8.423 5.085 3.006 1.00 92.94 394 THR A O 1
ATOM 3032 N N . GLY A 1 395 ? 8.398 2.848 3.248 1.00 93.81 395 GLY A N 1
ATOM 3033 C CA . GLY A 1 395 ? 8.048 2.589 1.860 1.00 93.81 395 GLY A CA 1
ATOM 3034 C C . GLY A 1 395 ? 6.672 3.138 1.482 1.00 93.81 395 GLY A C 1
ATOM 3035 O O . GLY A 1 395 ? 6.536 3.799 0.455 1.00 93.81 395 GLY A O 1
ATOM 3036 N N . TYR A 1 396 ? 5.681 2.950 2.353 1.00 91.31 396 TYR A N 1
ATOM 3037 C CA . TYR A 1 396 ? 4.354 3.548 2.219 1.00 91.31 396 TYR A CA 1
ATOM 3038 C C . TYR A 1 396 ? 4.413 5.083 2.112 1.00 91.31 396 TYR A C 1
ATOM 3040 O O . TYR A 1 396 ? 3.894 5.642 1.146 1.00 91.31 396 TYR A O 1
ATOM 3048 N N . LYS A 1 397 ? 5.103 5.765 3.043 1.00 87.56 397 LYS A N 1
ATOM 3049 C CA . LYS A 1 397 ? 5.272 7.232 3.012 1.00 87.56 397 LYS A CA 1
ATOM 3050 C C . LYS A 1 397 ? 5.880 7.694 1.687 1.00 87.56 397 LYS A C 1
ATOM 3052 O O . LYS A 1 397 ? 5.409 8.661 1.101 1.00 87.56 397 LYS A O 1
ATOM 3057 N N . TYR A 1 398 ? 6.891 6.978 1.187 1.00 90.81 398 TYR A N 1
ATOM 3058 C CA . TYR A 1 398 ? 7.526 7.313 -0.086 1.00 90.81 398 TYR A CA 1
ATOM 3059 C C . TYR A 1 398 ? 6.553 7.234 -1.270 1.00 90.81 398 TYR A C 1
ATOM 3061 O O . TYR A 1 398 ? 6.510 8.155 -2.084 1.00 90.81 398 TYR A O 1
ATOM 3069 N N . ILE A 1 399 ? 5.758 6.160 -1.364 1.00 90.00 399 ILE A N 1
ATOM 3070 C CA . ILE A 1 399 ? 4.755 6.022 -2.429 1.00 90.00 399 ILE A CA 1
ATOM 3071 C C . ILE A 1 399 ? 3.703 7.132 -2.327 1.00 90.00 399 ILE A C 1
ATOM 3073 O O . ILE A 1 399 ? 3.413 7.787 -3.328 1.00 90.00 399 ILE A O 1
ATOM 3077 N N . ARG A 1 400 ? 3.186 7.376 -1.120 1.00 84.12 400 ARG A N 1
ATOM 3078 C CA . ARG A 1 400 ? 2.157 8.388 -0.851 1.00 84.12 400 ARG A CA 1
ATOM 3079 C C . ARG A 1 400 ? 2.611 9.812 -1.177 1.00 84.12 400 ARG A C 1
ATOM 3081 O O . ARG A 1 400 ? 1.818 10.588 -1.685 1.00 84.12 400 ARG A O 1
ATOM 3088 N N . ASP A 1 401 ? 3.847 10.175 -0.843 1.00 82.94 401 ASP A N 1
ATOM 3089 C CA . ASP A 1 401 ? 4.290 11.575 -0.919 1.00 82.94 401 ASP A CA 1
ATOM 3090 C C . ASP A 1 401 ? 4.933 11.931 -2.270 1.00 82.94 401 ASP A C 1
ATOM 3092 O O . ASP A 1 401 ? 5.008 13.111 -2.627 1.00 82.94 401 ASP A O 1
ATOM 3096 N N . TYR A 1 402 ? 5.427 10.935 -3.017 1.00 83.94 402 TYR A N 1
ATOM 3097 C CA . TYR A 1 402 ? 6.266 11.175 -4.198 1.00 83.94 402 TYR A CA 1
ATOM 3098 C C . TYR A 1 402 ? 5.856 10.426 -5.465 1.00 83.94 402 TYR A C 1
ATOM 3100 O O . TYR A 1 402 ? 6.409 10.721 -6.530 1.00 83.94 402 TYR A O 1
ATOM 3108 N N . VAL A 1 403 ? 4.935 9.464 -5.381 1.00 83.62 403 VAL A N 1
ATOM 3109 C CA . VAL A 1 403 ? 4.551 8.627 -6.528 1.00 83.62 403 VAL A CA 1
ATOM 3110 C C . VAL A 1 403 ? 3.087 8.818 -6.908 1.00 83.62 403 VAL A C 1
ATOM 3112 O O . VAL A 1 403 ? 2.808 9.032 -8.091 1.00 83.62 403 VAL A O 1
ATOM 3115 N N . LEU A 1 404 ? 2.184 8.724 -5.932 1.00 79.44 404 LEU A N 1
ATOM 3116 C CA . LEU A 1 404 ? 0.736 8.906 -6.084 1.00 79.44 404 LEU A CA 1
ATOM 3117 C C . LEU A 1 404 ? 0.321 10.312 -5.652 1.00 79.44 404 LEU A C 1
ATOM 3119 O O . LEU A 1 404 ? -0.625 10.846 -6.278 1.00 79.44 404 LEU A O 1
#

Nearest PDB structures (foldseek):
  2kzx-assembly1_A  TM=7.485E-01  e=7.006E-08  Acetivibrio thermocellus ATCC 27405
  3o6u-assembly2_B  TM=8.008E-01  e=3.320E-04  Clostridium perfringens
  6r1g-assembly2_B  TM=5.184E-01  e=2.286E-02  Borreliella burgdorferi B31
  4xhf-assembly3_C  TM=5.039E-01  e=5.707E-02  Shewanella oneidensis MR-1
  8jz1-assembly1_B  TM=4.295E-01  e=6.399E-02  Dioscoreophyllum cumminsii

Secondary structure (DSSP, 8-state):
--HHHHHHHHHHHHHHHHHHHHHHHHHHHHHHHHHHHHHHHHHHHHHTTT---SEEEEE---HHHHTT-EEEEEEEE-TT--EEEEEEEEEEEETTEEEEEEEEEETTSSBEEEEEEEEE--SS---HHHHHHHHHHHTT-BSSEEE-----TT-----SS---TTPPSEEEEEE-SS--TTSEEEEEEEEEETTEEEEEEEEEEETTS---HHHHHHHTSSPPPTTSPPHHHHHHHHHHHHHHHS-GGGG-B-TTS-BSSSTT--S--HHHHHHHHHHHHHHHTT--PPPPPTTTTT-----------------------------------------------------TT---------TTS--GGG--EEE---TT-HHHHHHHHHHHHHHHHHHHHHT-

Radius of gyration: 31.51 Å; Cα contacts (8 Å, |Δi|>4): 611; chains: 1; bounding box: 95×52×125 Å

Foldseek 3Di:
DDPVVVVVVVVVVVVVVVVVVCVVVVVVVVVVVVVQVVVQVVCCVVCCVQPPASGKDWDQDPCVQQVVQWGTKIFGAHPVRQTQWIKTWGWDQDPQWIWIKIWTAGPLLFATQFMDTDDIPGNFDDDPVLVVVLRVLRHGFTDLEFAPDPDPLPQPDDDQADQDPQFAFDKFKFWDPDADPVQWIWMWIFGDDPRATLWIDIWTAGNVRDDIQLVCQSVVVNDDPPPADTPNNQRLLVGLVCRNHVDLVVQCQDPVQFGPPRPRHPDRCPNVSVNVVNRRVCRSVVNHDDDDDSVVSPDDDDDDDDDDDDDDDDDDDDDDDDDDDDDDDDDDDDDDDDDDDDDDDDDPPPDPPDPDDDQPAGLANHHSSSHHYYGNFDPSCVVVSSVVSVRRNSSSCSCVPPPD